Protein AF-A0AA35K9K1-F1 (afdb_monomer_lite)

pLDDT: mean 73.24, std 24.93, range [24.47, 98.5]

Organism: NCBI:txid74358

Radius of gyration: 79.75 Å; chains: 1; bounding box: 167×80×259 Å

Foldseek 3Di:
DDDDDDDDDDDDDDDDDDDDDDDDDPPPPPPDDDDPQQDLDPPDPDGDDPPDTDDPDDPPCPVVVVVVVVVVVVVVVVVVVVVVVVVVVVVVVVVVVVVVVVVVVVVVVVVVVVVVVVVVVVVVVVVVVVVVVVVVVVVVVVVVVVVVVVVVVVVVVVVVVVVVVVVVVVVVVVVVVVVVVVVVVVVVVVVVVVVVVVVVVVVVVVVVVVVVVVVVVVVVVVVVVVVVVVVVVVVVVVVVVVVVADDDDDDDDDDDDDDDDDDDDDDDDDDDDDDPPDDLDPDDDVVVDDDDPDADPDDPDGPVVVVVVVVVCVVPDDPVPDDPVRPDPDDDDDDDDDDDDDDDDDPPPVPLVVLVVVLVVLVVVLVVLVVVLVVLVVCLVVPPDPVVNVVSVVVSVVSVVVSVVSVVVSVVSVVVSVVVVVVVVVVVVPDDDDDDDDDDDDDDDDDDDDDDDDDDPDPVVVVVVVVVVVVVVVVVVPDDDPPDDDD

Secondary structure (DSSP, 8-state):
--------------------------TTGGG-PPP-TT-SSTT---PPPTTSPPPSS--SSHHHHHHHHHHHHHHHHHHHHHHHHHHHHHHHHHHHHHHHHHHHHHHHHHHHHHHHHHHHHHHHHHHHHHHHHHHHHHHHHHHHHHHHHHHHHHHHHHHHHHHHHHHHHHHHHHHHHHHHHHHHHHHHHHHHHHHHHHHHHHHHHHHHHHHHHHHHHHHHHHHHHHHHHHHHHHHHHHHHHHHT-----------------------------------SS----TTSS-------SSTT--HHHHHHHHHHHHHS--GGGS-GGGT---------------------SSHHHHHHHHHHHHHHHHHHHHHHHHHHHHHHHH-SSHHHHHHHHHHHHHHHHHHHHHHHHHHHHHHHHHHHHHHHHHTTSS--------------------------S-HHHHHHHHHHHHHHHHHHHTSSSS-----

InterPro domains:
  IPR024957 Cep57 centrosome microtubule-binding domain [PF06657] (347-416)
  IPR025913 Cep57 centrosome localisation domain [PF14073] (64-241)
  IPR051756 Centrosomal microtubule-associated protein [PTHR19336] (18-487)

Structure (mmCIF, N/CA/C/O backbone):
data_AF-A0AA35K9K1-F1
#
_entry.id   AF-A0AA35K9K1-F1
#
loop_
_atom_site.group_PDB
_atom_site.id
_atom_site.type_symbol
_atom_site.label_atom_id
_atom_site.label_alt_id
_atom_site.label_comp_id
_atom_site.label_asym_id
_atom_site.label_entity_id
_atom_site.label_seq_id
_atom_site.pdbx_PDB_ins_code
_atom_site.Cartn_x
_atom_site.Cartn_y
_atom_site.Cartn_z
_atom_site.occupancy
_atom_site.B_iso_or_equiv
_atom_site.auth_seq_id
_atom_site.auth_comp_id
_atom_site.auth_asym_id
_atom_site.auth_atom_id
_atom_site.pdbx_PDB_model_num
ATOM 1 N N . MET A 1 1 ? 61.290 18.571 -33.668 1.00 38.25 1 MET A N 1
ATOM 2 C CA . MET A 1 1 ? 61.722 17.488 -34.581 1.00 38.25 1 MET A CA 1
ATOM 3 C C . MET A 1 1 ? 61.149 17.852 -35.946 1.00 38.25 1 MET A C 1
ATOM 5 O O . MET A 1 1 ? 59.955 18.094 -35.995 1.00 38.25 1 MET A O 1
ATOM 9 N N . ALA A 1 2 ? 61.946 18.262 -36.939 1.00 36.91 2 ALA A N 1
ATOM 10 C CA . ALA A 1 2 ? 62.930 17.466 -37.699 1.00 36.91 2 ALA A CA 1
ATOM 11 C C . ALA A 1 2 ? 62.231 16.424 -38.607 1.00 36.91 2 ALA A C 1
ATOM 13 O O . ALA A 1 2 ? 61.383 15.706 -38.094 1.00 36.91 2 ALA A O 1
ATOM 14 N N . VAL A 1 3 ? 62.535 16.278 -39.907 1.00 38.56 3 VAL A N 1
ATOM 15 C CA . VAL A 1 3 ? 63.542 16.948 -40.769 1.00 38.56 3 VAL A CA 1
ATOM 16 C C . VAL A 1 3 ? 63.151 16.804 -42.265 1.00 38.56 3 VAL A C 1
ATOM 18 O O . VAL A 1 3 ? 62.462 15.850 -42.591 1.00 38.56 3 VAL A O 1
ATOM 21 N N . ALA A 1 4 ? 63.607 17.754 -43.101 1.00 38.31 4 ALA A N 1
ATOM 22 C CA . ALA A 1 4 ? 63.856 17.784 -44.567 1.00 38.31 4 ALA A CA 1
ATOM 23 C C . ALA A 1 4 ? 63.096 16.906 -45.600 1.00 38.31 4 ALA A C 1
ATOM 25 O O . ALA A 1 4 ? 62.749 15.752 -45.370 1.00 38.31 4 ALA A O 1
ATOM 26 N N . GLY A 1 5 ? 62.999 17.440 -46.829 1.00 35.47 5 GLY A N 1
ATOM 27 C CA . GLY A 1 5 ? 62.564 16.707 -48.025 1.00 35.47 5 GLY A CA 1
ATOM 28 C C . GLY A 1 5 ? 62.476 17.568 -49.294 1.00 35.47 5 GLY A C 1
ATOM 29 O O . GLY A 1 5 ? 61.402 17.654 -49.883 1.00 35.47 5 GLY A O 1
ATOM 30 N N . ASP A 1 6 ? 63.566 18.231 -49.695 1.00 40.03 6 ASP A N 1
ATOM 31 C CA . ASP A 1 6 ? 63.648 18.969 -50.970 1.00 40.03 6 ASP A CA 1
ATOM 32 C C . ASP A 1 6 ? 63.576 18.037 -52.192 1.00 40.03 6 ASP A C 1
ATOM 34 O O . ASP A 1 6 ? 64.157 16.951 -52.164 1.00 40.03 6 ASP A O 1
ATOM 38 N N . LEU A 1 7 ? 62.967 18.496 -53.298 1.00 42.22 7 LEU A N 1
ATOM 39 C CA . LEU A 1 7 ? 63.347 18.053 -54.650 1.00 42.22 7 LEU A CA 1
ATOM 40 C C . LEU A 1 7 ? 62.903 19.026 -55.764 1.00 42.22 7 LEU A C 1
ATOM 42 O O . LEU A 1 7 ? 61.793 18.989 -56.285 1.00 42.22 7 LEU A O 1
ATOM 46 N N . GLU A 1 8 ? 63.840 19.920 -56.071 1.00 36.62 8 GLU A N 1
ATOM 47 C CA . GLU A 1 8 ? 64.182 20.548 -57.357 1.00 36.62 8 GLU A CA 1
ATOM 48 C C . GLU A 1 8 ? 63.174 20.541 -58.528 1.00 36.62 8 GLU A C 1
ATOM 50 O O . GLU A 1 8 ? 62.909 19.536 -59.188 1.00 36.62 8 GLU A O 1
ATOM 55 N N . ASN A 1 9 ? 62.759 21.751 -58.913 1.00 39.97 9 ASN A N 1
ATOM 56 C CA . ASN A 1 9 ? 62.058 22.042 -60.162 1.00 39.97 9 ASN A CA 1
ATOM 57 C C . ASN A 1 9 ? 63.056 22.207 -61.331 1.00 39.97 9 ASN A C 1
ATOM 59 O O . ASN A 1 9 ? 63.615 23.289 -61.522 1.00 39.97 9 ASN A O 1
ATOM 63 N N . THR A 1 10 ? 63.276 21.156 -62.128 1.00 36.56 10 THR A N 1
ATOM 64 C CA . THR A 1 10 ? 64.158 21.184 -63.314 1.00 36.56 10 THR A CA 1
ATOM 65 C C . THR A 1 10 ? 63.363 21.207 -64.626 1.00 36.56 10 THR A C 1
ATOM 67 O O . THR A 1 10 ? 63.031 20.184 -65.223 1.00 36.56 10 THR A O 1
ATOM 70 N N . GLY A 1 11 ? 63.075 22.416 -65.117 1.00 35.38 11 GLY A N 1
ATOM 71 C CA . GLY A 1 11 ? 62.417 22.639 -66.409 1.00 35.38 11 GLY A CA 1
ATOM 72 C C . GLY A 1 11 ? 63.333 22.363 -67.608 1.00 35.38 11 GLY A C 1
ATOM 73 O O . GLY A 1 11 ? 63.927 23.286 -68.162 1.00 35.38 11 GLY A O 1
ATOM 74 N N . ALA A 1 12 ? 63.435 21.103 -68.035 1.00 36.19 12 ALA A N 1
ATOM 75 C CA . ALA A 1 12 ? 64.208 20.710 -69.215 1.00 36.19 12 ALA A CA 1
ATOM 76 C C . ALA A 1 12 ? 63.483 21.064 -70.532 1.00 36.19 12 ALA A C 1
ATOM 78 O O . ALA A 1 12 ? 62.638 20.315 -71.024 1.00 36.19 12 ALA A O 1
ATOM 79 N N . ALA A 1 13 ? 63.844 22.198 -71.139 1.00 34.72 13 ALA A N 1
ATOM 80 C CA . ALA A 1 13 ? 63.384 22.577 -72.473 1.00 34.72 13 ALA A CA 1
ATOM 81 C C . ALA A 1 13 ? 64.115 21.764 -73.562 1.00 34.72 13 ALA A C 1
ATOM 83 O O . ALA A 1 13 ? 65.207 22.127 -74.000 1.00 34.72 13 ALA A O 1
ATOM 84 N N . PHE A 1 14 ? 63.513 20.660 -74.015 1.00 37.75 14 PHE A N 1
ATOM 85 C CA . PHE A 1 14 ? 64.075 19.858 -75.104 1.00 37.75 14 PHE A CA 1
ATOM 86 C C . PHE A 1 14 ? 63.800 20.465 -76.485 1.00 37.75 14 PHE A C 1
ATOM 88 O O . PHE A 1 14 ? 62.674 20.495 -76.981 1.00 37.75 14 PHE A O 1
ATOM 95 N N . LEU A 1 15 ? 64.887 20.891 -77.126 1.00 38.16 15 LEU A N 1
ATOM 96 C CA . LEU A 1 15 ? 64.962 21.225 -78.544 1.00 38.16 15 LEU A CA 1
ATOM 97 C C . LEU A 1 15 ? 64.557 20.024 -79.412 1.00 38.16 15 LEU A C 1
ATOM 99 O O . LEU A 1 15 ? 65.147 18.953 -79.293 1.00 38.16 15 LEU A O 1
ATOM 103 N N . THR A 1 16 ? 63.667 20.236 -80.381 1.00 35.91 16 THR A N 1
ATOM 104 C CA . THR A 1 16 ? 63.655 19.441 -81.621 1.00 35.91 16 THR A CA 1
ATOM 105 C C . THR A 1 16 ? 63.542 20.369 -82.827 1.00 35.91 16 THR A C 1
ATOM 107 O O . THR A 1 16 ? 62.532 21.022 -83.069 1.00 35.91 16 THR A O 1
ATOM 110 N N . SER A 1 17 ? 64.643 20.451 -83.572 1.00 34.28 17 SER A N 1
ATOM 111 C CA . SER A 1 17 ? 64.679 21.024 -84.918 1.00 34.28 17 SER A CA 1
ATOM 112 C C . SER A 1 17 ? 63.983 20.073 -85.894 1.00 34.28 17 SER A C 1
ATOM 114 O O . SER A 1 17 ? 63.976 18.877 -85.635 1.00 34.28 17 SER A O 1
ATOM 116 N N . HIS A 1 18 ? 63.441 20.592 -87.002 1.00 31.95 18 HIS A N 1
ATOM 117 C CA . HIS A 1 18 ? 63.582 20.032 -88.359 1.00 31.95 18 HIS A CA 1
ATOM 118 C C . HIS A 1 18 ? 62.703 20.808 -89.355 1.00 31.95 18 HIS A C 1
ATOM 120 O O . HIS A 1 18 ? 61.503 20.569 -89.473 1.00 31.95 18 HIS A O 1
ATOM 126 N N . ARG A 1 19 ? 63.323 21.657 -90.183 1.00 34.94 19 ARG A N 1
ATOM 127 C CA . ARG A 1 19 ? 62.860 21.855 -91.565 1.00 34.94 19 ARG A CA 1
ATOM 128 C C . ARG A 1 19 ? 64.048 22.035 -92.500 1.00 34.94 19 ARG A C 1
ATOM 130 O O . ARG A 1 19 ? 64.729 23.051 -92.497 1.00 34.94 19 ARG A O 1
ATOM 137 N N . THR A 1 20 ? 64.291 20.992 -93.279 1.00 38.12 20 THR A N 1
ATOM 138 C CA . THR A 1 20 ? 65.295 20.919 -94.336 1.00 38.12 20 THR A CA 1
ATOM 139 C C . THR A 1 20 ? 64.822 21.666 -95.580 1.00 38.12 20 THR A C 1
ATOM 141 O O . THR A 1 20 ? 63.784 21.319 -96.142 1.00 38.12 20 THR A O 1
ATOM 144 N N . SER A 1 21 ? 65.616 22.620 -96.065 1.00 38.34 21 SER A N 1
ATOM 145 C CA . SER A 1 21 ? 65.516 23.152 -97.428 1.00 38.34 21 SER A CA 1
ATOM 146 C C . SER A 1 21 ? 66.816 22.856 -98.172 1.00 38.34 21 SER A C 1
ATOM 148 O O . SER A 1 21 ? 67.843 23.488 -97.933 1.00 38.34 21 SER A O 1
ATOM 150 N N . SER A 1 22 ? 66.773 21.861 -99.055 1.00 37.94 22 SER A N 1
ATOM 151 C CA . SER A 1 22 ? 67.887 21.465 -99.913 1.00 37.94 22 SER A CA 1
ATOM 152 C C . SER A 1 22 ? 68.102 22.495 -101.024 1.00 37.94 22 SER A C 1
ATOM 154 O O . SER A 1 22 ? 67.342 22.523 -101.992 1.00 37.94 22 SER A O 1
ATOM 156 N N . PHE A 1 23 ? 69.141 23.317 -100.900 1.00 38.03 23 PHE A N 1
ATOM 157 C CA . PHE A 1 23 ? 69.620 24.171 -101.985 1.00 38.03 23 PHE A CA 1
ATOM 158 C C . PHE A 1 23 ? 70.676 23.380 -102.768 1.00 38.03 23 PHE A C 1
ATOM 160 O O . PHE A 1 23 ? 71.794 23.197 -102.291 1.00 38.03 23 PHE A O 1
ATOM 167 N N . THR A 1 24 ? 70.302 22.809 -103.915 1.00 48.53 24 THR A N 1
ATOM 168 C CA . THR A 1 24 ? 71.223 21.993 -104.721 1.00 48.53 24 THR A CA 1
ATOM 169 C C . THR A 1 24 ? 72.160 22.865 -105.542 1.00 48.53 24 THR A C 1
ATOM 171 O O . THR A 1 24 ? 71.720 23.771 -106.248 1.00 48.53 24 THR A O 1
ATOM 174 N N . ASP A 1 25 ? 73.442 22.535 -105.444 1.00 40.06 25 ASP A N 1
ATOM 175 C CA . ASP A 1 25 ? 74.578 23.211 -106.059 1.00 40.06 25 ASP A CA 1
ATOM 176 C C . ASP A 1 25 ? 74.472 23.301 -107.597 1.00 40.06 25 ASP A C 1
ATOM 178 O O . ASP A 1 25 ? 74.162 22.320 -108.277 1.00 40.06 25 ASP A O 1
ATOM 182 N N . GLY A 1 26 ? 74.724 24.491 -108.149 1.00 48.84 26 GLY A N 1
ATOM 183 C CA . GLY A 1 26 ? 74.591 24.799 -109.579 1.00 48.84 26 GLY A CA 1
ATOM 184 C C . GLY A 1 26 ? 75.881 24.638 -110.392 1.00 48.84 26 GLY A C 1
ATOM 185 O O . GLY A 1 26 ? 75.908 25.001 -111.567 1.00 48.84 26 GLY A O 1
ATOM 186 N N . LEU A 1 27 ? 76.964 24.141 -109.785 1.00 54.06 27 LEU A N 1
ATOM 187 C CA . LEU A 1 27 ? 78.327 24.295 -110.311 1.00 54.06 27 LEU A CA 1
ATOM 188 C C . LEU A 1 27 ? 78.887 23.095 -111.106 1.00 54.06 27 LEU A C 1
ATOM 190 O O . LEU A 1 27 ? 80.048 23.122 -111.507 1.00 54.06 27 LEU A O 1
ATOM 194 N N . SER A 1 28 ? 78.094 22.055 -111.395 1.00 53.75 28 SER A N 1
ATOM 195 C CA . SER A 1 28 ? 78.572 20.846 -112.111 1.00 53.75 28 SER A CA 1
ATOM 196 C C . SER A 1 28 ? 78.182 20.736 -113.596 1.00 53.75 28 SER A C 1
ATOM 198 O O . SER A 1 28 ? 78.518 19.744 -114.236 1.00 53.75 28 SER A O 1
ATOM 200 N N . ALA A 1 29 ? 77.498 21.726 -114.180 1.00 50.78 29 ALA A N 1
ATOM 201 C CA . ALA A 1 29 ? 77.021 21.642 -115.570 1.00 50.78 29 ALA A CA 1
ATOM 202 C C . ALA A 1 29 ? 78.082 21.982 -116.646 1.00 50.78 29 ALA A C 1
ATOM 204 O O . ALA A 1 29 ? 77.889 21.666 -117.817 1.00 50.78 29 ALA A O 1
ATOM 205 N N . ALA A 1 30 ? 79.197 22.624 -116.274 1.00 51.88 30 ALA A N 1
ATOM 206 C CA . ALA A 1 30 ? 80.142 23.231 -117.222 1.00 51.88 30 ALA A CA 1
ATOM 207 C C . ALA A 1 30 ? 81.293 22.317 -117.705 1.00 51.88 30 ALA A C 1
ATOM 209 O O . ALA A 1 30 ? 82.123 22.758 -118.496 1.00 51.88 30 ALA A O 1
ATOM 210 N N . SER A 1 31 ? 81.368 21.061 -117.247 1.00 57.47 31 SER A N 1
ATOM 211 C CA . SER A 1 31 ? 82.436 20.104 -117.607 1.00 57.47 31 SER A CA 1
ATOM 212 C C . SER A 1 31 ? 81.948 18.866 -118.376 1.00 57.47 31 SER A C 1
ATOM 214 O O . SER A 1 31 ? 82.732 17.955 -118.649 1.00 57.47 31 SER A O 1
ATOM 216 N N . PHE A 1 32 ? 80.668 18.817 -118.759 1.00 58.16 32 PHE A N 1
ATOM 217 C CA . PHE A 1 32 ? 80.104 17.695 -119.510 1.00 58.16 32 PHE A CA 1
ATOM 218 C C . PHE A 1 32 ? 80.438 17.793 -121.007 1.00 58.16 32 PHE A C 1
ATOM 220 O O . PHE A 1 32 ? 79.916 18.647 -121.721 1.00 58.16 32 PHE A O 1
ATOM 227 N N . THR A 1 33 ? 81.274 16.878 -121.499 1.00 62.56 33 THR A N 1
ATOM 228 C CA . THR A 1 33 ? 81.460 16.636 -122.938 1.00 62.56 33 THR A CA 1
ATOM 229 C C . THR A 1 33 ? 80.577 15.468 -123.377 1.00 62.56 33 THR A C 1
ATOM 231 O O . THR A 1 33 ? 80.589 14.404 -122.758 1.00 62.56 33 THR A O 1
ATOM 234 N N . GLU A 1 34 ? 79.782 15.654 -124.437 1.00 57.06 34 GLU A N 1
ATOM 235 C CA . GLU A 1 34 ? 78.866 14.611 -124.913 1.00 57.06 34 GLU A CA 1
ATOM 236 C C . GLU A 1 34 ? 79.645 13.399 -125.455 1.00 57.06 34 GLU A C 1
ATOM 238 O O . GLU A 1 34 ? 80.523 13.530 -126.313 1.00 57.06 34 GLU A O 1
ATOM 243 N N . TYR A 1 35 ? 79.322 12.200 -124.957 1.00 62.31 35 TYR A N 1
ATOM 244 C CA . TYR A 1 35 ? 80.044 10.978 -125.314 1.00 62.31 35 TYR A CA 1
ATOM 245 C C . TYR A 1 35 ? 79.857 10.639 -126.811 1.00 62.31 35 TYR A C 1
ATOM 247 O O . TYR A 1 35 ? 78.717 10.609 -127.286 1.00 62.31 35 TYR A O 1
ATOM 255 N N . PRO A 1 36 ? 80.924 10.339 -127.583 1.00 63.22 36 PRO A N 1
ATOM 256 C CA . PRO A 1 36 ? 80.807 10.171 -129.032 1.00 63.22 36 PRO A CA 1
ATOM 257 C C . PRO A 1 36 ? 79.909 8.990 -129.442 1.00 63.22 36 PRO A C 1
ATOM 259 O O . PRO A 1 36 ? 80.329 7.834 -129.408 1.00 63.22 36 PRO A O 1
ATOM 262 N N . ARG A 1 37 ? 78.699 9.278 -129.946 1.00 60.97 37 ARG A N 1
ATOM 263 C CA . ARG A 1 37 ? 77.639 8.294 -130.291 1.00 60.97 37 ARG A CA 1
ATOM 264 C C . ARG A 1 37 ? 78.030 7.195 -131.305 1.00 60.97 37 ARG A C 1
ATOM 266 O O . ARG A 1 37 ? 77.259 6.260 -131.530 1.00 60.97 37 ARG A O 1
ATOM 273 N N . HIS A 1 38 ? 79.214 7.296 -131.917 1.00 57.75 38 HIS A N 1
ATOM 274 C CA . HIS A 1 38 ? 79.730 6.409 -132.971 1.00 57.75 38 HIS A CA 1
ATOM 275 C C . HIS A 1 38 ? 81.033 5.666 -132.605 1.00 57.75 38 HIS A C 1
ATOM 277 O O . HIS A 1 38 ? 81.522 4.876 -133.419 1.00 57.75 38 HIS A O 1
ATOM 283 N N . LYS A 1 39 ? 81.597 5.899 -131.409 1.00 66.12 39 LYS A N 1
ATOM 284 C CA . LYS A 1 39 ? 82.753 5.162 -130.871 1.00 66.12 39 LYS A CA 1
ATOM 285 C C . LYS A 1 39 ? 82.338 4.441 -129.575 1.00 66.12 39 LYS A C 1
ATOM 287 O O . LYS A 1 39 ? 81.911 5.113 -128.644 1.00 66.12 39 LYS A O 1
ATOM 292 N N . PRO A 1 40 ? 82.471 3.104 -129.472 1.00 64.00 40 PRO A N 1
ATOM 293 C CA . PRO A 1 40 ? 82.121 2.374 -128.249 1.00 64.00 40 PRO A CA 1
ATOM 294 C C . PRO A 1 40 ? 83.093 2.633 -127.086 1.00 64.00 40 PRO A C 1
ATOM 296 O O . PRO A 1 40 ? 82.718 2.435 -125.938 1.00 64.00 40 PRO A O 1
ATOM 299 N N . PHE A 1 41 ? 84.316 3.087 -127.379 1.00 65.31 41 PHE A N 1
ATOM 300 C CA . PHE A 1 41 ? 85.316 3.508 -126.399 1.00 65.31 41 PHE A CA 1
ATOM 301 C C . PHE A 1 41 ? 86.064 4.734 -126.938 1.00 65.31 41 PHE A C 1
ATOM 303 O O . PHE A 1 41 ? 86.371 4.788 -128.131 1.00 65.31 41 PHE A O 1
ATOM 310 N N . ILE A 1 42 ? 86.395 5.695 -126.069 1.00 64.12 42 ILE A N 1
ATOM 311 C CA . ILE A 1 42 ? 87.074 6.952 -126.450 1.00 64.12 42 ILE A CA 1
ATOM 312 C C . ILE A 1 42 ? 88.422 6.679 -127.152 1.00 64.12 42 ILE A C 1
ATOM 314 O O . ILE A 1 42 ? 88.729 7.309 -128.164 1.00 64.12 42 ILE A O 1
ATOM 318 N N . ASN A 1 43 ? 89.165 5.671 -126.679 1.00 61.25 43 ASN A N 1
ATOM 319 C CA . ASN A 1 43 ? 90.535 5.356 -127.105 1.00 61.25 43 ASN A CA 1
ATOM 320 C C . ASN A 1 43 ? 90.632 4.225 -128.155 1.00 61.25 43 ASN A C 1
ATOM 322 O O . ASN A 1 43 ? 91.684 3.609 -128.285 1.00 61.25 43 ASN A O 1
ATOM 326 N N . ALA A 1 44 ? 89.547 3.910 -128.874 1.00 61.50 44 ALA A N 1
ATOM 327 C CA . ALA A 1 44 ? 89.541 2.872 -129.911 1.00 61.50 44 ALA A CA 1
ATOM 328 C C . ALA A 1 44 ? 89.210 3.443 -131.301 1.00 61.50 44 ALA A C 1
ATOM 330 O O . ALA A 1 44 ? 88.354 4.325 -131.442 1.00 61.50 44 ALA A O 1
AT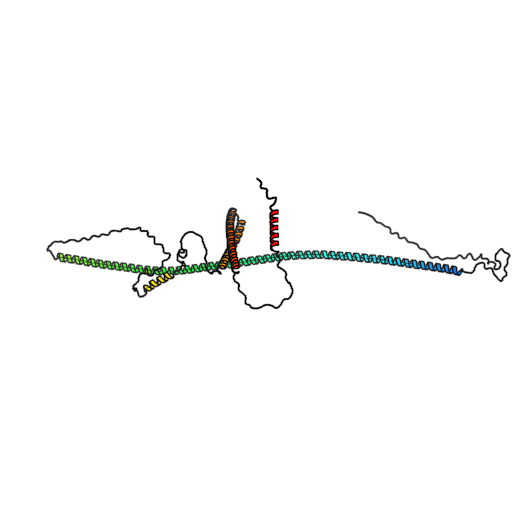OM 331 N N . ASP A 1 45 ? 89.844 2.899 -132.341 1.00 58.31 45 ASP A N 1
ATOM 332 C CA . ASP A 1 45 ? 89.630 3.313 -133.738 1.00 58.31 45 ASP A CA 1
ATOM 333 C C . ASP A 1 45 ? 88.518 2.542 -134.464 1.00 58.31 45 ASP A C 1
ATOM 335 O O . ASP A 1 45 ? 88.175 2.850 -135.606 1.00 58.31 45 ASP A O 1
ATOM 339 N N . LEU A 1 46 ? 87.853 1.608 -133.775 1.00 61.41 46 LEU A N 1
ATOM 340 C CA . LEU A 1 46 ? 86.630 0.974 -134.271 1.00 61.41 46 LEU A CA 1
ATOM 341 C C . LEU A 1 46 ? 85.463 1.977 -134.292 1.00 61.41 46 LEU A C 1
ATOM 343 O O . LEU A 1 46 ? 84.821 2.242 -133.273 1.00 61.41 46 LEU A O 1
ATOM 347 N N . ARG A 1 47 ? 85.135 2.486 -135.483 1.00 60.59 47 ARG A N 1
ATOM 348 C CA . ARG A 1 47 ? 83.887 3.217 -135.758 1.00 60.59 47 ARG A CA 1
ATOM 349 C C . ARG A 1 47 ? 82.773 2.238 -136.136 1.00 60.59 47 ARG A C 1
ATOM 351 O O . ARG A 1 47 ? 82.968 1.391 -137.004 1.00 60.59 47 ARG A O 1
ATOM 358 N N . ARG A 1 48 ? 81.585 2.371 -135.534 1.00 60.28 48 ARG A N 1
ATOM 359 C CA . ARG A 1 48 ? 80.378 1.646 -135.988 1.00 60.28 48 ARG A CA 1
ATOM 360 C C . ARG A 1 48 ? 79.630 2.434 -137.077 1.00 60.28 48 ARG A C 1
ATOM 362 O O . ARG A 1 48 ? 79.639 3.665 -137.031 1.00 60.28 48 ARG A O 1
ATOM 369 N N . PRO A 1 49 ? 78.957 1.755 -138.029 1.00 58.66 49 PRO A N 1
ATOM 370 C CA . PRO A 1 49 ? 78.141 2.417 -139.047 1.00 58.66 49 PRO A CA 1
ATOM 371 C C . PRO A 1 49 ? 76.945 3.169 -138.425 1.00 58.66 49 PRO A C 1
ATOM 373 O O . PRO A 1 49 ? 76.422 2.744 -137.389 1.00 58.66 49 PRO A O 1
ATOM 376 N N . PRO A 1 50 ? 76.467 4.259 -139.056 1.00 59.59 50 PRO A N 1
ATOM 377 C CA . PRO A 1 50 ? 75.565 5.239 -138.433 1.00 59.59 50 PRO A CA 1
ATOM 378 C C . PRO A 1 50 ? 74.149 4.734 -138.099 1.00 59.59 50 PRO A C 1
ATOM 380 O O . PRO A 1 50 ? 73.403 5.437 -137.428 1.00 59.59 50 PRO A O 1
ATOM 383 N N . ALA A 1 51 ? 73.774 3.519 -138.510 1.00 60.31 51 ALA A N 1
ATOM 384 C CA . ALA A 1 51 ? 72.441 2.953 -138.287 1.00 60.31 51 ALA A CA 1
ATOM 385 C C . ALA A 1 51 ? 72.195 2.387 -136.868 1.00 60.31 51 ALA A C 1
ATOM 387 O O . ALA A 1 51 ? 71.073 1.985 -136.570 1.00 60.31 51 ALA A O 1
ATOM 388 N N . LYS A 1 52 ? 73.219 2.294 -136.001 1.00 61.38 52 LYS A N 1
ATOM 389 C CA . LYS A 1 52 ? 73.093 1.759 -134.626 1.00 61.38 52 LYS A CA 1
ATOM 390 C C . LYS A 1 52 ? 73.988 2.532 -133.636 1.00 61.38 52 LYS A C 1
ATOM 392 O O . LYS A 1 52 ? 75.161 2.168 -133.500 1.00 61.38 52 LYS A O 1
ATOM 397 N N . PRO A 1 53 ? 73.483 3.580 -132.953 1.00 61.03 53 PRO A N 1
ATOM 398 C CA . PRO A 1 53 ? 74.255 4.303 -131.941 1.00 61.03 53 PRO A CA 1
ATOM 399 C C . PRO A 1 53 ? 74.583 3.407 -130.738 1.00 61.03 53 PRO A C 1
ATOM 401 O O . PRO A 1 53 ? 73.840 2.480 -130.411 1.00 61.03 53 PRO A O 1
ATOM 404 N N . VAL A 1 54 ? 75.703 3.688 -130.069 1.00 58.56 54 VAL A N 1
ATOM 405 C CA . VAL A 1 54 ? 76.066 3.026 -128.807 1.00 58.56 54 VAL A CA 1
ATOM 406 C C . VAL A 1 54 ? 75.466 3.823 -127.651 1.00 58.56 54 VAL A C 1
ATOM 408 O O . VAL A 1 54 ? 75.813 4.985 -127.460 1.00 58.56 54 VAL A O 1
ATOM 411 N N . ILE A 1 55 ? 74.571 3.198 -126.884 1.00 60.31 55 ILE A N 1
ATOM 412 C CA . ILE A 1 55 ? 73.996 3.769 -125.660 1.00 60.31 55 ILE A CA 1
ATOM 413 C C . ILE A 1 55 ? 74.843 3.274 -124.482 1.00 60.31 55 ILE A C 1
ATOM 415 O O . ILE A 1 55 ? 74.979 2.068 -124.288 1.00 60.31 55 ILE A O 1
ATOM 419 N N . ALA A 1 56 ? 75.439 4.194 -123.720 1.00 59.09 56 ALA A N 1
ATOM 420 C CA . ALA A 1 56 ? 76.392 3.866 -122.653 1.00 59.09 56 ALA A CA 1
ATOM 421 C C . ALA A 1 56 ? 75.745 3.334 -121.354 1.00 59.09 56 ALA A C 1
ATOM 423 O O . ALA A 1 56 ? 76.455 2.842 -120.480 1.00 59.09 56 ALA A O 1
ATOM 424 N N . TYR A 1 57 ? 74.416 3.413 -121.228 1.00 57.78 57 TYR A N 1
ATOM 425 C CA . TYR A 1 57 ? 73.665 3.003 -120.039 1.00 57.78 57 TYR A CA 1
ATOM 426 C C . TYR A 1 57 ? 72.430 2.165 -120.415 1.00 57.78 57 TYR A C 1
ATOM 428 O O . TYR A 1 57 ? 71.746 2.507 -121.382 1.00 57.78 57 TYR A O 1
ATOM 436 N N . PRO A 1 58 ? 72.090 1.098 -119.664 1.00 60.81 58 PRO A N 1
ATOM 437 C CA . PRO A 1 58 ? 70.855 0.350 -119.889 1.00 60.81 58 PRO A CA 1
ATOM 438 C C . PRO A 1 58 ? 69.616 1.170 -119.488 1.00 60.81 58 PRO A C 1
ATOM 440 O O . PRO A 1 58 ? 69.292 1.294 -118.307 1.00 60.81 58 PRO A O 1
ATOM 443 N N . GLU A 1 59 ? 68.872 1.692 -120.466 1.00 62.00 59 GLU A N 1
ATOM 444 C CA . GLU A 1 59 ? 67.561 2.321 -120.241 1.00 62.00 59 GLU A CA 1
ATOM 445 C C . GLU A 1 59 ? 66.464 1.272 -119.979 1.00 62.00 59 GLU A C 1
ATOM 447 O O . GLU A 1 59 ? 65.558 1.055 -120.779 1.00 62.00 59 GLU A O 1
ATOM 452 N N . SER A 1 60 ? 66.538 0.575 -118.844 1.00 63.78 60 SER A N 1
ATOM 453 C CA . SER A 1 60 ? 65.448 -0.282 -118.357 1.00 63.78 60 SER A CA 1
ATOM 454 C C . SER A 1 60 ? 65.514 -0.472 -116.835 1.00 63.78 60 SER A C 1
ATOM 456 O O . SER A 1 60 ? 66.572 -0.699 -116.263 1.00 63.78 60 SER A O 1
ATOM 458 N N . ASN A 1 61 ? 64.355 -0.365 -116.173 1.00 66.06 61 ASN A N 1
ATOM 459 C CA . ASN A 1 61 ? 64.108 -0.517 -114.724 1.00 66.06 61 ASN A CA 1
ATOM 460 C C . ASN A 1 61 ? 64.481 0.625 -113.754 1.00 66.06 61 ASN A C 1
ATOM 462 O O . ASN A 1 61 ? 64.055 0.555 -112.601 1.00 66.06 61 ASN A O 1
ATOM 466 N N . SER A 1 62 ? 65.112 1.728 -114.173 1.00 74.50 62 SER A N 1
ATOM 467 C CA . SER A 1 62 ? 65.296 2.910 -113.295 1.00 74.50 62 SER A CA 1
ATOM 468 C C . SER A 1 62 ? 63.966 3.399 -112.691 1.00 74.50 62 SER A C 1
ATOM 470 O O . SER A 1 62 ? 63.844 3.575 -111.479 1.00 74.50 62 SER A O 1
ATOM 472 N N . ARG A 1 63 ? 62.917 3.500 -113.520 1.00 80.25 63 ARG A N 1
ATOM 473 C CA . ARG A 1 63 ? 61.539 3.833 -113.114 1.00 80.25 63 ARG A CA 1
ATOM 474 C C . ARG A 1 63 ? 60.955 2.852 -112.089 1.00 80.25 63 ARG A C 1
ATOM 476 O O . ARG A 1 63 ? 60.217 3.284 -111.208 1.00 80.25 63 ARG A O 1
ATOM 483 N N . ALA A 1 64 ? 61.296 1.564 -112.175 1.00 82.62 64 ALA A N 1
ATOM 484 C CA . ALA A 1 64 ? 60.857 0.558 -111.210 1.00 82.62 64 ALA A CA 1
ATOM 485 C C . ALA A 1 64 ? 61.551 0.763 -109.853 1.00 82.62 64 ALA A C 1
ATOM 487 O O . ALA A 1 64 ? 60.870 0.825 -108.832 1.00 82.62 64 ALA A O 1
ATOM 488 N N . ILE A 1 65 ? 62.871 0.984 -109.846 1.00 85.38 65 ILE A N 1
ATOM 489 C CA . ILE A 1 65 ? 63.655 1.261 -108.630 1.00 85.38 65 ILE A CA 1
ATOM 490 C C . ILE A 1 65 ? 63.165 2.544 -107.943 1.00 85.38 65 ILE A C 1
ATOM 492 O O . ILE A 1 65 ? 62.856 2.519 -106.753 1.00 85.38 65 ILE A O 1
ATOM 496 N N . PHE A 1 66 ? 62.988 3.643 -108.685 1.00 86.06 66 PHE A N 1
ATOM 497 C CA . PHE A 1 66 ? 62.422 4.879 -108.131 1.00 86.06 66 PHE A CA 1
ATOM 498 C C . PHE A 1 66 ? 60.986 4.690 -107.617 1.00 86.06 66 PHE A C 1
ATOM 500 O O . PHE A 1 66 ? 60.633 5.259 -106.585 1.00 86.06 66 PHE A O 1
ATOM 507 N N . SER A 1 67 ? 60.162 3.862 -108.274 1.00 87.94 67 SER A N 1
ATOM 508 C CA . SER A 1 67 ? 58.820 3.536 -107.771 1.00 87.94 67 SER A CA 1
ATOM 509 C C . SER A 1 67 ? 58.855 2.717 -106.475 1.00 87.94 67 SER A C 1
ATOM 511 O O . SER A 1 67 ? 58.068 2.994 -105.573 1.00 87.94 67 SER A O 1
ATOM 513 N N . ALA A 1 68 ? 59.798 1.779 -106.337 1.00 90.19 68 ALA A N 1
ATOM 514 C CA . ALA A 1 68 ? 59.975 0.962 -105.140 1.00 90.19 68 ALA A CA 1
ATOM 515 C C . ALA A 1 68 ? 60.510 1.788 -103.961 1.00 90.19 68 ALA A C 1
ATOM 517 O O . ALA A 1 68 ? 59.973 1.691 -102.860 1.00 90.19 68 ALA A O 1
ATOM 518 N N . LEU A 1 69 ? 61.493 2.664 -104.196 1.00 92.31 69 LEU A N 1
ATOM 519 C CA . LEU A 1 69 ? 61.992 3.609 -103.191 1.00 92.31 69 LEU A CA 1
ATOM 520 C C . LEU A 1 69 ? 60.902 4.594 -102.750 1.00 92.31 69 LEU A C 1
ATOM 522 O O . LEU A 1 69 ? 60.715 4.791 -101.553 1.00 92.31 69 LEU A O 1
ATOM 526 N N . LYS A 1 70 ? 60.122 5.149 -103.688 1.00 92.00 70 LYS A N 1
ATOM 527 C CA . LYS A 1 70 ? 58.988 6.031 -103.367 1.00 92.00 70 LYS A CA 1
ATOM 528 C C . LYS A 1 70 ? 57.879 5.296 -102.601 1.00 92.00 70 LYS A C 1
ATOM 530 O O . LYS A 1 70 ? 57.288 5.868 -101.689 1.00 92.00 70 LYS A O 1
ATOM 535 N N . ASN A 1 71 ? 57.606 4.033 -102.939 1.00 94.62 71 ASN A N 1
ATOM 536 C CA . ASN A 1 71 ? 56.651 3.194 -102.211 1.00 94.62 71 ASN A CA 1
ATOM 537 C C . ASN A 1 71 ? 57.144 2.889 -100.787 1.00 94.62 71 ASN A C 1
ATOM 539 O O . ASN A 1 71 ? 56.372 3.017 -99.842 1.00 94.62 71 ASN A O 1
ATOM 543 N N . LEU A 1 72 ? 58.433 2.572 -100.622 1.00 96.31 72 LEU A N 1
ATOM 544 C CA . LEU A 1 72 ? 59.054 2.352 -99.317 1.00 96.31 72 LEU A CA 1
ATOM 545 C C . LEU A 1 72 ? 59.036 3.624 -98.458 1.00 96.31 72 LEU A C 1
ATOM 547 O O . LEU A 1 72 ? 58.658 3.547 -97.295 1.00 96.31 72 LEU A O 1
ATOM 551 N N . GLN A 1 73 ? 59.369 4.787 -99.024 1.00 95.25 73 GLN A N 1
ATOM 552 C CA . GLN A 1 73 ? 59.287 6.080 -98.335 1.00 95.25 73 GLN A CA 1
ATOM 553 C C . GLN A 1 73 ? 57.857 6.395 -97.877 1.00 95.25 73 GLN A C 1
ATOM 555 O O . GLN A 1 73 ? 57.655 6.740 -96.717 1.00 95.25 73 GLN A O 1
ATOM 560 N N . GLU A 1 74 ? 56.852 6.216 -98.740 1.00 95.00 74 GLU A N 1
ATOM 561 C CA . GLU A 1 74 ? 55.449 6.421 -98.352 1.00 95.00 74 GLU A CA 1
ATOM 562 C C . GLU A 1 74 ? 54.969 5.373 -97.332 1.00 95.00 74 GLU A C 1
ATOM 564 O O . GLU A 1 74 ? 54.164 5.691 -96.459 1.00 95.00 74 GLU A O 1
ATOM 569 N N . LYS A 1 75 ? 55.487 4.137 -97.383 1.00 97.06 75 LYS A N 1
ATOM 570 C CA . LYS A 1 75 ? 55.203 3.104 -96.377 1.00 97.06 75 LYS A CA 1
ATOM 571 C C . LYS A 1 75 ? 55.836 3.434 -95.023 1.00 97.06 75 LYS A C 1
ATOM 573 O O . LYS A 1 75 ? 55.168 3.254 -94.013 1.00 97.06 75 LYS A O 1
ATOM 578 N N . ILE A 1 76 ? 57.069 3.943 -94.992 1.00 95.12 76 ILE A N 1
ATOM 579 C CA . ILE A 1 76 ? 57.721 4.429 -93.766 1.00 95.12 76 ILE A CA 1
ATOM 580 C C . ILE A 1 76 ? 56.923 5.604 -93.197 1.00 95.12 76 ILE A C 1
ATOM 582 O O . ILE A 1 76 ? 56.479 5.521 -92.059 1.00 95.12 76 ILE A O 1
ATOM 586 N N . ARG A 1 77 ? 56.616 6.623 -94.012 1.00 96.12 77 ARG A N 1
ATOM 587 C CA . ARG A 1 77 ? 55.804 7.783 -93.605 1.00 96.12 77 ARG A CA 1
ATOM 588 C C . ARG A 1 77 ? 54.438 7.374 -93.040 1.00 96.12 77 ARG A C 1
ATOM 590 O O . ARG A 1 77 ? 53.941 7.988 -92.098 1.00 96.12 77 ARG A O 1
ATOM 597 N N . ARG A 1 78 ? 53.816 6.338 -93.614 1.00 96.88 78 ARG A N 1
ATOM 598 C CA . ARG A 1 78 ? 52.553 5.775 -93.121 1.00 96.88 78 ARG A CA 1
ATOM 599 C C . ARG A 1 78 ? 52.727 5.047 -91.790 1.00 96.88 78 ARG A C 1
ATOM 601 O O . ARG A 1 78 ? 51.959 5.317 -90.878 1.00 96.88 78 ARG A O 1
ATOM 608 N N . LEU A 1 79 ? 53.740 4.191 -91.659 1.00 96.94 79 LEU A N 1
ATOM 609 C CA . LEU A 1 79 ? 54.044 3.484 -90.410 1.00 96.94 79 LEU A CA 1
ATOM 610 C C . LEU A 1 79 ? 54.429 4.447 -89.279 1.00 96.94 79 LEU A C 1
ATOM 612 O O . LEU A 1 79 ? 54.056 4.218 -88.137 1.00 96.94 79 LEU A O 1
ATOM 616 N N . GLU A 1 80 ? 55.132 5.540 -89.576 1.00 96.06 80 GLU A N 1
ATOM 617 C CA . GLU A 1 80 ? 55.427 6.608 -88.614 1.00 96.06 80 GLU A CA 1
ATOM 618 C C . GLU A 1 80 ? 54.148 7.311 -88.144 1.00 96.06 80 GLU A C 1
ATOM 620 O O . GLU A 1 80 ? 53.977 7.529 -86.946 1.00 96.06 80 GLU A O 1
ATOM 625 N N . LEU A 1 81 ? 53.219 7.604 -89.062 1.00 96.75 81 LEU A N 1
ATOM 626 C CA . LEU A 1 81 ? 51.917 8.181 -88.724 1.00 96.75 81 LEU A CA 1
ATOM 627 C C . LEU A 1 81 ? 51.063 7.214 -87.885 1.00 96.75 81 LEU A C 1
ATOM 629 O O . LEU A 1 81 ? 50.507 7.622 -86.869 1.00 96.75 81 LEU A O 1
ATOM 633 N N . GLU A 1 82 ? 51.006 5.936 -88.265 1.00 96.56 82 GLU A N 1
ATOM 634 C CA . GLU A 1 82 ? 50.328 4.872 -87.510 1.00 96.56 82 GLU A CA 1
ATOM 635 C C . GLU A 1 82 ? 50.959 4.684 -86.117 1.00 96.56 82 GLU A C 1
ATOM 637 O O . GLU A 1 82 ? 50.238 4.523 -85.133 1.00 96.56 82 GLU A O 1
ATOM 642 N N . ARG A 1 83 ? 52.293 4.787 -85.993 1.00 97.25 83 ARG A N 1
ATOM 643 C CA . ARG A 1 83 ? 53.005 4.741 -84.703 1.00 97.25 83 ARG A CA 1
ATOM 644 C C . ARG A 1 83 ? 52.634 5.922 -83.808 1.00 97.25 83 ARG A C 1
ATOM 646 O O . ARG A 1 83 ? 52.373 5.714 -82.628 1.00 97.25 83 ARG A O 1
ATOM 653 N N . ILE A 1 84 ? 52.591 7.139 -84.355 1.00 96.06 84 ILE A N 1
ATOM 654 C CA . ILE A 1 84 ? 52.189 8.346 -83.615 1.00 96.06 84 ILE A CA 1
ATOM 655 C C . ILE A 1 84 ? 50.735 8.215 -83.144 1.00 96.06 84 ILE A C 1
ATOM 657 O O . ILE A 1 84 ? 50.467 8.409 -81.962 1.00 96.06 84 ILE A O 1
ATOM 661 N N . GLN A 1 85 ? 49.819 7.785 -84.018 1.00 96.12 85 GLN A N 1
ATOM 662 C CA . GLN A 1 85 ? 48.414 7.549 -83.662 1.00 96.12 85 GLN A CA 1
ATOM 663 C C . GLN A 1 85 ? 48.258 6.463 -82.584 1.00 96.12 85 GLN A C 1
ATOM 665 O O . GLN A 1 85 ? 47.475 6.627 -81.649 1.00 96.12 85 GLN A O 1
ATOM 670 N N . ALA A 1 86 ? 49.027 5.372 -82.662 1.00 96.25 86 ALA A N 1
ATOM 671 C CA . ALA A 1 86 ? 49.028 4.324 -81.642 1.00 96.25 86 ALA A CA 1
ATOM 672 C C . ALA A 1 86 ? 49.594 4.822 -80.299 1.00 96.25 86 ALA A C 1
ATOM 674 O O . ALA A 1 86 ? 49.017 4.548 -79.248 1.00 96.25 86 ALA A O 1
ATOM 675 N N . GLU A 1 87 ? 50.682 5.599 -80.313 1.00 95.94 87 GLU A N 1
ATOM 676 C CA . GLU A 1 87 ? 51.219 6.247 -79.113 1.00 95.94 87 GLU A CA 1
ATOM 677 C C . GLU A 1 87 ? 50.218 7.224 -78.482 1.00 95.94 87 GLU A C 1
ATOM 679 O O . GLU A 1 87 ? 50.078 7.250 -77.261 1.00 95.94 87 GLU A O 1
ATOM 684 N N . GLU A 1 88 ? 49.531 8.037 -79.287 1.00 96.12 88 GLU A N 1
ATOM 685 C CA . GLU A 1 88 ? 48.491 8.964 -78.831 1.00 96.12 88 GLU A CA 1
ATOM 686 C C . GLU A 1 88 ? 47.291 8.213 -78.244 1.00 96.12 88 GLU A C 1
ATOM 688 O O . GLU A 1 88 ? 46.829 8.567 -77.159 1.00 96.12 88 GLU A O 1
ATOM 693 N N . SER A 1 89 ? 46.856 7.124 -78.884 1.00 96.75 89 SER A N 1
ATOM 694 C CA . SER A 1 89 ? 45.814 6.231 -78.366 1.00 96.75 89 SER A CA 1
ATOM 695 C C . SER A 1 89 ? 46.210 5.620 -77.018 1.00 96.75 89 SER A C 1
ATOM 697 O O . SER A 1 89 ? 45.422 5.654 -76.077 1.00 96.75 89 SER A O 1
ATOM 699 N N . VAL A 1 90 ? 47.438 5.106 -76.874 1.00 96.56 90 VAL A N 1
ATOM 700 C CA . VAL A 1 90 ? 47.929 4.554 -75.597 1.00 96.56 90 VAL A CA 1
ATOM 701 C C . VAL A 1 90 ? 48.045 5.644 -74.528 1.00 96.56 90 VAL A C 1
ATOM 703 O O . VAL A 1 90 ? 47.642 5.419 -73.389 1.00 96.56 90 VAL A O 1
ATOM 706 N N . LYS A 1 91 ? 48.529 6.846 -74.873 1.00 96.62 91 LYS A N 1
ATOM 707 C CA . LYS A 1 91 ? 48.583 8.000 -73.953 1.00 96.62 91 LYS A CA 1
ATOM 708 C C . LYS A 1 91 ? 47.180 8.455 -73.528 1.00 96.62 91 LYS A C 1
ATOM 710 O O . LYS A 1 91 ? 47.007 8.854 -72.379 1.00 96.62 91 LYS A O 1
ATOM 715 N N . SER A 1 92 ? 46.191 8.386 -74.420 1.00 96.62 92 SER A N 1
ATOM 716 C CA . SER A 1 92 ? 44.784 8.687 -74.125 1.00 96.62 92 SER A CA 1
ATOM 717 C C . SER A 1 92 ? 44.189 7.657 -73.159 1.00 96.62 92 SER A C 1
ATOM 719 O O . SER A 1 92 ? 43.764 8.030 -72.067 1.00 96.62 92 SER A O 1
ATOM 721 N N . LEU A 1 93 ? 44.298 6.362 -73.479 1.00 96.75 93 LEU A N 1
ATOM 722 C CA . LEU A 1 93 ? 43.837 5.260 -72.624 1.00 96.75 93 LEU A CA 1
ATOM 723 C C . LEU A 1 93 ? 44.523 5.252 -71.248 1.00 96.75 93 LEU A C 1
ATOM 725 O O . LEU A 1 93 ? 43.880 4.971 -70.238 1.00 96.75 93 LEU A O 1
ATOM 729 N N . ALA A 1 94 ? 45.815 5.589 -71.177 1.00 96.69 94 ALA A N 1
ATOM 730 C CA . ALA A 1 94 ? 46.544 5.696 -69.915 1.00 96.69 94 ALA A CA 1
ATOM 731 C C . ALA A 1 94 ? 46.019 6.842 -69.032 1.00 96.69 94 ALA A C 1
ATOM 733 O O . ALA A 1 94 ? 45.879 6.658 -67.822 1.00 96.69 94 ALA A O 1
ATOM 734 N N . LYS A 1 95 ? 45.684 8.000 -69.625 1.00 96.62 95 LYS A N 1
ATOM 735 C CA . LYS A 1 95 ? 45.033 9.108 -68.907 1.00 96.62 95 LYS A CA 1
ATOM 736 C C . LYS A 1 95 ? 43.651 8.694 -68.413 1.00 96.62 95 LYS A C 1
ATOM 738 O O . LYS A 1 95 ? 43.416 8.762 -67.211 1.00 96.62 95 LYS A O 1
ATOM 743 N N . GLU A 1 96 ? 42.809 8.166 -69.300 1.00 96.44 96 GLU A N 1
ATOM 744 C CA . GLU A 1 96 ? 41.447 7.719 -68.982 1.00 96.44 96 GLU A CA 1
ATOM 745 C C . GLU A 1 96 ? 41.444 6.672 -67.853 1.00 96.44 96 GLU A C 1
ATOM 747 O O . GLU A 1 96 ? 40.727 6.811 -66.866 1.00 96.44 96 GLU A O 1
ATOM 752 N N . THR A 1 97 ? 42.346 5.684 -67.916 1.00 96.06 97 THR A N 1
ATOM 753 C CA . THR A 1 97 ? 42.543 4.684 -66.850 1.00 96.06 97 THR A CA 1
ATOM 754 C C . THR A 1 97 ? 42.973 5.335 -65.530 1.00 96.06 97 THR A C 1
ATOM 756 O O . THR A 1 97 ? 42.521 4.929 -64.457 1.00 96.06 97 THR A O 1
ATOM 759 N N . SER A 1 98 ? 43.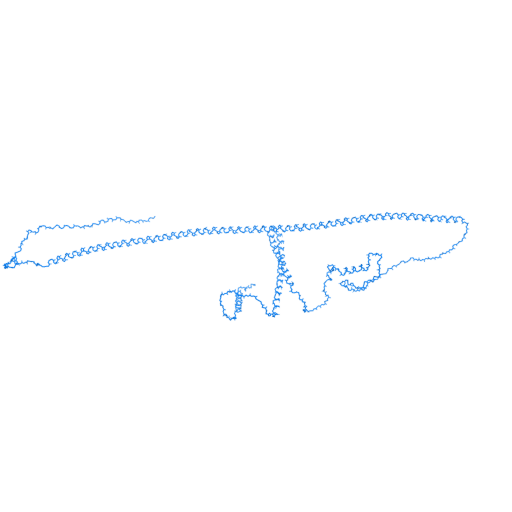842 6.352 -65.583 1.00 96.12 98 SER A N 1
ATOM 760 C CA . SER A 1 98 ? 44.279 7.086 -64.390 1.00 96.12 98 SER A CA 1
ATOM 761 C C . SER A 1 98 ? 43.147 7.907 -63.765 1.00 96.12 98 SER A C 1
ATOM 763 O O . SER A 1 98 ? 43.052 7.971 -62.541 1.00 96.12 98 SER A O 1
ATOM 765 N N . ASP A 1 99 ? 42.262 8.475 -64.585 1.00 95.69 99 ASP A N 1
ATOM 766 C CA . ASP A 1 99 ? 41.143 9.300 -64.139 1.00 95.69 99 ASP A CA 1
ATOM 767 C C . ASP A 1 99 ? 39.991 8.433 -63.605 1.00 95.69 99 ASP A C 1
ATOM 769 O O . ASP A 1 99 ? 39.490 8.713 -62.517 1.00 95.69 99 ASP A O 1
ATOM 773 N N . TYR A 1 100 ? 39.674 7.291 -64.236 1.00 95.81 100 TYR A N 1
ATOM 774 C CA . TYR A 1 100 ? 38.783 6.284 -63.635 1.00 95.81 100 TYR A CA 1
ATOM 775 C C . TYR A 1 100 ? 39.308 5.788 -62.285 1.00 95.81 100 TYR A C 1
ATOM 777 O O . TYR A 1 100 ? 38.526 5.610 -61.351 1.00 95.81 100 TYR A O 1
ATOM 785 N N . LYS A 1 101 ? 40.627 5.585 -62.146 1.00 96.62 101 LYS A N 1
ATOM 786 C CA . LYS A 1 101 ? 41.228 5.173 -60.870 1.00 96.62 101 LYS A CA 1
ATOM 787 C C . LYS A 1 101 ? 41.066 6.243 -59.782 1.00 96.62 101 LYS A C 1
ATOM 789 O O . LYS A 1 101 ? 40.823 5.873 -58.635 1.00 96.62 101 LYS A O 1
ATOM 794 N N . LYS A 1 102 ? 41.177 7.536 -60.121 1.00 96.50 102 LYS A N 1
ATOM 795 C CA . LYS A 1 102 ? 40.918 8.647 -59.183 1.00 96.50 102 LYS A CA 1
ATOM 796 C C . LYS A 1 102 ? 39.455 8.667 -58.756 1.00 96.50 102 LYS A C 1
ATOM 798 O O . LYS A 1 102 ? 39.193 8.535 -57.568 1.00 96.50 102 LYS A O 1
ATOM 803 N N . VAL A 1 103 ? 38.524 8.698 -59.714 1.00 96.06 103 VAL A N 1
ATOM 804 C CA . VAL A 1 103 ? 37.074 8.732 -59.447 1.00 96.06 103 VAL A CA 1
ATOM 805 C C . VAL A 1 103 ? 36.623 7.518 -58.628 1.00 96.06 103 VAL A C 1
ATOM 807 O O . VAL A 1 103 ? 35.812 7.649 -57.715 1.00 96.06 103 VAL A O 1
ATOM 810 N N . LEU A 1 104 ? 37.169 6.327 -58.897 1.00 95.06 104 LEU A N 1
ATOM 811 C CA . LEU A 1 104 ? 36.881 5.134 -58.100 1.00 95.06 104 LEU A CA 1
ATOM 812 C C . LEU A 1 104 ? 37.433 5.248 -56.668 1.00 95.06 104 LEU A C 1
ATOM 814 O O . LEU A 1 104 ? 36.765 4.823 -55.728 1.00 95.06 104 LEU A O 1
ATOM 818 N N . GLY A 1 105 ? 38.627 5.825 -56.496 1.00 95.56 105 GLY A N 1
ATOM 819 C CA . GLY A 1 105 ? 39.209 6.112 -55.183 1.00 95.56 105 GLY A CA 1
ATOM 820 C C . GLY A 1 105 ? 38.394 7.137 -54.393 1.00 95.56 105 GLY A C 1
ATOM 821 O O . GLY A 1 105 ? 38.060 6.888 -53.240 1.00 95.56 105 GLY A O 1
ATOM 822 N N . GLU A 1 106 ? 38.006 8.242 -55.028 1.00 94.56 106 GLU A N 1
ATOM 823 C CA . GLU A 1 106 ? 37.142 9.285 -54.461 1.00 94.56 106 GLU A CA 1
ATOM 824 C C . GLU A 1 106 ? 35.796 8.698 -54.009 1.00 94.56 106 GLU A C 1
ATOM 826 O O . GLU A 1 106 ? 35.425 8.841 -52.847 1.00 94.56 106 GLU A O 1
ATOM 831 N N . GLN A 1 107 ? 35.125 7.911 -54.859 1.00 94.12 107 GLN A N 1
ATOM 832 C CA . GLN A 1 107 ? 33.879 7.226 -54.491 1.00 94.12 107 GLN A CA 1
ATOM 833 C C . GLN A 1 107 ? 34.035 6.219 -53.343 1.00 94.12 107 GLN A C 1
ATOM 835 O O . GLN A 1 107 ? 33.064 5.964 -52.629 1.00 94.12 107 GLN A O 1
ATOM 840 N N . LEU A 1 108 ? 35.200 5.583 -53.184 1.00 94.44 108 LEU A N 1
ATOM 841 C CA . LEU A 1 108 ? 35.464 4.704 -52.040 1.00 94.44 108 LEU A CA 1
ATOM 842 C C . LEU A 1 108 ? 35.635 5.527 -50.759 1.00 94.44 108 LEU A C 1
ATOM 844 O O . LEU A 1 108 ? 34.974 5.221 -49.768 1.00 94.44 108 LEU A O 1
ATOM 848 N N . MET A 1 109 ? 36.415 6.610 -50.805 1.00 94.06 109 MET A N 1
ATOM 849 C CA . MET A 1 109 ? 36.591 7.529 -49.674 1.00 94.06 109 MET A CA 1
ATOM 850 C C . MET A 1 109 ? 35.262 8.167 -49.237 1.00 94.06 109 MET A C 1
ATOM 852 O O . MET A 1 109 ? 34.955 8.179 -48.048 1.00 94.06 109 MET A O 1
ATOM 856 N N . GLU A 1 110 ? 34.423 8.621 -50.174 1.00 93.62 110 GLU A N 1
ATOM 857 C CA . GLU A 1 110 ? 33.082 9.148 -49.874 1.00 93.62 110 GLU A CA 1
ATOM 858 C C . GLU A 1 110 ? 32.170 8.091 -49.230 1.00 93.62 110 GLU A C 1
ATOM 860 O O . GLU A 1 110 ? 31.447 8.385 -48.274 1.00 93.62 110 GLU A O 1
ATOM 865 N N . LYS A 1 111 ? 32.209 6.837 -49.705 1.00 93.88 111 LYS A N 1
ATOM 866 C CA . LYS A 1 111 ? 31.448 5.723 -49.106 1.00 93.88 111 LYS A CA 1
ATOM 867 C C . LYS A 1 111 ? 31.936 5.380 -47.700 1.00 93.88 111 LYS A C 1
ATOM 869 O O . LYS A 1 111 ? 31.121 5.065 -46.835 1.00 93.88 111 LYS A O 1
ATOM 874 N N . GLU A 1 112 ? 33.238 5.451 -47.446 1.00 93.88 112 GLU A N 1
ATOM 875 C CA . GLU A 1 112 ? 33.803 5.239 -46.111 1.00 93.88 112 GLU A CA 1
ATOM 876 C C . GLU A 1 112 ? 33.468 6.394 -45.162 1.00 93.88 112 GLU A C 1
ATOM 878 O O . GLU A 1 112 ? 33.038 6.149 -44.034 1.00 93.88 112 GLU A O 1
ATOM 883 N N . GLN A 1 113 ? 33.562 7.641 -45.628 1.00 94.25 113 GLN A N 1
ATOM 884 C CA . GLN A 1 113 ? 33.237 8.829 -44.840 1.00 94.25 113 GLN A CA 1
ATOM 885 C C . GLN A 1 113 ? 31.740 8.906 -44.506 1.00 94.25 113 GLN A C 1
ATOM 887 O O . GLN A 1 113 ? 31.382 9.090 -43.343 1.00 94.25 113 GLN A O 1
ATOM 892 N N . THR A 1 114 ? 30.853 8.667 -45.476 1.00 95.12 114 THR A N 1
ATOM 893 C CA . THR A 1 114 ? 29.400 8.586 -45.225 1.00 95.12 114 THR A CA 1
ATOM 894 C C . THR A 1 114 ? 29.043 7.435 -44.283 1.00 95.12 114 THR A C 1
ATOM 896 O O . THR A 1 114 ? 28.223 7.618 -43.383 1.00 95.12 114 THR A O 1
ATOM 899 N N . LYS A 1 115 ? 29.694 6.270 -44.407 1.00 95.50 115 LYS A N 1
ATOM 900 C CA . LYS A 1 115 ? 29.531 5.157 -43.458 1.00 95.50 115 LYS A CA 1
ATOM 901 C C . LYS A 1 115 ? 29.991 5.537 -42.047 1.00 95.50 115 LYS A C 1
ATOM 903 O O . LYS A 1 115 ? 29.284 5.228 -41.091 1.00 95.50 115 LYS A O 1
ATOM 908 N N . PHE A 1 116 ? 31.129 6.218 -41.905 1.00 94.31 116 PHE A N 1
ATOM 909 C CA . PHE A 1 116 ? 31.628 6.697 -40.613 1.00 94.31 116 PHE A CA 1
ATOM 910 C C . PHE A 1 116 ? 30.677 7.722 -39.979 1.00 94.31 116 PHE A C 1
ATOM 912 O O . PHE A 1 116 ? 30.339 7.604 -38.803 1.00 94.31 116 PHE A O 1
ATOM 919 N N . GLU A 1 117 ? 30.169 8.677 -40.761 1.00 95.19 117 GLU A N 1
ATOM 920 C CA . GLU A 1 117 ? 29.156 9.629 -40.298 1.00 95.19 117 GLU A CA 1
ATOM 921 C C . GLU A 1 117 ? 27.855 8.954 -39.855 1.00 95.19 117 GLU A C 1
ATOM 923 O O . GLU A 1 117 ? 27.263 9.373 -38.862 1.00 95.19 117 GLU A O 1
ATOM 928 N N . VAL A 1 118 ? 27.395 7.922 -40.571 1.00 95.75 118 VAL A N 1
ATOM 929 C CA . VAL A 1 118 ? 26.205 7.148 -40.188 1.00 95.75 118 VAL A CA 1
ATOM 930 C C . VAL A 1 118 ? 26.451 6.368 -38.896 1.00 95.75 118 VAL A C 1
ATOM 932 O O . VAL A 1 118 ? 25.598 6.407 -38.012 1.00 95.75 118 VAL A O 1
ATOM 935 N N . SER A 1 119 ? 27.611 5.721 -38.735 1.00 95.81 119 SER A N 1
ATOM 936 C CA . SER A 1 119 ? 27.982 5.062 -37.473 1.00 95.81 119 SER A CA 1
ATOM 937 C C . SER A 1 119 ? 28.003 6.050 -36.308 1.00 95.81 119 SER A C 1
ATOM 939 O O . SER A 1 119 ? 27.357 5.805 -35.294 1.00 95.81 119 SER A O 1
ATOM 941 N N . ARG A 1 120 ? 28.648 7.209 -36.481 1.00 96.19 120 ARG A N 1
ATOM 942 C CA . ARG A 1 120 ? 28.696 8.266 -35.465 1.00 96.19 120 ARG A CA 1
ATOM 943 C C . ARG A 1 120 ? 27.301 8.784 -35.098 1.00 96.19 120 ARG A C 1
ATOM 945 O O . ARG A 1 120 ? 26.986 8.900 -33.919 1.00 96.19 120 ARG A O 1
ATOM 952 N N . LYS A 1 121 ? 26.442 9.059 -36.087 1.00 97.00 121 LYS A N 1
ATOM 953 C CA . LYS A 1 121 ? 25.048 9.484 -35.848 1.00 97.00 121 LYS A CA 1
ATOM 954 C C . LYS A 1 121 ? 24.250 8.394 -35.119 1.00 97.00 121 LYS A C 1
ATOM 956 O O . LYS A 1 121 ? 23.463 8.717 -34.237 1.00 97.00 121 LYS A O 1
ATOM 961 N N . ASN A 1 122 ? 24.481 7.114 -35.423 1.00 97.31 122 ASN A N 1
ATOM 962 C CA . ASN A 1 122 ? 23.871 5.996 -34.694 1.00 97.31 122 ASN A CA 1
ATOM 963 C C . ASN A 1 122 ? 24.363 5.900 -33.239 1.00 97.31 122 ASN A C 1
ATOM 965 O O . ASN A 1 122 ? 23.551 5.647 -32.355 1.00 97.31 122 ASN A O 1
ATOM 969 N N . GLU A 1 123 ? 25.651 6.130 -32.969 1.00 97.25 123 GLU A N 1
ATOM 970 C CA . GLU A 1 123 ? 26.201 6.185 -31.605 1.00 97.25 123 GLU A CA 1
ATOM 971 C C . GLU A 1 123 ? 25.624 7.367 -30.808 1.00 97.25 123 GLU A C 1
ATOM 973 O O . GLU A 1 123 ? 25.180 7.192 -29.671 1.00 97.25 123 GLU A O 1
ATOM 978 N N . GLU A 1 124 ? 25.541 8.554 -31.418 1.00 97.44 124 GLU A N 1
ATOM 979 C CA . GLU A 1 124 ? 24.920 9.744 -30.822 1.00 97.44 124 GLU A CA 1
ATOM 980 C C . GLU A 1 124 ? 23.421 9.513 -30.524 1.00 97.44 124 GLU A C 1
ATOM 982 O O . GLU A 1 124 ? 22.945 9.864 -29.442 1.00 97.44 124 GLU A O 1
ATOM 987 N N . LEU A 1 125 ? 22.679 8.858 -31.428 1.00 98.00 125 LEU A N 1
ATOM 988 C CA . LEU A 1 125 ? 21.281 8.464 -31.206 1.00 98.00 125 LEU A CA 1
ATOM 989 C C . LEU A 1 125 ? 21.136 7.391 -30.116 1.00 98.00 125 LEU A C 1
ATOM 991 O O . LEU A 1 125 ? 20.238 7.495 -29.283 1.00 98.00 125 LEU A O 1
ATOM 995 N N . ALA A 1 126 ? 22.019 6.391 -30.069 1.00 97.75 126 ALA A N 1
ATOM 996 C CA . ALA A 1 126 ? 22.012 5.368 -29.023 1.00 97.75 126 ALA A CA 1
ATOM 997 C C . ALA A 1 126 ? 22.266 5.978 -27.633 1.00 97.75 126 ALA A C 1
ATOM 999 O O . ALA A 1 126 ? 21.572 5.639 -26.672 1.00 97.75 126 ALA A O 1
ATOM 1000 N N . ALA A 1 127 ? 23.188 6.940 -27.530 1.00 97.62 127 ALA A N 1
ATOM 1001 C CA . ALA A 1 127 ? 23.422 7.694 -26.300 1.00 97.62 127 ALA A CA 1
ATOM 1002 C C . ALA A 1 127 ? 22.197 8.538 -25.891 1.00 97.62 127 ALA A C 1
ATOM 1004 O O . ALA A 1 127 ? 21.844 8.583 -24.710 1.00 97.62 127 ALA A O 1
ATOM 1005 N N . GLN A 1 128 ? 21.503 9.165 -26.850 1.00 98.06 128 GLN A N 1
ATOM 1006 C CA . GLN A 1 128 ? 20.255 9.893 -26.585 1.00 98.06 128 GLN A CA 1
ATOM 1007 C C . GLN A 1 128 ? 19.117 8.969 -26.126 1.00 98.06 128 GLN A C 1
ATOM 1009 O O . GLN A 1 128 ? 18.371 9.346 -25.219 1.00 98.06 128 GLN A O 1
ATOM 1014 N N . LEU A 1 129 ? 19.002 7.767 -26.702 1.00 98.12 129 LEU A N 1
ATOM 1015 C CA . LEU A 1 129 ? 18.027 6.752 -26.293 1.00 98.12 129 LEU A CA 1
ATOM 1016 C C . LEU A 1 129 ? 18.308 6.253 -24.873 1.00 98.12 129 LEU A C 1
ATOM 1018 O O . LEU A 1 129 ? 17.419 6.347 -24.032 1.00 98.12 129 LEU A O 1
ATOM 1022 N N . ALA A 1 130 ? 19.544 5.869 -24.546 1.00 98.06 130 ALA A N 1
ATOM 1023 C CA . ALA A 1 130 ? 19.924 5.499 -23.178 1.00 98.06 130 ALA A CA 1
ATOM 1024 C C . ALA A 1 130 ? 19.691 6.656 -22.176 1.00 98.06 130 ALA A C 1
ATOM 1026 O O . ALA A 1 130 ? 19.215 6.461 -21.052 1.00 98.06 130 ALA A O 1
ATOM 1027 N N . GLY A 1 131 ? 19.952 7.898 -22.598 1.00 98.25 131 GLY A N 1
ATOM 1028 C CA . GLY A 1 131 ? 19.624 9.107 -21.841 1.00 98.25 131 GLY A CA 1
ATOM 1029 C C . GLY A 1 131 ? 18.118 9.372 -21.694 1.00 98.25 131 GLY A C 1
ATOM 1030 O O . GLY A 1 131 ? 17.706 10.080 -20.777 1.00 98.25 131 GLY A O 1
ATOM 1031 N N . ALA A 1 132 ? 17.267 8.840 -22.574 1.00 98.06 132 ALA A N 1
ATOM 1032 C CA . ALA A 1 132 ? 15.810 8.876 -22.442 1.00 98.06 132 ALA A CA 1
ATOM 1033 C C . ALA A 1 132 ? 15.297 7.740 -21.544 1.00 98.06 132 ALA A C 1
ATOM 1035 O O . ALA A 1 132 ? 14.529 8.006 -20.625 1.00 98.06 132 ALA A O 1
ATOM 1036 N N . GLU A 1 133 ? 15.781 6.513 -21.736 1.00 97.88 133 GLU A N 1
ATOM 1037 C CA . GLU A 1 133 ? 15.454 5.333 -20.923 1.00 97.88 133 GLU A CA 1
ATOM 1038 C C . GLU A 1 133 ? 15.761 5.554 -19.438 1.00 97.88 133 GLU A C 1
ATOM 1040 O O . GLU A 1 133 ? 14.923 5.283 -18.580 1.00 97.88 133 GLU A O 1
ATOM 1045 N N . THR A 1 134 ? 16.923 6.128 -19.116 1.00 98.25 134 THR A N 1
ATOM 1046 C CA . THR A 1 134 ? 17.294 6.478 -17.733 1.00 98.25 134 THR A CA 1
ATOM 1047 C C . THR A 1 134 ? 16.358 7.520 -17.110 1.00 98.25 134 THR A C 1
ATOM 1049 O O . THR A 1 134 ? 15.990 7.384 -15.941 1.00 98.25 134 THR A O 1
ATOM 1052 N N . ARG A 1 135 ? 15.910 8.523 -17.881 1.00 98.31 135 ARG A N 1
ATOM 1053 C CA . ARG A 1 135 ? 14.898 9.500 -17.434 1.00 98.31 135 ARG A CA 1
ATOM 1054 C C . ARG A 1 135 ? 13.529 8.848 -17.229 1.00 98.31 135 ARG A C 1
ATOM 1056 O O . ARG A 1 135 ? 12.899 9.106 -16.207 1.00 98.31 135 ARG A O 1
ATOM 1063 N N . CYS A 1 136 ? 13.095 7.978 -18.141 1.00 98.12 136 CYS A N 1
ATOM 1064 C CA . CYS A 1 136 ? 11.853 7.216 -17.998 1.00 98.12 136 CYS A CA 1
ATOM 1065 C C . CYS A 1 136 ? 11.893 6.315 -16.755 1.00 98.12 136 CYS A C 1
ATOM 1067 O O . CYS A 1 136 ? 10.996 6.400 -15.924 1.00 98.12 136 CYS A O 1
ATOM 1069 N N . SER A 1 137 ? 12.975 5.557 -16.550 1.00 98.25 137 SER A N 1
ATOM 1070 C CA . SER A 1 137 ? 13.150 4.689 -15.377 1.00 98.25 137 SER A CA 1
ATOM 1071 C C . SER A 1 137 ? 13.149 5.460 -14.048 1.00 98.25 137 SER A C 1
ATOM 1073 O O . SER A 1 137 ? 12.681 4.949 -13.028 1.00 98.25 137 SER A O 1
ATOM 1075 N N . LEU A 1 138 ? 13.644 6.704 -14.027 1.00 98.50 138 LEU A N 1
ATOM 1076 C CA . LEU A 1 138 ? 13.535 7.570 -12.850 1.00 98.50 138 LEU A CA 1
ATOM 1077 C C . LEU A 1 138 ? 12.081 7.999 -12.588 1.00 98.50 138 LEU A C 1
ATOM 1079 O O . LEU A 1 138 ? 11.634 7.946 -11.443 1.00 98.50 138 LEU A O 1
ATOM 1083 N N . LEU A 1 139 ? 11.342 8.386 -13.632 1.00 98.44 139 LEU A N 1
ATOM 1084 C CA . LEU A 1 139 ? 9.927 8.757 -13.526 1.00 98.44 139 LEU A CA 1
ATOM 1085 C C . LEU A 1 139 ? 9.050 7.564 -13.114 1.00 98.44 139 LEU A C 1
ATOM 1087 O O . LEU A 1 139 ? 8.164 7.726 -12.282 1.00 98.44 139 LEU A O 1
ATOM 1091 N N . GLU A 1 140 ? 9.327 6.361 -13.618 1.00 97.94 140 GLU A N 1
ATOM 1092 C CA . GLU A 1 140 ? 8.666 5.118 -13.196 1.00 97.94 140 GLU A CA 1
ATOM 1093 C C . GLU A 1 140 ? 8.853 4.872 -11.693 1.00 97.94 140 GLU A C 1
ATOM 1095 O O . GLU A 1 140 ? 7.871 4.698 -10.973 1.00 97.94 140 GLU A O 1
ATOM 1100 N N . LYS A 1 141 ? 10.091 4.972 -11.187 1.00 98.44 141 LYS A N 1
ATOM 1101 C CA . LYS A 1 141 ? 10.390 4.847 -9.748 1.00 98.44 141 LYS A CA 1
ATOM 1102 C C . LYS A 1 141 ? 9.686 5.913 -8.904 1.00 98.44 141 LYS A C 1
ATOM 1104 O O . LYS A 1 141 ? 9.207 5.604 -7.815 1.00 98.44 141 LYS A O 1
ATOM 1109 N N . GLN A 1 142 ? 9.600 7.153 -9.391 1.00 98.31 142 GLN A N 1
ATOM 1110 C CA . GLN A 1 142 ? 8.857 8.223 -8.715 1.00 98.31 142 GLN A CA 1
ATOM 1111 C C . GLN A 1 142 ? 7.348 7.945 -8.694 1.00 98.31 142 GLN A C 1
ATOM 1113 O O . GLN A 1 142 ? 6.715 8.112 -7.652 1.00 98.31 142 GLN A O 1
ATOM 1118 N N . LEU A 1 143 ? 6.773 7.469 -9.802 1.00 98.50 143 LEU A N 1
ATOM 1119 C CA . LEU A 1 143 ? 5.366 7.074 -9.870 1.00 98.50 143 LEU A CA 1
ATOM 1120 C C . LEU A 1 143 ? 5.064 5.888 -8.950 1.00 98.50 143 LEU A C 1
ATOM 1122 O O . LEU A 1 143 ? 4.027 5.890 -8.294 1.00 98.50 143 LEU A O 1
ATOM 1126 N N . ASP A 1 144 ? 5.949 4.898 -8.860 1.00 98.31 144 ASP A N 1
ATOM 1127 C CA . ASP A 1 144 ? 5.775 3.760 -7.954 1.00 98.31 144 ASP A CA 1
ATOM 1128 C C . ASP A 1 144 ? 5.892 4.168 -6.481 1.00 98.31 144 ASP A C 1
ATOM 1130 O O . ASP A 1 144 ? 5.070 3.740 -5.669 1.00 98.31 144 ASP A O 1
ATOM 1134 N N . TYR A 1 145 ? 6.813 5.074 -6.141 1.00 98.50 145 TYR A N 1
ATOM 1135 C CA . TYR A 1 145 ? 6.859 5.695 -4.814 1.00 98.50 145 TYR A CA 1
ATOM 1136 C C . TYR A 1 145 ? 5.568 6.470 -4.499 1.00 98.50 145 TYR A C 1
ATOM 1138 O O . TYR A 1 145 ? 4.993 6.302 -3.425 1.00 98.50 145 TYR A O 1
ATOM 1146 N N . MET A 1 146 ? 5.046 7.263 -5.443 1.00 98.25 146 MET A N 1
ATOM 1147 C CA . MET A 1 146 ? 3.769 7.966 -5.265 1.00 98.25 146 MET A CA 1
ATOM 1148 C C . MET A 1 146 ? 2.591 7.000 -5.078 1.00 98.25 146 MET A C 1
ATOM 1150 O O . MET A 1 146 ? 1.765 7.231 -4.199 1.00 98.25 146 MET A O 1
ATOM 1154 N N . LYS A 1 147 ? 2.522 5.896 -5.838 1.00 98.50 147 LYS A N 1
ATOM 1155 C CA . LYS A 1 147 ? 1.502 4.847 -5.644 1.00 98.50 147 LYS A CA 1
ATOM 1156 C C . LYS A 1 147 ? 1.591 4.230 -4.247 1.00 98.50 147 LYS A C 1
ATOM 1158 O O . LYS A 1 147 ? 0.559 4.050 -3.611 1.00 98.50 147 LYS A O 1
ATOM 1163 N N . GLN A 1 148 ? 2.799 3.937 -3.759 1.00 98.44 148 GLN A N 1
ATOM 1164 C CA . GLN A 1 148 ? 3.012 3.405 -2.407 1.00 98.44 148 GLN A CA 1
ATOM 1165 C C . GLN A 1 148 ? 2.580 4.405 -1.328 1.00 98.44 148 GLN A C 1
ATOM 1167 O O . GLN A 1 148 ? 1.858 4.026 -0.412 1.00 98.44 148 GLN A O 1
ATOM 1172 N N . MET A 1 149 ? 2.939 5.685 -1.470 1.00 98.06 149 MET A N 1
ATOM 1173 C CA . MET A 1 149 ? 2.505 6.750 -0.557 1.00 98.06 149 MET A CA 1
ATOM 1174 C C . MET A 1 149 ? 0.980 6.925 -0.537 1.00 98.06 149 MET A C 1
ATOM 1176 O O . MET A 1 149 ? 0.401 7.091 0.534 1.00 98.06 149 MET A O 1
ATOM 1180 N N . ILE A 1 150 ? 0.316 6.853 -1.697 1.00 98.25 150 ILE A N 1
ATOM 1181 C CA . ILE A 1 150 ? -1.151 6.917 -1.789 1.00 98.25 150 ILE A CA 1
ATOM 1182 C C . ILE A 1 150 ? -1.780 5.691 -1.118 1.00 98.25 150 ILE A C 1
ATOM 1184 O O . ILE A 1 150 ? -2.658 5.855 -0.277 1.00 98.25 150 ILE A O 1
ATOM 1188 N N . ALA A 1 151 ? -1.296 4.480 -1.412 1.00 97.88 151 ALA A N 1
ATOM 1189 C CA . ALA A 1 151 ? -1.809 3.253 -0.802 1.00 97.88 151 ALA A CA 1
ATOM 1190 C C . ALA A 1 151 ? -1.627 3.244 0.729 1.00 97.88 151 ALA A C 1
ATOM 1192 O O . ALA A 1 151 ? -2.522 2.818 1.458 1.00 97.88 151 ALA A O 1
ATOM 1193 N N . GLN A 1 152 ? -0.501 3.767 1.226 1.00 98.06 152 GLN A N 1
ATOM 1194 C CA . GLN A 1 152 ? -0.248 3.942 2.656 1.00 98.06 152 GLN A CA 1
ATOM 1195 C C . GLN A 1 152 ? -1.213 4.964 3.278 1.00 98.06 152 GLN A C 1
ATOM 1197 O O . GLN A 1 152 ? -1.817 4.680 4.310 1.00 98.06 152 GLN A O 1
ATOM 1202 N N . ALA A 1 153 ? -1.438 6.112 2.631 1.00 97.62 153 ALA A N 1
ATOM 1203 C CA . ALA A 1 153 ? -2.398 7.115 3.097 1.00 97.62 153 ALA A CA 1
ATOM 1204 C C . ALA A 1 153 ? -3.855 6.601 3.077 1.00 97.62 153 ALA A C 1
ATOM 1206 O O . ALA A 1 153 ? -4.650 6.931 3.959 1.00 97.62 153 ALA A O 1
ATOM 1207 N N . GLU A 1 154 ? -4.222 5.760 2.107 1.00 97.44 154 GLU A N 1
ATOM 1208 C CA . GLU A 1 154 ? -5.523 5.081 2.055 1.00 97.44 154 GLU A CA 1
ATOM 1209 C C . GLU A 1 154 ? -5.672 4.026 3.165 1.00 97.44 154 GLU A C 1
ATOM 1211 O O . GLU A 1 154 ? -6.736 3.927 3.788 1.00 97.44 154 GLU A O 1
ATOM 1216 N N . LEU A 1 155 ? -4.606 3.283 3.481 1.00 97.75 155 LEU A N 1
ATOM 1217 C CA . LEU A 1 155 ? -4.562 2.354 4.613 1.00 97.75 155 LEU A CA 1
ATOM 1218 C C . LEU A 1 155 ? -4.668 3.089 5.963 1.00 97.75 155 LEU A C 1
ATOM 1220 O O . LEU A 1 155 ? -5.430 2.688 6.844 1.00 97.75 155 LEU A O 1
ATOM 1224 N N . GLU A 1 156 ? -3.965 4.206 6.129 1.00 97.25 156 GLU A N 1
ATOM 1225 C CA . GLU A 1 156 ? -4.067 5.056 7.321 1.00 97.25 156 GLU A CA 1
ATOM 1226 C C . GLU A 1 156 ? -5.474 5.648 7.463 1.00 97.25 156 GLU A C 1
ATOM 1228 O O . GLU A 1 156 ? -6.092 5.540 8.521 1.00 97.25 156 GLU A O 1
ATOM 1233 N N . LYS A 1 157 ? -6.053 6.173 6.377 1.00 97.75 157 LYS A N 1
ATOM 1234 C CA . LYS A 1 157 ? -7.436 6.667 6.364 1.00 97.75 157 LYS A CA 1
ATOM 1235 C C . LYS A 1 157 ? -8.443 5.578 6.744 1.00 97.75 157 LYS A C 1
ATOM 1237 O O . LYS A 1 157 ? -9.331 5.826 7.557 1.00 97.75 157 LYS A O 1
ATOM 1242 N N . THR A 1 158 ? -8.331 4.380 6.170 1.00 96.06 158 THR A N 1
ATOM 1243 C CA . THR A 1 158 ? -9.263 3.275 6.458 1.00 96.06 158 THR A CA 1
ATOM 1244 C C . THR A 1 158 ? -9.109 2.749 7.883 1.00 96.06 158 THR A C 1
ATOM 1246 O O . THR A 1 158 ? -10.120 2.535 8.550 1.00 96.06 158 THR A O 1
ATOM 1249 N N . THR A 1 159 ? -7.885 2.628 8.402 1.00 97.12 159 THR A N 1
ATOM 1250 C CA . THR A 1 159 ? -7.647 2.221 9.799 1.00 97.12 159 THR A CA 1
ATOM 1251 C C . THR A 1 159 ? -8.099 3.279 10.811 1.00 97.12 159 THR A C 1
ATOM 1253 O O . THR A 1 159 ? -8.668 2.915 11.841 1.00 97.12 159 THR A O 1
ATOM 1256 N N . VAL A 1 160 ? -7.937 4.577 10.526 1.00 97.12 160 VAL A N 1
ATOM 1257 C CA . VAL A 1 160 ? -8.492 5.666 11.354 1.00 97.12 160 VAL A CA 1
ATOM 1258 C C . VAL A 1 160 ? -10.023 5.634 11.351 1.00 97.12 160 VAL A C 1
ATOM 1260 O O . VAL A 1 160 ? -10.625 5.658 12.423 1.00 97.12 160 VAL A O 1
ATOM 1263 N N . LEU A 1 161 ? -10.663 5.492 10.185 1.00 96.44 161 LEU A N 1
ATOM 1264 C CA . LEU A 1 161 ? -12.124 5.359 10.087 1.00 96.44 161 LEU A CA 1
ATOM 1265 C C . LEU A 1 161 ? -12.643 4.104 10.807 1.00 96.44 161 LEU A C 1
ATOM 1267 O O . LEU A 1 161 ? -13.671 4.160 11.479 1.00 96.44 161 LEU A O 1
ATOM 1271 N N . GLN A 1 162 ? -11.923 2.982 10.725 1.00 96.12 162 GLN A N 1
ATOM 1272 C CA . GLN A 1 162 ? -12.272 1.758 11.447 1.00 96.12 162 GLN A CA 1
ATOM 1273 C C . GLN A 1 162 ? -12.176 1.950 12.968 1.00 96.12 162 GLN A C 1
ATOM 1275 O O . GLN A 1 162 ? -13.090 1.524 13.675 1.00 96.12 162 GLN A O 1
ATOM 1280 N N . LYS A 1 163 ? -11.125 2.626 13.460 1.00 96.25 163 LYS A N 1
ATOM 1281 C CA . LYS A 1 163 ? -10.962 2.991 14.880 1.00 96.25 163 LYS A CA 1
ATOM 1282 C C . LYS A 1 163 ? -12.046 3.958 15.360 1.00 96.25 163 LYS A C 1
ATOM 1284 O O . LYS A 1 163 ? -12.569 3.792 16.458 1.00 96.25 163 LYS A O 1
ATOM 1289 N N . GLN A 1 164 ? -12.431 4.938 14.543 1.00 95.31 164 GLN A N 1
ATOM 1290 C CA . GLN A 1 164 ? -13.554 5.818 14.866 1.00 95.31 164 GLN A CA 1
ATOM 1291 C C . GLN A 1 164 ? -14.862 5.017 14.962 1.00 95.31 164 GLN A C 1
ATOM 1293 O O . GLN A 1 164 ? -15.590 5.146 15.941 1.00 95.31 164 GLN A O 1
ATOM 1298 N N . ALA A 1 165 ? -15.124 4.120 14.009 1.00 94.56 165 ALA A N 1
ATOM 1299 C CA . ALA A 1 165 ? -16.321 3.285 14.019 1.00 94.56 165 ALA A CA 1
ATOM 1300 C C . ALA A 1 165 ? -16.352 2.259 15.174 1.00 94.56 165 ALA A C 1
ATOM 1302 O O . ALA A 1 165 ? -17.439 1.861 15.595 1.00 94.56 165 ALA A O 1
ATOM 1303 N N . THR A 1 166 ? -15.205 1.805 15.702 1.00 94.44 166 THR A N 1
ATOM 1304 C CA . THR A 1 166 ? -15.170 1.012 16.948 1.00 94.44 166 THR A CA 1
ATOM 1305 C C . THR A 1 166 ? -15.464 1.874 18.169 1.00 94.44 166 THR A C 1
ATOM 1307 O O . THR A 1 166 ? -16.353 1.506 18.930 1.00 94.44 166 THR A O 1
ATOM 1310 N N . LEU A 1 167 ? -14.832 3.046 18.297 1.00 94.38 167 LEU A N 1
ATOM 1311 C CA . LEU A 1 167 ? -15.075 3.976 19.408 1.00 94.38 167 LEU A CA 1
ATOM 1312 C C . LEU A 1 167 ? -16.528 4.476 19.448 1.00 94.38 167 LEU A C 1
ATOM 1314 O O . LEU A 1 167 ? -17.109 4.612 20.521 1.00 94.38 167 LEU A O 1
ATOM 1318 N N . GLU A 1 168 ? -17.156 4.711 18.294 1.00 92.94 168 GLU A N 1
ATOM 1319 C CA . GLU A 1 168 ? -18.578 5.065 18.220 1.00 92.94 168 GLU A CA 1
ATOM 1320 C C . GLU A 1 168 ? -19.483 3.904 18.663 1.00 92.94 168 GLU A C 1
ATOM 1322 O O . GLU A 1 168 ? -20.443 4.133 19.398 1.00 92.94 168 GLU A O 1
ATOM 1327 N N . ARG A 1 169 ? -19.163 2.652 18.300 1.00 94.00 169 ARG A N 1
ATOM 1328 C CA . ARG A 1 169 ? -19.900 1.473 18.793 1.00 94.00 169 ARG A CA 1
ATOM 1329 C C . ARG A 1 169 ? -19.728 1.272 20.297 1.00 94.00 169 ARG A C 1
ATOM 1331 O O . ARG A 1 169 ? -20.721 1.030 20.974 1.00 94.00 169 ARG A O 1
ATOM 1338 N N . GLU A 1 170 ? -18.512 1.407 20.818 1.00 92.19 170 GLU A N 1
ATOM 1339 C CA . GLU A 1 170 ? -18.225 1.347 22.258 1.00 92.19 170 GLU A CA 1
ATOM 1340 C C . GLU A 1 170 ? -18.985 2.441 23.013 1.00 92.19 170 GLU A C 1
ATOM 1342 O O . GLU A 1 170 ? -19.709 2.139 23.957 1.00 92.19 170 GLU A O 1
ATOM 1347 N N . ARG A 1 171 ? -18.959 3.686 22.520 1.00 93.50 171 ARG A N 1
ATOM 1348 C CA . ARG A 1 171 ? -19.726 4.801 23.093 1.00 93.50 171 ARG A CA 1
ATOM 1349 C C . ARG A 1 171 ? -21.234 4.534 23.116 1.00 93.50 171 ARG A C 1
ATOM 1351 O O . ARG A 1 171 ? -21.886 4.881 24.098 1.00 93.50 171 ARG A O 1
ATOM 1358 N N . ILE A 1 172 ? -21.799 3.934 22.065 1.00 91.50 172 ILE A N 1
ATOM 1359 C CA . ILE A 1 172 ? -23.224 3.556 22.024 1.00 91.50 172 ILE A CA 1
ATOM 1360 C C . ILE A 1 172 ? -23.523 2.440 23.036 1.00 91.50 172 ILE A C 1
ATOM 1362 O O . ILE A 1 172 ? -24.539 2.507 23.729 1.00 91.50 172 ILE A O 1
ATOM 1366 N N . LEU A 1 173 ? -22.643 1.441 23.164 1.00 91.38 173 LEU A N 1
ATOM 1367 C CA . LEU A 1 173 ? -22.778 0.370 24.156 1.00 91.38 173 LEU A CA 1
ATOM 1368 C C . LEU A 1 173 ? -22.716 0.924 25.586 1.00 91.38 173 LEU A C 1
ATOM 1370 O O . LEU A 1 173 ? -23.627 0.657 26.370 1.00 91.38 173 LEU A O 1
ATOM 1374 N N . ASP A 1 174 ? -21.728 1.760 25.903 1.00 92.38 174 ASP A N 1
ATOM 1375 C CA . ASP A 1 174 ? -21.611 2.425 27.203 1.00 92.38 174 ASP A CA 1
ATOM 1376 C C . ASP A 1 174 ? -22.823 3.311 27.498 1.00 92.38 174 ASP A C 1
ATOM 1378 O O . ASP A 1 174 ? -23.380 3.252 28.595 1.00 92.38 174 ASP A O 1
ATOM 1382 N N . GLN A 1 175 ? -23.298 4.077 26.512 1.00 93.50 175 GLN A N 1
ATOM 1383 C CA . GLN A 1 175 ? -24.502 4.889 26.659 1.00 93.50 175 GLN A CA 1
ATOM 1384 C C . GLN A 1 175 ? -25.741 4.020 26.931 1.00 93.50 175 GLN A C 1
ATOM 1386 O O . GLN A 1 175 ? -26.507 4.349 27.833 1.00 93.50 175 GLN A O 1
ATOM 1391 N N . SER A 1 176 ? -25.899 2.881 26.243 1.00 92.12 176 SER A N 1
ATOM 1392 C CA . SER A 1 176 ? -27.001 1.931 26.484 1.00 92.12 176 SER A CA 1
ATOM 1393 C C . SER A 1 176 ? -26.928 1.254 27.864 1.00 92.12 176 SER A C 1
ATOM 1395 O O . SER A 1 176 ? -27.944 1.005 28.516 1.00 92.12 176 SER A O 1
ATOM 1397 N N . HIS A 1 177 ? -25.714 0.998 28.354 1.00 95.31 177 HIS A N 1
ATOM 1398 C CA . HIS A 1 177 ? -25.457 0.425 29.672 1.00 95.31 177 HIS A CA 1
ATOM 1399 C C . HIS A 1 177 ? -25.716 1.443 30.793 1.00 95.31 177 HIS A C 1
ATOM 1401 O O . HIS A 1 177 ? -26.272 1.083 31.834 1.00 95.31 177 HIS A O 1
ATOM 1407 N N . VAL A 1 178 ? -25.374 2.719 30.580 1.00 95.00 178 VAL A N 1
ATOM 1408 C CA . VAL A 1 178 ? -25.711 3.819 31.495 1.00 95.00 178 VAL A CA 1
ATOM 1409 C C . VAL A 1 178 ? -27.221 4.058 31.529 1.00 95.00 178 VAL A C 1
ATOM 1411 O O . VAL A 1 178 ? -27.774 4.124 32.624 1.00 95.00 178 VAL A O 1
ATOM 1414 N N . THR A 1 179 ? -27.916 4.111 30.385 1.00 94.62 179 THR A N 1
ATOM 1415 C CA . THR A 1 179 ? -29.381 4.287 30.379 1.00 94.62 179 THR A CA 1
ATOM 1416 C C . THR A 1 179 ? -30.095 3.127 31.070 1.00 94.62 179 THR A C 1
ATOM 1418 O O . THR A 1 179 ? -30.931 3.375 31.931 1.00 94.62 179 THR A O 1
ATOM 1421 N N . SER A 1 180 ? -29.700 1.873 30.819 1.00 94.94 180 SER A N 1
ATOM 1422 C CA . SER A 1 180 ? -30.286 0.716 31.518 1.00 94.94 180 SER A CA 1
ATOM 1423 C C . SER A 1 180 ? -30.037 0.739 33.038 1.00 94.94 180 SER A C 1
ATOM 1425 O O . SER A 1 180 ? -30.894 0.335 33.829 1.00 94.94 180 SER A O 1
ATOM 1427 N N . LYS A 1 181 ? -28.884 1.259 33.487 1.00 96.06 181 LYS A N 1
ATOM 1428 C CA . LYS A 1 181 ? -28.617 1.481 34.918 1.00 96.06 181 LYS A CA 1
ATOM 1429 C C . LYS A 1 181 ? -29.510 2.567 35.516 1.00 96.06 181 LYS A C 1
ATOM 1431 O O . LYS A 1 181 ? -29.990 2.374 36.631 1.00 96.06 181 LYS A O 1
ATOM 1436 N N . LEU A 1 182 ? -29.744 3.664 34.795 1.00 96.56 182 LEU A N 1
ATOM 1437 C CA . LEU A 1 182 ? -30.647 4.736 35.224 1.00 96.56 182 LEU A CA 1
ATOM 1438 C C . LEU A 1 182 ? -32.095 4.233 35.322 1.00 96.56 182 LEU A C 1
ATOM 1440 O O . LEU A 1 182 ? -32.699 4.363 36.378 1.00 96.56 182 LEU A O 1
ATOM 1444 N N . GLU A 1 183 ? -32.602 3.525 34.309 1.00 96.75 183 GLU A N 1
ATOM 1445 C CA . GLU A 1 183 ? -33.931 2.885 34.346 1.00 96.75 183 GLU A CA 1
ATOM 1446 C C . GLU A 1 183 ? -34.102 1.954 35.560 1.00 96.75 183 GLU A C 1
ATOM 1448 O O . GLU A 1 183 ? -35.162 1.908 36.190 1.00 96.75 183 GLU A O 1
ATOM 1453 N N . ARG A 1 184 ? -33.046 1.218 35.930 1.00 97.62 184 ARG A N 1
ATOM 1454 C CA . ARG A 1 184 ? -33.055 0.365 37.124 1.00 97.62 184 ARG A CA 1
ATOM 1455 C C . ARG A 1 184 ? -33.057 1.169 38.429 1.00 97.62 184 ARG A C 1
ATOM 1457 O O . ARG A 1 184 ? -33.674 0.714 39.392 1.00 97.62 184 ARG A O 1
ATOM 1464 N N . LEU A 1 185 ? -32.387 2.320 38.481 1.00 97.50 185 LEU A N 1
ATOM 1465 C CA . LEU A 1 185 ? -32.436 3.223 39.634 1.00 97.50 185 LEU A CA 1
ATOM 1466 C C . LEU A 1 185 ? -33.827 3.853 39.780 1.00 97.50 185 LEU A C 1
ATOM 1468 O O . LEU A 1 185 ? -34.385 3.777 40.870 1.00 97.50 185 LEU A O 1
ATOM 1472 N N . ASP A 1 186 ? -34.442 4.324 38.693 1.00 97.25 186 ASP A N 1
ATOM 1473 C CA . ASP A 1 186 ? -35.820 4.841 38.681 1.00 97.25 186 ASP A CA 1
ATOM 1474 C C . ASP A 1 186 ? -36.836 3.818 39.223 1.00 97.25 186 ASP A C 1
ATOM 1476 O O . ASP A 1 186 ? -37.787 4.170 39.924 1.00 97.25 186 ASP A O 1
ATOM 1480 N N . LEU A 1 187 ? -36.672 2.533 38.883 1.00 97.75 187 LEU A N 1
ATOM 1481 C CA . LEU A 1 187 ? -37.516 1.455 39.412 1.00 97.75 187 LEU A CA 1
ATOM 1482 C C . LEU A 1 187 ? -37.302 1.241 40.917 1.00 97.75 187 LEU A C 1
ATOM 1484 O O . LEU A 1 187 ? -38.272 1.037 41.647 1.00 97.75 187 LEU A O 1
ATOM 1488 N N . LEU A 1 188 ? -36.055 1.308 41.390 1.00 97.81 188 LEU A N 1
ATOM 1489 C CA . LEU A 1 188 ? -35.734 1.196 42.814 1.00 97.81 188 LEU A CA 1
ATOM 1490 C C . LEU A 1 188 ? -36.241 2.404 43.614 1.00 97.81 188 LEU A C 1
ATOM 1492 O O . LEU A 1 188 ? -36.739 2.216 44.720 1.00 97.81 188 LEU A O 1
ATOM 1496 N N . GLU A 1 189 ? -36.186 3.614 43.056 1.00 97.38 189 GLU A N 1
ATOM 1497 C CA . GLU A 1 189 ? -36.734 4.824 43.677 1.00 97.38 189 GLU A CA 1
ATOM 1498 C C . GLU A 1 189 ? -38.265 4.750 43.803 1.00 97.38 189 GLU A C 1
ATOM 1500 O O . GLU A 1 189 ? -38.815 5.025 44.872 1.00 97.38 189 GLU A O 1
ATOM 1505 N N . LYS A 1 190 ? -38.963 4.274 42.761 1.00 97.50 190 LYS A N 1
ATOM 1506 C CA . LYS A 1 190 ? -40.417 4.024 42.801 1.00 97.50 190 LYS A CA 1
ATOM 1507 C C . LYS A 1 190 ? -40.794 2.993 43.867 1.00 97.50 190 LYS A C 1
ATOM 1509 O O . LYS A 1 190 ? -41.736 3.214 44.630 1.00 97.50 190 LYS A O 1
ATOM 1514 N N . GLU A 1 191 ? -40.050 1.891 43.964 1.00 97.69 191 GLU A N 1
ATOM 1515 C CA . GLU A 1 191 ? -40.272 0.873 44.997 1.00 97.69 191 GLU A CA 1
ATOM 1516 C C . GLU A 1 191 ? -39.943 1.384 46.408 1.00 97.69 191 GLU A C 1
ATOM 1518 O O . GLU A 1 191 ? -40.690 1.104 47.347 1.00 97.69 191 GLU A O 1
ATOM 1523 N N . TYR A 1 192 ? -38.895 2.197 46.565 1.00 97.56 192 TYR A N 1
ATOM 1524 C CA . TYR A 1 192 ? -38.557 2.855 47.827 1.00 97.56 192 TYR A CA 1
ATOM 1525 C C . TYR A 1 192 ? -39.653 3.833 48.275 1.00 97.56 192 TYR A C 1
ATOM 1527 O O . TYR A 1 192 ? -40.081 3.792 49.432 1.00 97.56 192 TYR A O 1
ATOM 1535 N N . ALA A 1 193 ? -40.187 4.653 47.365 1.00 97.94 193 ALA A N 1
ATOM 1536 C CA . ALA A 1 193 ? -41.310 5.546 47.647 1.00 97.94 193 ALA A CA 1
ATOM 1537 C C . ALA A 1 193 ? -42.584 4.765 48.029 1.00 97.94 193 ALA A C 1
ATOM 1539 O O . ALA A 1 193 ? -43.261 5.110 49.003 1.00 97.94 193 ALA A O 1
ATOM 1540 N N . ARG A 1 194 ? -42.881 3.663 47.323 1.00 98.31 194 ARG A N 1
ATOM 1541 C CA . ARG A 1 194 ? -44.001 2.756 47.636 1.00 98.31 194 ARG A CA 1
ATOM 1542 C C . ARG A 1 194 ? -43.855 2.133 49.028 1.00 98.31 194 ARG A C 1
ATOM 1544 O O . ARG A 1 194 ? -44.815 2.129 49.800 1.00 98.31 194 ARG A O 1
ATOM 1551 N N . LEU A 1 195 ? -42.662 1.636 49.359 1.00 98.12 195 LEU A N 1
ATOM 1552 C CA . LEU A 1 195 ? -42.348 1.054 50.664 1.00 98.12 195 LEU A CA 1
ATOM 1553 C C . LEU A 1 195 ? -42.461 2.099 51.782 1.00 98.12 195 LEU A C 1
ATOM 1555 O O . LEU A 1 195 ? -43.094 1.825 52.797 1.00 98.12 195 LEU A O 1
ATOM 1559 N N . THR A 1 196 ? -41.942 3.309 51.563 1.00 98.06 196 THR A N 1
ATOM 1560 C CA . THR A 1 196 ? -42.023 4.439 52.506 1.00 98.06 196 THR A CA 1
ATOM 1561 C C . THR A 1 196 ? -43.474 4.852 52.774 1.00 98.06 196 THR A C 1
ATOM 1563 O O . THR A 1 196 ? -43.865 5.061 53.923 1.00 98.06 196 THR A O 1
ATOM 1566 N N . SER A 1 197 ? -44.315 4.903 51.734 1.00 97.94 197 SER A N 1
ATOM 1567 C CA . SER A 1 197 ? -45.753 5.166 51.879 1.00 97.94 197 SER A CA 1
ATOM 1568 C C . SER A 1 197 ? -46.448 4.086 52.721 1.00 97.94 197 SER A C 1
ATOM 1570 O O . SER A 1 197 ? -47.191 4.402 53.653 1.00 97.94 197 SER A O 1
ATOM 1572 N N . MET A 1 198 ? -46.150 2.809 52.453 1.00 98.12 198 MET A N 1
ATOM 1573 C CA . MET A 1 198 ? -46.690 1.673 53.205 1.00 98.12 198 MET A CA 1
ATOM 1574 C C . MET A 1 198 ? -46.206 1.654 54.665 1.00 98.12 198 MET A C 1
ATOM 1576 O O . MET A 1 198 ? -47.010 1.400 55.562 1.00 98.12 198 MET A O 1
ATOM 1580 N N . GLN A 1 199 ? -44.933 1.977 54.916 1.00 97.94 199 GLN A N 1
ATOM 1581 C CA . GLN A 1 199 ? -44.374 2.134 56.260 1.00 97.94 199 GLN A CA 1
ATOM 1582 C C . GLN A 1 199 ? -45.094 3.250 57.025 1.00 97.94 199 GLN A C 1
ATOM 1584 O O . GLN A 1 199 ? -45.583 3.005 58.123 1.00 97.94 199 GLN A O 1
ATOM 1589 N N . SER A 1 200 ? -45.254 4.438 56.431 1.00 97.94 200 SER A N 1
ATOM 1590 C CA . SER A 1 200 ? -45.994 5.544 57.058 1.00 97.94 200 SER A CA 1
ATOM 1591 C C . SER A 1 200 ? -47.444 5.159 57.389 1.00 97.94 200 SER A C 1
ATOM 1593 O O . SER A 1 200 ? -47.978 5.550 58.427 1.00 97.94 200 SER A O 1
ATOM 1595 N N . HIS A 1 201 ? -48.085 4.352 56.538 1.00 98.00 201 HIS A N 1
ATOM 1596 C CA . HIS A 1 201 ? -49.427 3.828 56.794 1.00 98.00 201 HIS A CA 1
ATOM 1597 C C . HIS A 1 201 ? -49.455 2.837 57.970 1.00 98.00 201 HIS A C 1
ATOM 1599 O O . HIS A 1 201 ? -50.360 2.892 58.804 1.00 98.00 201 HIS A O 1
ATOM 1605 N N . ALA A 1 202 ? -48.452 1.959 58.069 1.00 98.00 202 ALA A N 1
ATOM 1606 C CA . ALA A 1 202 ? -48.295 1.042 59.194 1.00 98.00 202 ALA A CA 1
ATOM 1607 C C . ALA A 1 202 ? -48.009 1.793 60.507 1.00 98.00 202 ALA A C 1
ATOM 1609 O O . ALA A 1 202 ? -48.652 1.509 61.511 1.00 98.00 202 ALA A O 1
ATOM 1610 N N . GLU A 1 203 ? -47.126 2.794 60.496 1.00 97.50 203 GLU A N 1
ATOM 1611 C CA . GLU A 1 203 ? -46.807 3.636 61.658 1.00 97.50 203 GLU A CA 1
ATOM 1612 C C . GLU A 1 203 ? -48.019 4.411 62.182 1.00 97.50 203 GLU A C 1
ATOM 1614 O O . GLU A 1 203 ? -48.240 4.452 63.391 1.00 97.50 203 GLU A O 1
ATOM 1619 N N . LYS A 1 204 ? -48.840 4.988 61.293 1.00 98.06 204 LYS A N 1
ATOM 1620 C CA . LYS A 1 204 ? -50.111 5.625 61.684 1.00 98.06 204 LYS A CA 1
ATOM 1621 C C . LYS A 1 204 ? -51.047 4.623 62.356 1.00 98.06 204 LYS A C 1
ATOM 1623 O O . LYS A 1 204 ? -51.533 4.879 63.452 1.00 98.06 204 LYS A O 1
ATOM 1628 N N . LYS A 1 205 ? -51.217 3.446 61.748 1.00 98.31 205 LYS A N 1
ATOM 1629 C CA . LYS A 1 205 ? -52.068 2.383 62.291 1.00 98.31 205 LYS A CA 1
ATOM 1630 C C . LYS A 1 205 ? -51.553 1.819 63.621 1.00 98.31 205 LYS A C 1
ATOM 1632 O O . LYS A 1 205 ? -52.369 1.440 64.454 1.00 98.31 205 LYS A O 1
ATOM 1637 N N . MET A 1 206 ? -50.237 1.769 63.846 1.00 96.94 206 MET A N 1
ATOM 1638 C CA . MET A 1 206 ? -49.673 1.403 65.151 1.00 96.94 206 MET A CA 1
ATOM 1639 C C . MET A 1 206 ? -50.045 2.440 66.215 1.00 96.94 206 MET A C 1
ATOM 1641 O O . MET A 1 206 ? -50.602 2.054 67.235 1.00 96.94 206 MET A O 1
ATOM 1645 N N . LYS A 1 207 ? -49.871 3.739 65.939 1.00 97.31 207 LYS A N 1
ATOM 1646 C CA . LYS A 1 207 ? -50.248 4.820 66.871 1.00 97.31 207 LYS A CA 1
ATOM 1647 C C . LYS A 1 207 ? -51.740 4.804 67.225 1.00 97.31 207 LYS A C 1
ATOM 1649 O O . LYS A 1 207 ? -52.091 4.911 68.393 1.00 97.31 207 LYS A O 1
ATOM 1654 N N . GLU A 1 208 ? -52.616 4.586 66.242 1.00 97.62 208 GLU A N 1
ATOM 1655 C CA . GLU A 1 208 ? -54.064 4.421 66.476 1.00 97.62 208 GLU A CA 1
ATOM 1656 C C . GLU A 1 208 ? -54.407 3.203 67.354 1.00 97.62 208 GLU A C 1
ATOM 1658 O O . GLU A 1 208 ? -55.437 3.194 68.029 1.00 97.62 208 GLU A O 1
ATOM 1663 N N . LEU A 1 209 ? -53.599 2.138 67.306 1.00 97.81 209 LEU A N 1
ATOM 1664 C CA . LEU A 1 209 ? -53.777 0.951 68.147 1.00 97.81 209 LEU A CA 1
ATOM 1665 C C . LEU A 1 209 ? -53.196 1.156 69.551 1.00 97.81 209 LEU A C 1
ATOM 1667 O O . LEU A 1 209 ? -53.796 0.681 70.510 1.00 97.81 209 LEU A O 1
ATOM 1671 N N . GLU A 1 210 ? -52.084 1.881 69.682 1.00 96.62 210 GLU A N 1
ATOM 1672 C CA . GLU A 1 210 ? -51.494 2.291 70.965 1.00 96.62 210 GLU A CA 1
ATOM 1673 C C . GLU A 1 210 ? -52.440 3.218 71.746 1.00 96.62 210 GLU A C 1
ATOM 1675 O O . GLU A 1 210 ? -52.659 3.011 72.938 1.00 96.62 210 GLU A O 1
ATOM 1680 N N . GLU A 1 211 ? -53.072 4.185 71.075 1.00 97.19 211 GLU A N 1
ATOM 1681 C CA . GLU A 1 211 ? -54.083 5.069 71.672 1.00 97.19 211 GLU A CA 1
ATOM 1682 C C . GLU A 1 211 ? -55.293 4.273 72.189 1.00 97.19 211 GLU A C 1
ATOM 1684 O O . GLU A 1 211 ? -55.653 4.379 73.362 1.00 97.19 211 GLU A O 1
ATOM 1689 N N . LYS A 1 212 ? -55.853 3.379 71.363 1.00 97.38 212 LYS A N 1
ATOM 1690 C CA . LYS A 1 212 ? -56.968 2.498 71.763 1.00 97.38 212 LYS A CA 1
ATOM 1691 C C . LYS A 1 212 ? -56.595 1.531 72.886 1.00 97.38 212 LYS A C 1
ATOM 1693 O O . LYS A 1 212 ? -57.448 1.208 73.709 1.00 97.38 212 LYS A O 1
ATOM 1698 N N . LEU A 1 213 ? -55.343 1.067 72.939 1.00 97.19 213 LEU A N 1
ATOM 1699 C CA . LEU A 1 213 ? -54.844 0.248 74.044 1.00 97.19 213 LEU A CA 1
ATOM 1700 C C . LEU A 1 213 ? -54.868 1.047 75.355 1.00 97.19 213 LEU A C 1
ATOM 1702 O O . LEU A 1 213 ? -55.397 0.560 76.350 1.00 97.19 213 LEU A O 1
ATOM 1706 N N . LEU A 1 214 ? -54.371 2.288 75.345 1.00 96.81 214 LEU A N 1
ATOM 1707 C CA . LEU A 1 214 ? -54.378 3.172 76.516 1.00 96.81 214 LEU A CA 1
ATOM 1708 C C . LEU A 1 214 ? -55.804 3.519 76.978 1.00 96.81 214 LEU A C 1
ATOM 1710 O O . LEU A 1 214 ? -56.073 3.542 78.181 1.00 96.81 214 LEU A O 1
ATOM 1714 N N . GLU A 1 215 ? -56.737 3.761 76.054 1.00 96.38 215 GLU A N 1
ATOM 1715 C CA . GLU A 1 215 ? -58.158 3.952 76.382 1.00 96.38 215 GLU A CA 1
ATOM 1716 C C . GLU A 1 215 ? -58.770 2.709 77.048 1.00 96.38 215 GLU A C 1
ATOM 1718 O O . GLU A 1 215 ? -59.497 2.824 78.042 1.00 96.38 215 GLU A O 1
ATOM 1723 N N . GLU A 1 216 ? -58.459 1.517 76.533 1.00 95.56 216 GLU A N 1
ATOM 1724 C CA . GLU A 1 216 ? -58.965 0.239 77.040 1.00 95.56 216 GLU A CA 1
ATOM 1725 C C . GLU A 1 216 ? -58.355 -0.116 78.406 1.00 95.56 216 GLU A C 1
ATOM 1727 O O . GLU A 1 216 ? -59.081 -0.532 79.310 1.00 95.56 216 GLU A O 1
ATOM 173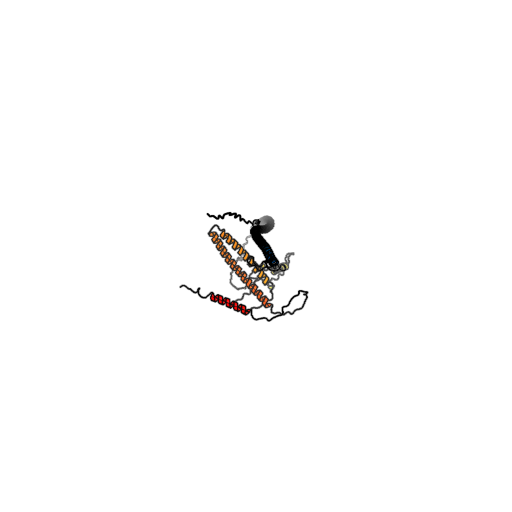2 N N . GLU A 1 217 ? -57.070 0.173 78.627 1.00 95.56 217 GLU A N 1
ATOM 1733 C CA . GLU A 1 217 ? -56.418 0.087 79.939 1.00 95.56 217 GLU A CA 1
ATOM 1734 C C . GLU A 1 217 ? -57.051 1.042 80.962 1.00 95.56 217 GLU A C 1
ATOM 1736 O O . GLU A 1 217 ? -57.354 0.634 82.089 1.00 95.56 217 GLU A O 1
ATOM 1741 N N . GLN A 1 218 ? -57.338 2.294 80.583 1.00 96.06 218 GLN A N 1
ATOM 1742 C CA . GLN A 1 218 ? -58.070 3.222 81.452 1.00 96.06 218 GLN A CA 1
ATOM 1743 C C . GLN A 1 218 ? -59.496 2.734 81.743 1.00 96.06 218 GLN A C 1
ATOM 1745 O O . GLN A 1 218 ? -59.978 2.872 82.870 1.00 96.06 218 GLN A O 1
ATOM 1750 N N . ALA A 1 219 ? -60.195 2.171 80.753 1.00 95.44 219 ALA A N 1
ATOM 1751 C CA . ALA A 1 219 ? -61.529 1.607 80.941 1.00 95.44 219 ALA A CA 1
ATOM 1752 C C . ALA A 1 219 ? -61.499 0.412 81.909 1.00 95.44 219 ALA A C 1
ATOM 1754 O O . ALA A 1 219 ? -62.279 0.389 82.865 1.00 95.44 219 ALA A O 1
ATOM 1755 N N . ARG A 1 220 ? -60.546 -0.517 81.740 1.00 95.44 220 ARG A N 1
ATOM 1756 C CA . ARG A 1 220 ? -60.286 -1.618 82.684 1.00 95.44 220 ARG A CA 1
ATOM 1757 C C . ARG A 1 220 ? -60.015 -1.101 84.092 1.00 95.44 220 ARG A C 1
ATOM 1759 O O . ARG A 1 220 ? -60.606 -1.615 85.038 1.00 95.44 220 ARG A O 1
ATOM 1766 N N . LYS A 1 221 ? -59.189 -0.060 84.237 1.00 96.50 221 LYS A N 1
ATOM 1767 C CA . LYS A 1 221 ? -58.879 0.540 85.541 1.00 96.50 221 LYS A CA 1
ATOM 1768 C C . LYS A 1 221 ? -60.127 1.114 86.222 1.00 96.50 221 LYS A C 1
ATOM 1770 O O . LYS A 1 221 ? -60.388 0.771 87.369 1.00 96.50 221 LYS A O 1
ATOM 1775 N N . ARG A 1 222 ? -60.957 1.886 85.507 1.00 96.12 222 ARG A N 1
ATOM 1776 C CA . ARG A 1 222 ? -62.238 2.410 86.035 1.00 96.12 222 ARG A CA 1
ATOM 1777 C C . ARG A 1 222 ? -63.203 1.289 86.445 1.00 96.12 222 ARG A C 1
ATOM 1779 O O . ARG A 1 222 ? -63.930 1.427 87.426 1.00 96.12 222 ARG A O 1
ATOM 1786 N N . VAL A 1 223 ? -63.231 0.177 85.704 1.00 95.50 223 VAL A N 1
ATOM 1787 C CA . VAL A 1 223 ? -64.032 -1.010 86.059 1.00 95.50 223 VAL A CA 1
ATOM 1788 C C . VAL A 1 223 ? -63.476 -1.698 87.309 1.00 95.50 223 VAL A C 1
ATOM 1790 O O . VAL A 1 223 ? -64.253 -2.070 88.184 1.00 95.50 223 VAL A O 1
ATOM 1793 N N . GLN A 1 224 ? -62.152 -1.819 87.434 1.00 94.50 224 GLN A N 1
ATOM 1794 C CA . GLN A 1 224 ? -61.492 -2.370 88.619 1.00 94.50 224 GLN A CA 1
ATOM 1795 C C . GLN A 1 224 ? -61.726 -1.501 89.865 1.00 94.50 224 GLN A C 1
ATOM 1797 O O . GLN A 1 224 ? -62.027 -2.039 90.927 1.00 94.50 224 GLN A O 1
ATOM 1802 N N . GLU A 1 225 ? -61.656 -0.174 89.732 1.00 95.69 225 GLU A N 1
ATOM 1803 C CA . GLU A 1 225 ? -61.967 0.791 90.796 1.00 95.69 225 GLU A CA 1
ATOM 1804 C C . GLU A 1 225 ? -63.425 0.646 91.264 1.00 95.69 225 GLU A C 1
ATOM 1806 O O . GLU A 1 225 ? -63.661 0.457 92.456 1.00 95.69 225 GLU A O 1
ATOM 1811 N N . LYS A 1 226 ? -64.400 0.601 90.341 1.00 95.31 226 LYS A N 1
ATOM 1812 C CA . LYS A 1 226 ? -65.815 0.341 90.679 1.00 95.31 226 LYS A CA 1
ATOM 1813 C C . LYS A 1 226 ? -66.040 -1.034 91.313 1.00 95.31 226 LYS A C 1
ATOM 1815 O O . LYS A 1 226 ? -66.857 -1.166 92.220 1.00 95.31 226 LYS A O 1
ATOM 1820 N N . ALA A 1 227 ? -65.336 -2.069 90.857 1.00 93.00 227 ALA A N 1
ATOM 1821 C CA . ALA A 1 227 ? -65.432 -3.403 91.446 1.00 93.00 227 ALA A CA 1
ATOM 1822 C C . ALA A 1 227 ? -64.873 -3.433 92.881 1.00 93.00 227 ALA A C 1
ATOM 1824 O O . ALA A 1 227 ? -65.483 -4.046 93.756 1.00 93.00 227 ALA A O 1
ATOM 1825 N N . ALA A 1 228 ? -63.764 -2.734 93.140 1.00 93.81 228 ALA A N 1
ATOM 1826 C CA . ALA A 1 228 ? -63.186 -2.584 94.474 1.00 93.81 228 ALA A CA 1
ATOM 1827 C C . ALA A 1 228 ? -64.067 -1.724 95.401 1.00 93.81 228 ALA A C 1
ATOM 1829 O O . ALA A 1 228 ? -64.220 -2.047 96.579 1.00 93.81 228 ALA A O 1
ATOM 1830 N N . GLU A 1 229 ? -64.703 -0.671 94.876 1.00 93.56 229 GLU A N 1
ATOM 1831 C CA . GLU A 1 229 ? -65.700 0.127 95.599 1.00 93.56 229 GLU A CA 1
ATOM 1832 C C . GLU A 1 229 ? -66.908 -0.731 96.002 1.00 93.56 229 GLU A C 1
ATOM 1834 O O . GLU A 1 229 ? -67.298 -0.726 97.169 1.00 93.56 229 GLU A O 1
ATOM 1839 N N . LEU A 1 230 ? -67.447 -1.537 95.079 1.00 92.81 230 LEU A N 1
ATOM 1840 C CA . LEU A 1 230 ? -68.533 -2.479 95.366 1.00 92.81 230 LEU A CA 1
ATOM 1841 C C . LEU A 1 230 ? -68.123 -3.550 96.387 1.00 92.81 230 LEU A C 1
ATOM 1843 O O . LEU A 1 230 ? -68.896 -3.828 97.299 1.00 92.81 230 LEU A O 1
ATOM 1847 N N . GLN A 1 231 ? -66.914 -4.116 96.293 1.00 89.62 231 GLN A N 1
ATOM 1848 C CA . GLN A 1 231 ? -66.388 -5.047 97.303 1.00 89.62 231 GLN A CA 1
ATOM 1849 C C . GLN A 1 231 ? -66.290 -4.380 98.682 1.00 89.62 231 GLN A C 1
ATOM 1851 O O . GLN A 1 231 ? -66.809 -4.915 99.658 1.00 89.62 231 GLN A O 1
ATOM 1856 N N . THR A 1 232 ? -65.729 -3.171 98.751 1.00 91.12 232 THR A N 1
ATOM 1857 C CA . THR A 1 232 ? -65.633 -2.385 99.992 1.00 91.12 232 THR A CA 1
ATOM 1858 C C . THR A 1 232 ? -67.019 -2.032 100.549 1.00 91.12 232 THR A C 1
ATOM 1860 O O . THR A 1 232 ? -67.228 -2.043 101.761 1.00 91.12 232 THR A O 1
ATOM 1863 N N .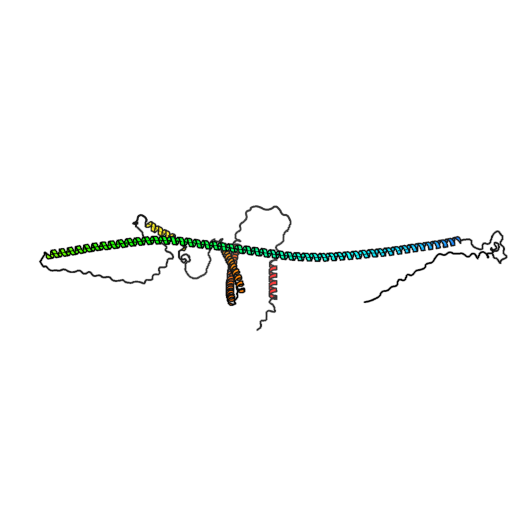 GLY A 1 233 ? -67.990 -1.730 99.683 1.00 91.44 233 GLY A N 1
ATOM 1864 C CA . GLY A 1 233 ? -69.384 -1.483 100.056 1.00 91.44 233 GLY A CA 1
ATOM 1865 C C . GLY A 1 233 ? -70.073 -2.730 100.613 1.00 91.44 233 GLY A C 1
ATOM 1866 O O . GLY A 1 233 ? -70.745 -2.648 101.639 1.00 91.44 233 GLY A O 1
ATOM 1867 N N . LEU A 1 234 ? -69.855 -3.897 100.000 1.00 88.44 234 LEU A N 1
ATOM 1868 C CA . LEU A 1 234 ? -70.334 -5.185 100.511 1.00 88.44 234 LEU A CA 1
ATOM 1869 C C . LEU A 1 234 ? -69.684 -5.546 101.853 1.00 88.44 234 LEU A C 1
ATOM 1871 O O . LEU A 1 234 ? -70.382 -6.011 102.749 1.00 88.44 234 LEU A O 1
ATOM 1875 N N . GLU A 1 235 ? -68.387 -5.291 102.033 1.00 87.50 235 GLU A N 1
ATOM 1876 C CA . GLU A 1 235 ? -67.699 -5.504 103.313 1.00 87.50 235 GLU A CA 1
ATOM 1877 C C . GLU A 1 235 ? -68.206 -4.567 104.413 1.00 87.50 235 GLU A C 1
ATOM 1879 O O . GLU A 1 235 ? -68.460 -5.030 105.523 1.00 87.50 235 GLU A O 1
ATOM 1884 N N . LYS A 1 236 ? -68.437 -3.283 104.110 1.00 87.25 236 LYS A N 1
ATOM 1885 C CA . LYS A 1 236 ? -69.074 -2.333 105.039 1.00 87.25 236 LYS A CA 1
ATOM 1886 C C . LYS A 1 236 ? -70.499 -2.752 105.393 1.00 87.25 236 LYS A C 1
ATOM 1888 O O . LYS A 1 236 ? -70.858 -2.723 106.563 1.00 87.25 236 LYS A O 1
ATOM 1893 N N . ASN A 1 237 ? -71.297 -3.189 104.416 1.00 86.62 237 ASN A N 1
ATOM 1894 C CA . ASN A 1 237 ? -72.648 -3.703 104.659 1.00 86.62 237 ASN A CA 1
ATOM 1895 C C . ASN A 1 237 ? -72.622 -4.979 105.515 1.00 86.62 237 ASN A C 1
ATOM 1897 O O . ASN A 1 237 ? -73.426 -5.104 106.437 1.00 86.62 237 ASN A O 1
ATOM 1901 N N . ARG A 1 238 ? -71.667 -5.889 105.274 1.00 88.94 238 ARG A N 1
ATOM 1902 C CA . ARG A 1 238 ? -71.428 -7.067 106.121 1.00 88.94 238 ARG A CA 1
ATOM 1903 C C . ARG A 1 238 ? -71.069 -6.657 107.550 1.00 88.94 238 ARG A C 1
ATOM 1905 O O . ARG A 1 238 ? -71.681 -7.166 108.478 1.00 88.94 238 ARG A O 1
ATOM 1912 N N . GLN A 1 239 ? -70.152 -5.706 107.729 1.00 82.88 239 GLN A N 1
ATOM 1913 C CA . GLN A 1 239 ? -69.793 -5.164 109.045 1.00 82.88 239 GLN A CA 1
ATOM 1914 C C . GLN A 1 239 ? -70.978 -4.476 109.740 1.00 82.88 239 GLN A C 1
ATOM 1916 O O . GLN A 1 239 ? -71.098 -4.574 110.953 1.00 82.88 239 GLN A O 1
ATOM 1921 N N . LEU A 1 240 ? -71.873 -3.814 108.999 1.00 81.31 240 LEU A N 1
ATOM 1922 C CA . LEU A 1 240 ? -73.091 -3.197 109.539 1.00 81.31 240 LEU A CA 1
ATOM 1923 C C . LEU A 1 240 ? -74.112 -4.242 110.011 1.00 81.31 240 LEU A C 1
ATOM 1925 O O . LEU A 1 240 ? -74.689 -4.087 111.085 1.00 81.31 240 LEU A O 1
ATOM 1929 N N . LEU A 1 241 ? -74.295 -5.322 109.246 1.00 77.81 241 LEU A N 1
ATOM 1930 C CA . LEU A 1 241 ? -75.104 -6.483 109.635 1.00 77.81 241 LEU A CA 1
ATOM 1931 C C . LEU A 1 241 ? -74.506 -7.198 110.860 1.00 77.81 241 LEU A C 1
ATOM 1933 O O . LEU A 1 241 ? -75.228 -7.509 111.805 1.00 77.81 241 LEU A O 1
ATOM 1937 N N . GLU A 1 242 ? -73.186 -7.394 110.885 1.00 76.56 242 GLU A N 1
ATOM 1938 C CA . GLU A 1 242 ? -72.451 -7.934 112.037 1.00 76.56 242 GLU A CA 1
ATOM 1939 C C . GLU A 1 242 ? -72.533 -6.993 113.260 1.00 76.56 242 GLU A C 1
ATOM 1941 O O . GLU A 1 242 ? -72.667 -7.465 114.384 1.00 76.56 242 GLU A O 1
ATOM 1946 N N . ALA A 1 243 ? -72.549 -5.668 113.072 1.00 71.81 243 ALA A N 1
ATOM 1947 C CA . ALA A 1 243 ? -72.665 -4.685 114.156 1.00 71.81 243 ALA A CA 1
ATOM 1948 C C . ALA A 1 243 ? -74.095 -4.524 114.703 1.00 71.81 243 ALA A C 1
ATOM 1950 O O . ALA A 1 243 ? -74.259 -4.256 115.892 1.00 71.81 243 ALA A O 1
ATOM 1951 N N . GLN A 1 244 ? -75.130 -4.725 113.878 1.00 59.75 244 GLN A N 1
ATOM 1952 C CA . GLN A 1 244 ? -76.517 -4.851 114.350 1.00 59.75 244 GLN A CA 1
ATOM 1953 C C . GLN A 1 244 ? -76.777 -6.182 115.080 1.00 59.75 244 GLN A C 1
ATOM 1955 O O . GLN A 1 244 ? -77.817 -6.324 115.721 1.00 59.75 244 GLN A O 1
ATOM 1960 N N . THR A 1 245 ? -75.841 -7.139 115.025 1.00 54.59 245 THR A N 1
ATOM 1961 C CA . THR A 1 245 ? -76.018 -8.493 115.567 1.00 54.59 245 THR A CA 1
ATOM 1962 C C . THR A 1 245 ? -74.952 -8.836 116.616 1.00 54.59 245 THR A C 1
ATOM 1964 O O . THR A 1 245 ? -73.965 -9.509 116.327 1.00 54.59 245 THR A O 1
ATOM 1967 N N . GLN A 1 246 ? -75.175 -8.445 117.875 1.00 41.69 246 GLN A N 1
ATOM 1968 C CA . GLN A 1 246 ? -74.417 -8.966 119.024 1.00 41.69 246 GLN A CA 1
ATOM 1969 C C . GLN A 1 246 ? -75.290 -9.862 119.925 1.00 41.69 246 GLN A C 1
ATOM 1971 O O . GLN A 1 246 ? -76.440 -9.522 120.189 1.00 41.69 246 GLN A O 1
ATOM 1976 N N . PRO A 1 247 ? -74.734 -10.942 120.502 1.00 50.62 247 PRO A N 1
ATOM 1977 C CA . PRO A 1 247 ? -74.003 -11.975 119.767 1.00 50.62 247 PRO A CA 1
ATOM 1978 C C . PRO A 1 247 ? -74.471 -13.389 120.167 1.00 50.62 247 PRO A C 1
ATOM 1980 O O . PRO A 1 247 ? -74.750 -13.654 121.335 1.00 50.62 247 PRO A O 1
ATOM 1983 N N . VAL A 1 248 ? -74.440 -14.351 119.239 1.00 34.00 248 VAL A N 1
ATOM 1984 C CA . VAL A 1 248 ? -74.454 -15.781 119.603 1.00 34.00 248 VAL A CA 1
ATOM 1985 C C . VAL A 1 248 ? -73.261 -16.476 118.962 1.00 34.00 248 VAL A C 1
ATOM 1987 O O . VAL A 1 248 ? -73.152 -16.603 117.746 1.00 34.00 248 VAL A O 1
ATOM 1990 N N . VAL A 1 249 ? -72.347 -16.905 119.828 1.00 37.69 249 VAL A N 1
ATOM 1991 C CA . VAL A 1 249 ? -71.179 -17.729 119.507 1.00 37.69 249 VAL A CA 1
ATOM 1992 C C . VAL A 1 249 ? -71.634 -19.126 119.090 1.00 37.69 249 VAL A C 1
ATOM 1994 O O . VAL A 1 249 ? -72.441 -19.709 119.806 1.00 37.69 249 VAL A O 1
ATOM 1997 N N . LEU A 1 250 ? -71.040 -19.702 118.034 1.00 40.91 250 LEU A N 1
ATOM 1998 C CA . LEU A 1 250 ? -70.731 -21.142 117.964 1.00 40.91 250 LEU A CA 1
ATOM 1999 C C . LEU A 1 250 ? -69.717 -21.477 116.843 1.00 40.91 250 LEU A C 1
ATOM 2001 O O . LEU A 1 250 ? -70.063 -21.610 115.678 1.00 40.91 250 LEU A O 1
ATOM 2005 N N . VAL A 1 251 ? -68.449 -21.559 117.261 1.00 36.38 251 VAL A N 1
ATOM 2006 C CA . VAL A 1 251 ? -67.416 -22.582 116.970 1.00 36.38 251 VAL A CA 1
ATOM 2007 C C . VAL A 1 251 ? -67.321 -23.236 115.561 1.00 36.38 251 VAL A C 1
ATOM 2009 O O . VAL A 1 251 ? -68.255 -23.829 115.039 1.00 36.38 251 VAL A O 1
ATOM 2012 N N . GLU A 1 252 ? -66.086 -23.194 115.036 1.00 36.59 252 GLU A N 1
ATOM 2013 C CA . GLU A 1 252 ? -65.439 -23.965 113.941 1.00 36.59 252 GLU A CA 1
ATOM 2014 C C . GLU A 1 252 ? -65.595 -25.522 114.026 1.00 36.59 252 GLU A C 1
ATOM 2016 O O . GLU A 1 252 ? -66.236 -26.007 114.955 1.00 36.59 252 GLU A O 1
ATOM 2021 N N . PRO A 1 253 ? -64.940 -26.375 113.187 1.00 48.00 253 PRO A N 1
ATOM 2022 C CA . PRO A 1 253 ? -64.193 -26.153 111.929 1.00 48.00 253 PRO A CA 1
ATOM 2023 C C . PRO A 1 253 ? -64.583 -27.134 110.786 1.00 48.00 253 PRO A C 1
ATOM 2025 O O . PRO A 1 253 ? -65.310 -28.095 111.005 1.00 48.00 253 PRO A O 1
ATOM 2028 N N . LEU A 1 254 ? -63.966 -27.010 109.594 1.00 33.81 254 LEU A N 1
ATOM 2029 C CA . LEU A 1 254 ? -63.405 -28.182 108.879 1.00 33.81 254 LEU A CA 1
ATOM 2030 C C . LEU A 1 254 ? -62.378 -27.798 107.782 1.00 33.81 254 LEU A C 1
ATOM 2032 O O . LEU A 1 254 ? -62.659 -27.041 106.858 1.00 33.81 254 LEU A O 1
ATOM 2036 N N . LYS A 1 255 ? -61.186 -28.402 107.843 1.00 35.53 255 LYS A N 1
ATOM 2037 C CA . LYS A 1 255 ? -60.209 -28.555 106.734 1.00 35.53 255 LYS A CA 1
ATOM 2038 C C . LYS A 1 255 ? -60.179 -30.062 106.365 1.00 35.53 255 LYS A C 1
ATOM 2040 O O . LYS A 1 255 ? -60.749 -30.835 107.133 1.00 35.53 255 LYS A O 1
ATOM 2045 N N . PRO A 1 256 ? -59.477 -30.564 105.317 1.00 43.38 256 PRO A N 1
ATOM 2046 C CA . PRO A 1 256 ? -58.671 -29.894 104.284 1.00 43.38 256 PRO A CA 1
ATOM 2047 C C . PRO A 1 256 ? -58.958 -30.393 102.837 1.00 43.38 256 PRO A C 1
ATOM 2049 O O . PRO A 1 256 ? -59.666 -31.375 102.634 1.00 43.38 256 PRO A O 1
ATOM 2052 N N . LYS A 1 257 ? -58.240 -29.856 101.834 1.00 34.19 257 LYS A N 1
ATOM 2053 C CA . LYS A 1 257 ? -57.570 -30.691 100.804 1.00 34.19 257 LYS A CA 1
ATOM 2054 C C . LYS A 1 257 ? -56.464 -29.925 100.067 1.00 34.19 257 LYS A C 1
ATOM 2056 O O . LYS A 1 257 ? -56.702 -28.910 99.427 1.00 34.19 257 LYS A O 1
ATOM 2061 N N . LYS A 1 258 ? -55.233 -30.437 100.165 1.00 34.44 258 LYS A N 1
ATOM 2062 C CA . LYS A 1 258 ? -54.070 -29.993 99.380 1.00 34.44 258 LYS A CA 1
ATOM 2063 C C . LYS A 1 258 ? -53.985 -30.857 98.120 1.00 34.44 258 LYS A C 1
ATOM 2065 O O . LYS A 1 258 ? -53.917 -32.074 98.262 1.00 34.44 258 LYS A O 1
ATOM 2070 N N . ILE A 1 259 ? -53.841 -30.263 96.937 1.00 39.16 259 ILE A N 1
ATOM 2071 C CA . ILE A 1 259 ? -53.172 -30.928 95.806 1.00 39.16 259 ILE A CA 1
ATOM 2072 C C . ILE A 1 259 ? -52.006 -30.041 95.367 1.00 39.16 259 ILE A C 1
ATOM 2074 O O . ILE A 1 259 ? -52.120 -28.821 95.276 1.00 39.16 259 ILE A O 1
ATOM 2078 N N . LYS A 1 260 ? -50.837 -30.665 95.221 1.00 34.97 260 LYS A N 1
ATOM 2079 C CA . LYS A 1 260 ? -49.548 -29.996 95.025 1.00 34.97 260 LYS A CA 1
ATOM 2080 C C . LYS A 1 260 ? -49.261 -29.798 93.538 1.00 34.97 260 LYS A C 1
ATOM 2082 O O . LYS A 1 260 ? -49.552 -30.675 92.731 1.00 34.97 260 LYS A O 1
ATOM 2087 N N . LYS A 1 261 ? -48.551 -28.713 93.210 1.00 42.28 261 LYS A N 1
ATOM 2088 C CA . LYS A 1 261 ? -47.774 -28.609 91.964 1.00 42.28 261 LYS A CA 1
ATOM 2089 C C . LYS A 1 261 ? -46.811 -29.800 91.850 1.00 42.28 261 LYS A C 1
ATOM 2091 O O . LYS A 1 261 ? -46.148 -30.137 92.833 1.00 42.28 261 LYS A O 1
ATOM 2096 N N . LYS A 1 262 ? -46.636 -30.343 90.643 1.00 32.00 262 LYS A N 1
ATOM 2097 C CA . LYS A 1 262 ? -45.401 -31.046 90.266 1.00 32.00 262 LYS A CA 1
ATOM 2098 C C . LYS A 1 262 ? -45.165 -30.943 88.758 1.00 32.00 262 LYS A C 1
ATOM 2100 O O . LYS A 1 262 ? -45.799 -31.636 87.977 1.00 32.00 262 LYS A O 1
ATOM 2105 N N . ALA A 1 263 ? -44.235 -30.076 88.373 1.00 40.78 263 ALA A N 1
ATOM 2106 C CA . ALA A 1 263 ? -43.527 -30.203 87.105 1.00 40.78 263 ALA A CA 1
ATOM 2107 C C . ALA A 1 263 ? -42.305 -31.108 87.323 1.00 40.78 263 ALA A C 1
ATOM 2109 O O . ALA A 1 263 ? -41.708 -31.045 88.400 1.00 40.78 263 ALA A O 1
ATOM 2110 N N . LYS A 1 264 ? -41.935 -31.908 86.319 1.00 33.94 264 LYS A N 1
ATOM 2111 C CA . LYS A 1 264 ? -40.588 -32.461 86.072 1.00 33.94 264 LYS A CA 1
ATOM 2112 C C . LYS A 1 264 ? -40.556 -32.984 84.625 1.00 33.94 264 LYS A C 1
ATOM 2114 O O . LYS A 1 264 ? -41.519 -33.607 84.206 1.00 33.94 264 LYS A O 1
ATOM 2119 N N . GLN A 1 265 ? -39.625 -32.462 83.821 1.00 30.42 265 GLN A N 1
ATOM 2120 C CA . GLN A 1 265 ? -38.451 -33.173 83.267 1.00 30.42 265 GLN A CA 1
ATOM 2121 C C . GLN A 1 265 ? -38.848 -34.223 82.210 1.00 30.42 265 GLN A C 1
ATOM 2123 O O . GLN A 1 265 ? -39.592 -35.144 82.508 1.00 30.42 265 GLN A O 1
ATOM 2128 N N . LEU A 1 266 ? -38.537 -34.019 80.925 1.00 35.12 266 LEU A N 1
ATOM 2129 C CA . LEU A 1 266 ? -37.193 -34.059 80.318 1.00 35.12 266 LEU A CA 1
ATOM 2130 C C . LEU A 1 266 ? -36.509 -35.402 80.578 1.00 35.12 266 LEU A C 1
ATOM 2132 O O . LEU A 1 266 ? -35.885 -35.575 81.619 1.00 35.12 266 LEU A O 1
ATOM 2136 N N . GLU A 1 267 ? -36.561 -36.274 79.576 1.00 28.70 267 GLU A N 1
ATOM 2137 C CA . GLU A 1 267 ? -35.597 -37.351 79.381 1.00 28.70 267 GLU A CA 1
ATOM 2138 C C . GLU A 1 267 ? -35.032 -37.257 77.963 1.00 28.70 267 GLU A C 1
ATOM 2140 O O . GLU A 1 267 ? -35.752 -36.946 77.010 1.00 28.70 267 GLU A O 1
ATOM 2145 N N . LYS A 1 268 ? -33.721 -37.470 77.845 1.00 35.88 268 LYS A N 1
ATOM 2146 C CA . LYS A 1 268 ? -33.003 -37.547 76.565 1.00 35.88 268 LYS A CA 1
ATOM 2147 C C . LYS A 1 268 ? -33.107 -38.975 76.041 1.00 35.88 268 LYS A C 1
ATOM 2149 O O . LYS A 1 268 ? -33.019 -39.887 76.847 1.00 35.88 268 LYS A O 1
ATOM 2154 N N . ASN A 1 269 ? -33.143 -39.171 74.723 1.00 28.30 269 ASN A N 1
ATOM 2155 C CA . ASN A 1 269 ? -32.567 -40.365 74.093 1.00 28.30 269 ASN A CA 1
ATOM 2156 C C . ASN A 1 269 ? -32.265 -40.118 72.605 1.00 28.30 269 ASN A C 1
ATOM 2158 O O . ASN A 1 269 ? -33.166 -39.872 71.812 1.00 28.30 269 ASN A O 1
ATOM 2162 N N . ASP A 1 270 ? -30.979 -40.201 72.279 1.00 32.91 270 ASP A N 1
ATOM 2163 C CA . ASP A 1 270 ? -30.333 -40.348 70.964 1.00 32.91 270 ASP A CA 1
ATOM 2164 C C . ASP A 1 270 ? -28.938 -40.943 71.315 1.00 32.91 270 ASP A C 1
ATOM 2166 O O . ASP A 1 270 ? -28.434 -40.578 72.388 1.00 32.91 270 ASP A O 1
ATOM 2170 N N . PRO A 1 271 ? -28.316 -41.882 70.560 1.00 41.22 271 PRO A N 1
ATOM 2171 C CA . PRO A 1 271 ? -28.271 -41.921 69.097 1.00 41.22 271 PRO A CA 1
ATOM 2172 C C . PRO A 1 271 ? -28.593 -43.277 68.430 1.00 41.22 271 PRO A C 1
ATOM 2174 O O . PRO A 1 271 ? -28.270 -44.346 68.946 1.00 41.22 271 PRO A O 1
ATOM 2177 N N . GLY A 1 272 ? -29.147 -43.233 67.212 1.00 28.48 272 GLY A N 1
ATOM 2178 C CA . GLY A 1 272 ? -29.500 -44.429 66.426 1.00 28.48 272 GLY A CA 1
ATOM 2179 C C . GLY A 1 272 ? -29.311 -44.263 64.916 1.00 28.48 272 GLY A C 1
ATOM 2180 O O . GLY A 1 272 ? -30.279 -44.149 64.169 1.00 28.48 272 GLY A O 1
ATOM 2181 N N . MET A 1 273 ? -28.058 -44.251 64.455 1.00 36.50 273 MET A N 1
ATOM 2182 C CA . MET A 1 273 ? -27.679 -44.044 63.051 1.00 36.50 273 MET A CA 1
ATOM 2183 C C . MET A 1 273 ? -28.223 -45.140 62.109 1.00 36.50 273 MET A C 1
ATOM 2185 O O . MET A 1 273 ? -27.591 -46.180 61.927 1.00 36.50 273 MET A O 1
ATOM 2189 N N . VAL A 1 274 ? -29.352 -44.880 61.438 1.00 32.34 274 VAL A N 1
ATOM 2190 C CA . VAL A 1 274 ? -29.824 -45.669 60.284 1.00 32.34 274 VAL A CA 1
ATOM 2191 C C . VAL A 1 274 ? -29.613 -44.869 59.001 1.00 32.34 274 VAL A C 1
ATOM 2193 O O . VAL A 1 274 ? -30.142 -43.774 58.819 1.00 32.34 274 VAL A O 1
ATOM 2196 N N . HIS A 1 275 ? -28.806 -45.431 58.104 1.00 37.31 275 HIS A N 1
ATOM 2197 C CA . HIS A 1 275 ? -28.344 -44.794 56.875 1.00 37.31 275 HIS A CA 1
ATOM 2198 C C . HIS A 1 275 ? -29.444 -44.777 55.795 1.00 37.31 275 HIS A C 1
ATOM 2200 O O . HIS A 1 275 ? -29.440 -45.579 54.860 1.00 37.31 275 HIS A O 1
ATOM 2206 N N . CYS A 1 276 ? -30.407 -43.861 55.914 1.00 29.75 276 CYS A N 1
ATOM 2207 C CA . CYS A 1 276 ? -31.401 -43.625 54.868 1.00 29.75 276 CYS A CA 1
ATOM 2208 C C . CYS A 1 276 ? -30.737 -42.980 53.642 1.00 29.75 276 CYS A C 1
ATOM 2210 O O . CYS A 1 276 ? -30.518 -41.769 53.604 1.00 29.75 276 CYS A O 1
ATOM 2212 N N . HIS A 1 277 ? -30.416 -43.804 52.639 1.00 35.22 277 HIS A N 1
ATOM 2213 C CA . HIS A 1 277 ? -29.857 -43.375 51.356 1.00 35.22 277 HIS A CA 1
ATOM 2214 C C . HIS A 1 277 ? -30.607 -42.166 50.777 1.00 35.22 277 HIS A C 1
ATOM 2216 O O . HIS A 1 277 ? -31.802 -42.246 50.483 1.00 35.22 277 HIS A O 1
ATOM 2222 N N . ALA A 1 278 ? -29.881 -41.069 50.552 1.00 33.44 278 ALA A N 1
ATOM 2223 C CA . ALA A 1 278 ? -30.419 -39.863 49.935 1.00 33.44 278 ALA A CA 1
ATOM 2224 C C . ALA A 1 278 ? -30.898 -40.152 48.499 1.00 33.44 278 ALA A C 1
ATOM 2226 O O . ALA A 1 278 ? -30.098 -40.275 47.570 1.00 33.44 278 ALA A O 1
ATOM 2227 N N . GLN A 1 279 ? -32.217 -40.265 48.319 1.00 42.94 279 GLN A N 1
ATOM 2228 C CA . GLN A 1 279 ? -32.852 -40.365 47.004 1.00 42.94 279 GLN A CA 1
ATOM 2229 C C . GLN A 1 279 ? -32.676 -39.035 46.241 1.00 42.94 279 GLN A C 1
ATOM 2231 O O . GLN A 1 279 ? -33.002 -37.976 46.783 1.00 42.94 279 GLN A O 1
ATOM 2236 N N . PRO A 1 280 ? -32.170 -39.049 44.994 1.00 50.84 280 PRO A N 1
ATOM 2237 C CA . PRO A 1 280 ? -31.631 -37.858 44.341 1.00 50.84 280 PRO A CA 1
ATOM 2238 C C . PRO A 1 280 ? -32.698 -37.106 43.526 1.00 50.84 280 PRO A C 1
ATOM 2240 O O . PRO A 1 280 ? -32.562 -36.989 42.315 1.00 50.84 280 PRO A O 1
ATOM 2243 N N . HIS A 1 281 ? -33.783 -36.685 44.188 1.00 55.25 281 HIS A N 1
ATOM 2244 C CA . HIS A 1 281 ? -34.825 -35.703 43.799 1.00 55.25 281 HIS A CA 1
ATOM 2245 C C . HIS A 1 281 ? -36.121 -36.052 44.549 1.00 55.25 281 HIS A C 1
ATOM 2247 O O . HIS A 1 281 ? -36.464 -37.228 44.683 1.00 55.25 281 HIS A O 1
ATOM 2253 N N . TYR A 1 282 ? -36.885 -35.052 45.004 1.00 56.28 282 TYR A N 1
ATOM 2254 C CA . TYR A 1 282 ? -38.145 -35.295 45.719 1.00 56.28 282 TYR A CA 1
ATOM 2255 C C . TYR A 1 282 ? -39.252 -35.767 44.759 1.00 56.28 282 TYR A C 1
ATOM 2257 O O . TYR A 1 282 ? -40.007 -34.978 44.187 1.00 56.28 282 TYR A O 1
ATOM 2265 N N . ARG A 1 283 ? -39.351 -37.086 44.568 1.00 61.03 283 ARG A N 1
ATOM 2266 C CA . ARG A 1 283 ? -40.442 -37.718 43.821 1.00 61.03 283 ARG A CA 1
ATOM 2267 C C . ARG A 1 283 ? -41.687 -37.804 44.703 1.00 61.03 283 ARG A C 1
ATOM 2269 O O . ARG A 1 283 ? -41.867 -38.799 45.398 1.00 61.03 283 ARG A O 1
ATOM 2276 N N . LEU A 1 284 ? -42.556 -36.796 44.605 1.00 56.66 284 LEU A N 1
ATOM 2277 C CA . LEU A 1 284 ? -43.921 -36.814 45.149 1.00 56.66 284 LEU A CA 1
ATOM 2278 C C . LEU A 1 284 ? -44.614 -38.151 44.827 1.00 56.66 284 LEU A C 1
ATOM 2280 O O . LEU A 1 284 ? -44.969 -38.411 43.673 1.00 56.66 284 LEU A O 1
ATOM 2284 N N . ARG A 1 285 ? -44.815 -39.005 45.837 1.00 58.56 285 ARG A N 1
ATOM 2285 C CA . ARG A 1 285 ? -45.735 -40.141 45.734 1.00 58.56 285 ARG A CA 1
ATOM 2286 C C . ARG A 1 285 ? -47.113 -39.656 46.161 1.00 58.56 285 ARG A C 1
ATOM 2288 O O . ARG A 1 285 ? -47.250 -39.020 47.198 1.00 58.56 285 ARG A O 1
ATOM 2295 N N . LEU A 1 286 ? -48.149 -39.995 45.394 1.00 61.69 286 LEU A N 1
ATOM 2296 C CA . LEU A 1 286 ? -49.525 -39.603 45.731 1.00 61.69 286 LEU A CA 1
ATOM 2297 C C . LEU A 1 286 ? -50.030 -40.207 47.058 1.00 61.69 286 LEU A C 1
ATOM 2299 O O . LEU A 1 286 ? -51.006 -39.707 47.596 1.00 61.69 286 LEU A O 1
ATOM 2303 N N . GLY A 1 287 ? -49.360 -41.237 47.592 1.00 60.66 287 GLY A N 1
ATOM 2304 C CA . GLY A 1 287 ? -49.630 -41.785 48.928 1.00 60.66 287 GLY A CA 1
ATOM 2305 C C . GLY A 1 287 ? -49.039 -40.977 50.092 1.00 60.66 287 GLY A C 1
ATOM 2306 O O . GLY A 1 287 ? -49.481 -41.165 51.219 1.00 60.66 287 GLY A O 1
ATOM 2307 N N . ASP A 1 288 ? -48.091 -40.069 49.830 1.00 63.88 288 ASP A N 1
ATOM 2308 C CA . ASP A 1 288 ? -47.484 -39.197 50.851 1.00 63.88 288 ASP A CA 1
ATOM 2309 C C . ASP A 1 288 ? -48.239 -37.854 50.971 1.00 63.88 288 ASP A C 1
ATOM 2311 O O . ASP A 1 288 ? -47.959 -37.041 51.851 1.00 63.88 288 ASP A O 1
ATOM 2315 N N . VAL A 1 289 ? -49.194 -37.599 50.068 1.00 61.97 289 VAL A N 1
ATOM 2316 C CA . VAL A 1 289 ? -50.041 -36.402 50.081 1.00 61.97 289 VAL A CA 1
ATOM 2317 C C . VAL A 1 289 ? -51.212 -36.656 51.036 1.00 61.97 289 VAL A C 1
ATOM 2319 O O . VAL A 1 289 ? -51.988 -37.583 50.792 1.00 61.97 289 VAL A O 1
ATOM 2322 N N . PRO A 1 290 ? -51.390 -35.859 52.107 1.00 62.03 290 PRO A N 1
ATOM 2323 C CA . PRO A 1 290 ? -52.492 -36.067 53.035 1.00 62.03 290 PRO A CA 1
ATOM 2324 C C . PRO A 1 290 ? -53.837 -35.895 52.323 1.00 62.03 290 PRO A C 1
ATOM 2326 O O . PRO A 1 290 ? -54.035 -34.968 51.535 1.00 62.03 290 PRO A O 1
ATOM 2329 N N . PHE A 1 291 ? -54.788 -36.771 52.637 1.00 63.22 291 PHE A N 1
ATOM 2330 C CA . PHE A 1 291 ? -56.182 -36.616 52.232 1.00 63.22 291 PHE A CA 1
ATOM 2331 C C . PHE A 1 291 ? -56.761 -35.339 52.864 1.00 63.22 291 PHE A C 1
ATOM 2333 O O . PHE A 1 291 ? -56.971 -35.265 54.074 1.00 63.22 291 PHE A O 1
ATOM 2340 N N . VAL A 1 292 ? -57.014 -34.319 52.039 1.00 64.88 292 VAL A N 1
ATOM 2341 C CA . VAL A 1 292 ? -57.607 -33.047 52.477 1.00 64.88 292 VAL A CA 1
ATOM 2342 C C . VAL A 1 292 ? -59.118 -33.071 52.243 1.00 64.88 292 VAL A C 1
ATOM 2344 O O . VAL A 1 292 ? -59.610 -32.610 51.213 1.00 64.88 292 VAL A O 1
ATOM 2347 N N . ALA A 1 293 ? -59.872 -33.573 53.222 1.00 58.25 293 ALA A N 1
ATOM 2348 C CA . ALA A 1 293 ? -61.304 -33.297 53.322 1.00 58.25 293 ALA A CA 1
ATOM 2349 C C . ALA A 1 293 ? -61.536 -32.004 54.112 1.00 58.25 293 ALA A C 1
ATOM 2351 O O . ALA A 1 293 ? -61.653 -32.010 55.334 1.00 58.25 293 ALA A O 1
ATOM 2352 N N . GLY A 1 294 ? -61.621 -30.884 53.397 1.00 57.19 294 GLY A N 1
ATOM 2353 C CA . GLY A 1 294 ? -61.952 -29.590 53.981 1.00 57.19 294 GLY A CA 1
ATOM 2354 C C . GLY A 1 294 ? -62.451 -28.610 52.927 1.00 57.19 294 GLY A C 1
ATOM 2355 O O . GLY A 1 294 ? -61.843 -28.462 51.868 1.00 57.19 294 GLY A O 1
ATOM 2356 N N . LYS A 1 295 ? -63.559 -27.928 53.224 1.00 60.72 295 LYS A N 1
ATOM 2357 C CA . LYS A 1 295 ? -63.979 -26.723 52.496 1.00 60.72 295 LYS A CA 1
ATOM 2358 C C . LYS A 1 295 ? -63.303 -25.530 53.176 1.00 60.72 295 LYS A C 1
ATOM 2360 O O . LYS A 1 295 ? -63.199 -25.517 54.401 1.00 60.72 295 LYS A O 1
ATOM 2365 N N . SER A 1 296 ? -62.816 -24.558 52.412 1.00 57.03 296 SER A N 1
ATOM 2366 C CA . SER A 1 296 ? -62.220 -23.351 52.991 1.00 57.03 296 SER A CA 1
ATOM 2367 C C . SER A 1 296 ? -63.265 -22.537 53.755 1.00 57.03 296 SER A C 1
ATOM 2369 O O . SER A 1 296 ? -64.430 -22.465 53.371 1.00 57.03 296 SER A O 1
ATOM 2371 N N . THR A 1 297 ? -62.829 -21.881 54.827 1.00 59.06 297 THR A N 1
ATOM 2372 C CA . THR A 1 297 ? -63.645 -20.967 55.642 1.00 59.06 297 THR A CA 1
ATOM 2373 C C . THR A 1 297 ? -63.781 -19.567 55.026 1.00 59.06 297 THR A C 1
ATOM 2375 O O . THR A 1 297 ? -64.258 -18.650 55.687 1.00 59.06 297 THR A O 1
ATOM 2378 N N . SER A 1 298 ? -63.361 -19.382 53.768 1.00 57.59 298 SER A N 1
ATOM 2379 C CA . SER A 1 298 ? -63.393 -18.107 53.044 1.00 57.59 298 SER A CA 1
ATOM 2380 C C . SER A 1 298 ? -63.839 -18.324 51.587 1.00 57.59 298 SER A C 1
ATOM 2382 O O . SER A 1 298 ? -63.310 -19.239 50.948 1.00 57.59 298 SER A O 1
ATOM 2384 N N . PRO A 1 299 ? -64.770 -17.514 51.034 1.00 56.72 299 PRO A N 1
ATOM 2385 C CA . PRO A 1 299 ? -65.405 -17.786 49.736 1.00 56.72 299 PRO A CA 1
ATOM 2386 C C . PRO A 1 299 ? -64.473 -17.845 48.515 1.00 56.72 299 PRO A C 1
ATOM 2388 O O . PRO A 1 299 ? -64.836 -18.449 47.509 1.00 56.72 299 PRO A O 1
ATOM 2391 N N . SER A 1 300 ? -63.297 -17.213 48.570 1.00 51.09 300 SER A N 1
ATOM 2392 C CA . SER A 1 300 ? -62.528 -16.873 47.360 1.00 51.09 300 SER A CA 1
ATOM 2393 C C . SER A 1 300 ? -61.496 -17.914 46.907 1.00 51.09 300 SER A C 1
ATOM 2395 O O . SER A 1 300 ? -60.997 -17.815 45.788 1.00 51.09 300 SER A O 1
ATOM 2397 N N . HIS A 1 301 ? -61.147 -18.909 47.735 1.00 59.34 301 HIS A N 1
ATOM 2398 C CA . HIS A 1 301 ? -60.081 -19.869 47.409 1.00 59.34 301 HIS A CA 1
ATOM 2399 C C . HIS A 1 301 ? -60.414 -21.293 47.863 1.00 59.34 301 HIS A C 1
ATOM 2401 O O . HIS A 1 301 ? -60.505 -21.566 49.058 1.00 59.34 301 HIS A O 1
ATOM 2407 N N . SER A 1 302 ? -60.537 -22.230 46.917 1.00 67.69 302 SER A N 1
ATOM 2408 C CA . SER A 1 302 ? -60.654 -23.663 47.220 1.00 67.69 302 SER A CA 1
ATOM 2409 C C . SER A 1 302 ? -59.298 -24.243 47.635 1.00 67.69 302 SER A C 1
ATOM 2411 O O . SER A 1 302 ? -58.314 -24.114 46.904 1.00 67.69 302 SER A O 1
ATOM 2413 N N . VAL A 1 303 ? -59.247 -24.935 48.779 1.00 64.50 303 VAL A N 1
ATOM 2414 C CA . VAL A 1 303 ? -58.014 -25.567 49.293 1.00 64.50 303 VAL A CA 1
ATOM 2415 C C . VAL A 1 303 ? -57.447 -26.576 48.287 1.00 64.50 303 VAL A C 1
ATOM 2417 O O . VAL A 1 303 ? -56.239 -26.605 48.055 1.00 64.50 303 VAL A O 1
ATOM 2420 N N . GLY A 1 304 ? -58.318 -27.339 47.616 1.00 66.81 304 GLY A N 1
ATOM 2421 C CA . GLY A 1 304 ? -57.916 -28.286 46.574 1.00 66.81 304 GLY A CA 1
ATOM 2422 C C . GLY A 1 304 ? -57.249 -27.612 45.371 1.00 66.81 304 GLY A C 1
ATOM 2423 O O . GLY A 1 304 ? -56.265 -28.134 44.856 1.00 66.81 304 GLY A O 1
ATOM 2424 N N . ALA A 1 305 ? -57.717 -26.424 44.970 1.00 63.81 305 ALA A N 1
ATOM 2425 C CA . ALA A 1 305 ? -57.107 -25.660 43.881 1.00 63.81 305 ALA A CA 1
ATOM 2426 C C . ALA A 1 305 ? -55.718 -25.120 44.267 1.00 63.81 305 ALA A C 1
ATOM 2428 O O . ALA A 1 305 ? -54.807 -25.143 43.444 1.00 63.81 305 ALA A O 1
ATOM 2429 N N . ASN A 1 306 ? -55.525 -24.707 45.525 1.00 65.38 306 ASN A N 1
ATOM 2430 C CA . ASN A 1 306 ? -54.219 -24.260 46.018 1.00 65.38 306 ASN A CA 1
ATOM 2431 C C . ASN A 1 306 ? -53.196 -25.415 46.031 1.00 65.38 306 ASN A C 1
ATOM 2433 O O . ASN A 1 306 ? -52.100 -25.283 45.492 1.00 65.38 306 ASN A O 1
ATOM 2437 N N . VAL A 1 307 ? -53.581 -26.593 46.542 1.00 73.25 307 VAL A N 1
ATOM 2438 C CA . VAL A 1 307 ? -52.722 -27.794 46.512 1.00 73.25 307 VAL A CA 1
ATOM 2439 C C . VAL A 1 307 ? -52.409 -28.218 45.071 1.00 73.25 307 VAL A C 1
ATOM 2441 O O . VAL A 1 307 ? -51.255 -28.499 44.756 1.00 73.25 307 VAL A O 1
ATOM 2444 N N . GLN A 1 308 ? -53.394 -28.210 44.167 1.00 69.81 308 GLN A N 1
ATOM 2445 C CA . GLN A 1 308 ? -53.170 -28.509 42.747 1.00 69.81 308 GLN A CA 1
ATOM 2446 C C . GLN A 1 308 ? -52.239 -27.491 42.070 1.00 69.81 308 GLN A C 1
ATOM 2448 O O . GLN A 1 308 ? -51.390 -27.892 41.275 1.00 69.81 308 GLN A O 1
ATOM 2453 N N . HIS A 1 309 ? -52.345 -26.201 42.402 1.00 68.88 309 HIS A N 1
ATOM 2454 C CA . HIS A 1 309 ? -51.467 -25.156 41.875 1.00 68.88 309 HIS A CA 1
ATOM 2455 C C . HIS A 1 309 ? -50.022 -25.308 42.376 1.00 68.88 309 HIS A C 1
ATOM 2457 O O . HIS A 1 309 ? -49.091 -25.258 41.574 1.00 68.88 309 HIS A O 1
ATOM 2463 N N . VAL A 1 310 ? -49.823 -25.599 43.666 1.00 72.19 310 VAL A N 1
ATOM 2464 C CA . VAL A 1 310 ? -48.496 -25.906 44.232 1.00 72.19 310 VAL A CA 1
ATOM 2465 C C . VAL A 1 310 ? -47.898 -27.162 43.587 1.00 72.19 310 VAL A C 1
ATOM 2467 O O . VAL A 1 310 ? -46.747 -27.138 43.155 1.00 72.19 310 VAL A O 1
ATOM 2470 N N . LEU A 1 311 ? -48.679 -28.236 43.425 1.00 71.25 311 LEU A N 1
ATOM 2471 C CA . LEU A 1 311 ? -48.238 -29.449 42.722 1.00 71.25 311 LEU A CA 1
ATOM 2472 C C . LEU A 1 311 ? -47.905 -29.180 41.244 1.00 71.25 311 LEU A C 1
ATOM 2474 O O . LEU A 1 311 ? -46.954 -29.755 40.717 1.00 71.25 311 LEU A O 1
ATOM 2478 N N . HIS A 1 312 ? -48.647 -28.293 40.575 1.00 72.75 312 HIS A N 1
ATOM 2479 C CA . HIS A 1 312 ? -48.357 -27.860 39.208 1.00 72.75 312 HIS A CA 1
ATOM 2480 C C . HIS A 1 312 ? -47.031 -27.085 39.136 1.00 72.75 312 HIS A C 1
ATOM 2482 O O . HIS A 1 312 ? -46.172 -27.438 38.331 1.00 72.75 312 HIS A O 1
ATOM 2488 N N . LEU A 1 313 ? -46.805 -26.112 40.024 1.00 71.69 313 LEU A N 1
ATOM 2489 C CA . LEU A 1 313 ? -45.535 -25.381 40.125 1.00 71.69 313 LEU A CA 1
ATOM 2490 C C . LEU A 1 313 ? -44.351 -26.323 40.405 1.00 71.69 313 LEU A C 1
ATOM 2492 O O . LEU A 1 313 ? -43.330 -26.249 39.723 1.00 71.69 313 LEU A O 1
ATOM 2496 N N . MET A 1 314 ? -44.504 -27.275 41.333 1.00 66.31 314 MET A N 1
ATOM 2497 C CA . MET A 1 314 ? -43.483 -28.296 41.612 1.00 66.31 314 MET A CA 1
ATOM 2498 C C . MET A 1 314 ? -43.228 -29.223 40.412 1.00 66.31 314 MET A C 1
ATOM 2500 O O . MET A 1 314 ? -42.092 -29.643 40.193 1.00 66.31 314 MET A O 1
ATOM 2504 N N . LYS A 1 315 ? -44.250 -29.523 39.602 1.00 68.88 315 LYS A N 1
ATOM 2505 C CA . LYS A 1 315 ? -44.129 -30.330 38.375 1.00 68.88 315 LYS A CA 1
ATOM 2506 C C . LYS A 1 315 ? -43.460 -29.572 37.218 1.00 68.88 315 LYS A C 1
ATOM 2508 O O . LYS A 1 315 ? -42.816 -30.207 36.386 1.00 68.88 315 LYS A O 1
ATOM 2513 N N . HIS A 1 316 ? -43.604 -28.248 37.165 1.00 59.22 316 HIS A N 1
ATOM 2514 C CA . HIS A 1 316 ? -43.130 -27.386 36.073 1.00 59.22 316 HIS A CA 1
ATOM 2515 C C . HIS A 1 316 ? -41.875 -26.553 36.415 1.00 59.22 316 HIS A C 1
ATOM 2517 O O . HIS A 1 316 ? -41.527 -25.641 35.666 1.00 59.22 316 HIS A O 1
ATOM 2523 N N . HIS A 1 317 ? -41.171 -26.860 37.511 1.00 62.62 317 HIS A N 1
ATOM 2524 C CA . HIS A 1 317 ? -39.955 -26.139 37.903 1.00 62.62 317 HIS A CA 1
ATOM 2525 C C . HIS A 1 317 ? -38.862 -26.171 36.813 1.00 62.62 317 HIS A C 1
ATOM 2527 O O . HIS A 1 317 ? -38.677 -27.163 36.102 1.00 62.62 317 HIS A O 1
ATOM 2533 N N . SER A 1 318 ? -38.097 -25.081 36.701 1.00 51.59 318 SER A N 1
ATOM 2534 C CA . SER A 1 318 ? -37.004 -24.988 35.730 1.00 51.59 318 SER A CA 1
ATOM 2535 C C . SER A 1 318 ? -35.776 -25.768 36.206 1.00 51.59 318 SER A C 1
ATOM 2537 O O . SER A 1 318 ? -35.208 -25.470 37.258 1.00 51.59 318 SER A O 1
ATOM 2539 N N . LYS A 1 319 ? -35.327 -26.740 35.402 1.00 58.28 319 LYS A N 1
ATOM 2540 C CA . LYS A 1 319 ? -34.171 -27.611 35.704 1.00 58.28 319 LYS A CA 1
ATOM 2541 C C . LYS A 1 319 ? -32.851 -26.851 35.891 1.00 58.28 319 LYS A C 1
ATOM 2543 O O . LYS A 1 319 ? -31.929 -27.398 36.484 1.00 58.28 319 LYS A O 1
ATOM 2548 N N . ALA A 1 320 ? -32.768 -25.608 35.414 1.00 55.75 320 ALA A N 1
ATOM 2549 C CA . ALA A 1 320 ? -31.604 -24.734 35.572 1.00 55.75 320 ALA A CA 1
ATOM 2550 C C . ALA A 1 320 ? -31.380 -24.243 37.019 1.00 55.75 320 ALA A C 1
ATOM 2552 O O . ALA A 1 320 ? -30.310 -23.730 37.321 1.00 55.75 320 ALA A O 1
ATOM 2553 N N . LEU A 1 321 ? -32.371 -24.393 37.908 1.00 53.31 321 LEU A N 1
ATOM 2554 C CA . LEU A 1 321 ? -32.278 -24.012 39.327 1.00 53.31 321 LEU A CA 1
ATOM 2555 C C . LEU A 1 321 ? -32.012 -25.214 40.255 1.00 53.31 321 LEU A C 1
ATOM 2557 O O . LEU A 1 321 ? -32.002 -25.073 41.477 1.00 53.31 321 LEU A O 1
ATOM 2561 N N . CYS A 1 322 ? -31.818 -26.408 39.692 1.00 57.47 322 CYS A N 1
ATOM 2562 C CA . CYS A 1 322 ? -31.492 -27.619 40.439 1.00 57.47 322 CYS A CA 1
ATOM 2563 C C . CYS A 1 322 ? -29.972 -27.810 40.529 1.00 57.47 322 CYS A C 1
ATOM 2565 O O . CYS A 1 322 ? -29.249 -27.501 39.587 1.00 57.47 322 CYS A O 1
ATOM 2567 N N . ASN A 1 323 ? -29.487 -28.385 41.636 1.00 47.06 323 ASN A N 1
ATOM 2568 C CA . ASN A 1 323 ? -28.066 -28.704 41.804 1.00 47.06 323 ASN A CA 1
ATOM 2569 C C . ASN A 1 323 ? -27.530 -29.550 40.630 1.00 47.06 323 ASN A C 1
ATOM 2571 O O . ASN A 1 323 ? -28.075 -30.608 40.314 1.00 47.06 323 ASN A O 1
ATOM 2575 N N . GLU A 1 324 ? -26.413 -29.125 40.040 1.00 46.47 324 GLU A N 1
ATOM 2576 C CA . GLU A 1 324 ? -25.831 -29.721 38.826 1.00 46.47 324 GLU A CA 1
ATOM 2577 C C . GLU A 1 324 ? -25.461 -31.210 38.995 1.00 46.47 324 GLU A C 1
ATOM 2579 O O . GLU A 1 324 ? -25.585 -32.012 38.067 1.00 46.47 324 GLU A O 1
ATOM 2584 N N . ARG A 1 325 ? -25.141 -31.624 40.231 1.00 49.81 325 ARG A N 1
ATOM 2585 C CA . ARG A 1 325 ? -24.909 -33.030 40.622 1.00 49.81 325 ARG A CA 1
ATOM 2586 C C . ARG A 1 325 ? -26.124 -33.956 40.447 1.00 49.81 325 ARG A C 1
ATOM 2588 O O . ARG A 1 325 ? -25.984 -35.154 40.668 1.00 49.81 325 ARG A O 1
ATOM 2595 N N . VAL A 1 326 ? -27.300 -33.421 40.113 1.00 51.41 326 VAL A N 1
ATOM 2596 C CA . VAL A 1 326 ? -28.570 -34.164 40.040 1.00 51.41 326 VAL A CA 1
ATOM 2597 C C . VAL A 1 326 ? -29.214 -34.117 38.641 1.00 51.41 326 VAL A C 1
ATOM 2599 O O . VAL A 1 326 ? -30.378 -34.482 38.472 1.00 51.41 326 VAL A O 1
ATOM 2602 N N . VAL A 1 327 ? -28.463 -33.672 37.625 1.00 45.31 327 VAL A N 1
ATOM 2603 C CA . VAL A 1 327 ? -28.864 -33.703 36.199 1.00 45.31 327 VAL A CA 1
ATOM 2604 C C . VAL A 1 327 ? -27.984 -34.668 35.381 1.00 45.31 327 VAL A C 1
ATOM 2606 O O . VAL A 1 327 ? -28.364 -35.102 34.292 1.00 45.31 327 VAL A O 1
ATOM 2609 N N . SER A 1 328 ? -26.835 -35.083 35.919 1.00 38.72 328 SER A N 1
ATOM 2610 C CA . SER A 1 328 ? -25.944 -36.065 35.303 1.00 38.72 328 SER A CA 1
ATOM 2611 C C . SER A 1 328 ? -26.479 -37.499 35.440 1.00 38.72 328 SER A C 1
ATOM 2613 O O . SER A 1 328 ? -26.431 -38.118 36.501 1.00 38.72 328 SER A O 1
ATOM 2615 N N . ASN A 1 329 ? -26.935 -38.076 34.323 1.00 41.84 329 ASN A N 1
ATOM 2616 C CA . ASN A 1 329 ? -27.262 -39.504 34.215 1.00 41.84 329 ASN A CA 1
ATOM 2617 C C . ASN A 1 329 ? -25.981 -40.365 34.197 1.00 41.84 329 ASN A C 1
ATOM 2619 O O . ASN A 1 329 ? -25.618 -40.932 33.167 1.00 41.84 329 ASN A O 1
ATOM 2623 N N . VAL A 1 330 ? -25.285 -40.455 35.333 1.00 41.69 330 VAL A N 1
ATOM 2624 C CA . VAL A 1 330 ? -24.102 -41.311 35.519 1.00 41.69 330 VAL A CA 1
ATOM 2625 C C . VAL A 1 330 ? -24.373 -42.316 36.643 1.00 41.69 330 VAL A C 1
ATOM 2627 O O . VAL A 1 330 ? -24.330 -41.945 37.817 1.00 41.69 330 VAL A O 1
ATOM 2630 N N . PRO A 1 331 ? -24.632 -43.599 36.328 1.00 37.56 331 PRO A N 1
ATOM 2631 C CA . PRO A 1 331 ? -24.743 -44.641 37.342 1.00 37.56 331 PRO A CA 1
ATOM 2632 C C . PRO A 1 331 ? -23.378 -44.902 37.993 1.00 37.56 331 PRO A C 1
ATOM 2634 O O . PRO A 1 331 ? -22.446 -45.374 37.340 1.00 37.56 331 PRO A O 1
ATOM 2637 N N . LEU A 1 332 ? -23.253 -44.631 39.294 1.00 35.91 332 LEU A N 1
ATOM 2638 C CA . LEU A 1 332 ? -22.067 -45.009 40.062 1.00 35.91 332 LEU A CA 1
ATOM 2639 C C . LEU A 1 332 ? -22.122 -46.499 40.436 1.00 35.91 332 LEU A C 1
ATOM 2641 O O . LEU A 1 332 ? -22.785 -46.884 41.394 1.00 35.91 332 LEU A O 1
ATOM 2645 N N . SER A 1 333 ? -21.358 -47.332 39.727 1.00 35.00 333 SER A N 1
ATOM 2646 C CA . SER A 1 333 ? -20.857 -48.601 40.272 1.00 35.00 333 SER A CA 1
ATOM 2647 C C . SER A 1 333 ? -19.461 -48.916 39.714 1.00 35.00 333 SER A C 1
ATOM 2649 O O . SER A 1 333 ? -19.229 -48.924 38.508 1.00 35.00 333 SER A O 1
ATOM 2651 N N . LYS A 1 334 ? -18.503 -49.098 40.626 1.00 37.50 334 LYS A N 1
ATOM 2652 C CA . LYS A 1 334 ? -17.120 -49.564 40.394 1.00 37.50 334 LYS A CA 1
ATOM 2653 C C . LYS A 1 334 ? -17.078 -51.104 40.534 1.00 37.50 334 LYS A C 1
ATOM 2655 O O . LYS A 1 334 ? -17.998 -51.631 41.157 1.00 37.50 334 LYS A O 1
ATOM 2660 N N . PRO A 1 335 ? -15.986 -51.811 40.160 1.00 47.03 335 PRO A N 1
ATOM 2661 C CA . PRO A 1 335 ? -14.829 -51.415 39.339 1.00 47.03 335 PRO A CA 1
ATOM 2662 C C . PRO A 1 335 ? -14.472 -52.444 38.223 1.00 47.03 335 PRO A C 1
ATOM 2664 O O . PRO A 1 335 ? -15.112 -53.475 38.083 1.00 47.03 335 PRO A O 1
ATOM 2667 N N . MET A 1 336 ? -13.353 -52.190 37.523 1.00 29.78 336 MET A N 1
ATOM 2668 C CA . MET A 1 336 ? -12.559 -53.126 36.692 1.00 29.78 336 MET A CA 1
ATOM 2669 C C . MET A 1 336 ? -13.143 -53.685 35.376 1.00 29.78 336 MET A C 1
ATOM 2671 O O . MET A 1 336 ? -14.185 -54.321 35.331 1.00 29.78 336 MET A O 1
ATOM 2675 N N . GLY A 1 337 ? -12.303 -53.628 34.331 1.00 30.83 337 GLY A N 1
ATOM 2676 C CA . GLY A 1 337 ? -12.219 -54.695 33.325 1.00 30.83 337 GLY A CA 1
ATOM 2677 C C . GLY A 1 337 ? -12.738 -54.382 31.917 1.00 30.83 337 GLY A C 1
ATOM 2678 O O . GLY A 1 337 ? -13.934 -54.313 31.689 1.00 30.83 337 GLY A O 1
ATOM 2679 N N . ARG A 1 338 ? -11.799 -54.323 30.956 1.00 34.44 338 ARG A N 1
ATOM 2680 C CA . ARG A 1 338 ? -11.959 -54.593 29.505 1.00 34.44 338 ARG A CA 1
ATOM 2681 C C . ARG A 1 338 ? -13.209 -54.037 28.799 1.00 34.44 338 ARG A C 1
ATOM 2683 O O . ARG A 1 338 ? -14.282 -54.627 28.807 1.00 34.44 338 ARG A O 1
ATOM 2690 N N . GLY A 1 339 ? -13.008 -52.983 28.010 1.00 38.91 339 GLY A N 1
ATOM 2691 C CA . GLY A 1 339 ? -14.054 -52.455 27.136 1.00 38.91 339 GLY A CA 1
ATOM 2692 C C . GLY A 1 339 ? -14.421 -53.366 25.956 1.00 38.91 339 GLY A C 1
ATOM 2693 O O . GLY A 1 339 ? -13.581 -54.063 25.383 1.00 38.91 339 GLY A O 1
ATOM 2694 N N . ARG A 1 340 ? -15.670 -53.238 25.499 1.00 33.91 340 ARG A N 1
ATOM 2695 C CA . ARG A 1 340 ? -16.049 -53.446 24.097 1.00 33.91 340 ARG A CA 1
ATOM 2696 C C . ARG A 1 340 ? -17.146 -52.453 23.713 1.00 33.91 340 ARG A C 1
ATOM 2698 O O . ARG A 1 340 ? -17.868 -51.945 24.561 1.00 33.91 340 ARG A O 1
ATOM 2705 N N . ARG A 1 341 ? -17.191 -52.124 22.425 1.00 43.72 341 ARG A N 1
ATOM 2706 C CA . ARG A 1 341 ? -18.057 -51.092 21.840 1.00 43.72 341 ARG A CA 1
ATOM 2707 C C . ARG A 1 341 ? -19.478 -51.636 21.669 1.00 43.72 341 ARG A C 1
ATOM 2709 O O . ARG A 1 341 ? -19.617 -52.815 21.366 1.00 43.72 341 ARG A O 1
ATOM 2716 N N . ASN A 1 342 ? -20.471 -50.753 21.742 1.00 32.25 342 ASN A N 1
ATOM 2717 C CA . ASN A 1 342 ? -21.641 -50.722 20.855 1.00 32.25 342 ASN A CA 1
ATOM 2718 C C . ASN A 1 342 ? -22.251 -49.307 20.959 1.00 32.25 342 ASN A C 1
ATOM 2720 O O . ASN A 1 342 ? -22.451 -48.804 22.056 1.00 32.25 342 ASN A O 1
ATOM 2724 N N . SER A 1 343 ? -22.278 -48.528 19.876 1.00 37.38 343 SER A N 1
ATOM 2725 C CA . SER A 1 343 ? -23.328 -48.526 18.836 1.00 37.38 343 SER A CA 1
ATOM 2726 C C . SER A 1 343 ? -24.497 -47.613 19.218 1.00 37.38 343 SER A C 1
ATOM 2728 O O . SER A 1 343 ? -25.553 -48.076 19.633 1.00 37.38 343 SER A O 1
ATOM 2730 N N . GLY A 1 344 ? -24.284 -46.302 19.057 1.00 30.80 344 GLY A N 1
ATOM 2731 C CA . GLY A 1 344 ? -25.333 -45.280 19.068 1.00 30.80 344 GLY A CA 1
ATOM 2732 C C . GLY A 1 344 ? -25.604 -44.794 17.644 1.00 30.80 344 GLY A C 1
ATOM 2733 O O . GLY A 1 344 ? -24.670 -44.501 16.896 1.00 30.80 344 GLY A O 1
ATOM 2734 N N . SER A 1 345 ? -26.873 -44.748 17.250 1.00 33.50 345 SER A N 1
ATOM 2735 C CA . SER A 1 345 ? -27.308 -44.416 15.893 1.00 33.50 345 SER A CA 1
ATOM 2736 C C . SER A 1 345 ? -27.250 -42.915 15.578 1.00 33.50 345 SER A C 1
ATOM 2738 O O . SER A 1 345 ? -27.822 -42.103 16.298 1.00 33.50 345 SER A O 1
ATOM 2740 N N . SER A 1 346 ? -26.685 -42.592 14.414 1.00 36.88 346 SER A N 1
ATOM 2741 C CA . SER A 1 346 ? -27.174 -41.537 13.510 1.00 36.88 346 SER A CA 1
ATOM 2742 C C . SER A 1 346 ? -27.344 -40.107 14.054 1.00 36.88 346 SER A C 1
ATOM 2744 O O . SER A 1 346 ? -28.434 -39.548 13.998 1.00 36.88 346 SER A O 1
ATOM 2746 N N . ILE A 1 347 ? -26.232 -39.453 14.412 1.00 33.75 347 ILE A N 1
ATOM 2747 C CA . ILE A 1 347 ? -26.121 -37.977 14.425 1.00 33.75 347 ILE A CA 1
ATOM 2748 C C . ILE A 1 347 ? -24.822 -37.577 13.696 1.00 33.75 347 ILE A C 1
ATOM 2750 O O . ILE A 1 347 ? -23.805 -37.280 14.314 1.00 33.75 347 ILE A O 1
ATOM 2754 N N . SE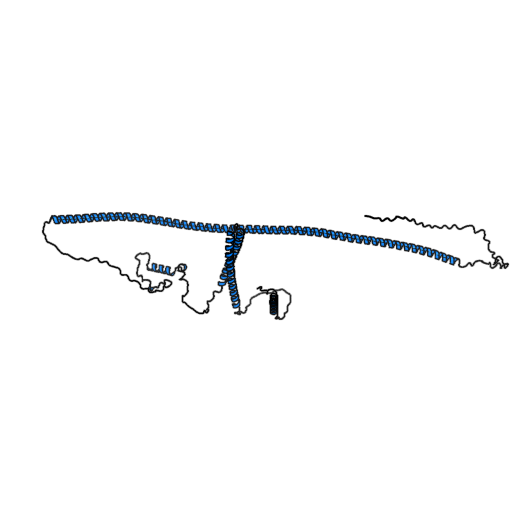R A 1 348 ? -24.801 -37.692 12.362 1.00 40.56 348 SER A N 1
ATOM 2755 C CA . SER A 1 348 ? -23.554 -37.669 11.562 1.00 40.56 348 SER A CA 1
ATOM 2756 C C . SER A 1 348 ? -23.375 -36.454 10.636 1.00 40.56 348 SER A C 1
ATOM 2758 O O . SER A 1 348 ? -22.525 -36.480 9.742 1.00 40.56 348 SER A O 1
ATOM 2760 N N . SER A 1 349 ? -24.138 -35.377 10.855 1.00 42.94 349 SER A N 1
ATOM 2761 C CA . SER A 1 349 ? -24.036 -34.119 10.094 1.00 42.94 349 SER A CA 1
ATOM 2762 C C . SER A 1 349 ? -23.611 -32.891 10.913 1.00 42.94 349 SER A C 1
ATOM 2764 O O . SER A 1 349 ? -23.014 -31.994 10.327 1.00 42.94 349 SER A O 1
ATOM 2766 N N . THR A 1 350 ? -23.848 -32.842 12.229 1.00 49.16 350 THR A N 1
ATOM 2767 C CA . THR A 1 350 ? -23.530 -31.671 13.076 1.00 49.16 350 THR A CA 1
ATOM 2768 C C . THR A 1 350 ? -22.071 -31.614 13.531 1.00 49.16 350 THR A C 1
ATOM 2770 O O . THR A 1 350 ? -21.416 -30.602 13.314 1.00 49.16 350 THR A O 1
ATOM 2773 N N . SER A 1 351 ? -21.494 -32.720 14.013 1.00 60.31 351 SER A N 1
ATOM 2774 C CA . SER A 1 351 ? -20.159 -32.737 14.653 1.00 60.31 351 SER A CA 1
ATOM 2775 C C . SER A 1 351 ? -18.966 -32.289 13.789 1.00 60.31 351 SER A C 1
ATOM 2777 O O . SER A 1 351 ? -17.871 -32.072 14.306 1.00 60.31 351 SER A O 1
ATOM 2779 N N . GLN A 1 352 ? -19.139 -32.144 12.470 1.00 67.75 352 GLN A N 1
ATOM 2780 C CA . GLN A 1 352 ? -18.114 -31.586 11.576 1.00 67.75 352 GLN A CA 1
ATOM 2781 C C . GLN A 1 352 ? -18.215 -30.059 11.422 1.00 67.75 352 GLN A C 1
ATOM 2783 O O . GLN A 1 352 ? -17.215 -29.436 11.054 1.00 67.75 352 GLN A O 1
ATOM 2788 N N . GLY A 1 353 ? -19.387 -29.470 11.684 1.00 73.31 353 GLY A N 1
ATOM 2789 C CA . GLY A 1 353 ? -19.583 -28.025 11.803 1.00 73.31 353 GLY A CA 1
ATOM 2790 C C . GLY A 1 353 ? -18.907 -27.516 13.069 1.00 73.31 353 GLY A C 1
ATOM 2791 O O . GLY A 1 353 ? -17.941 -26.767 12.968 1.00 73.31 353 GLY A O 1
ATOM 2792 N N . ASP A 1 354 ? -19.300 -28.070 14.216 1.00 81.81 354 ASP A N 1
ATOM 2793 C CA . ASP A 1 354 ? -18.777 -27.739 15.548 1.00 81.81 354 ASP A CA 1
ATOM 2794 C C . ASP A 1 354 ? -17.234 -27.820 15.601 1.00 81.81 354 ASP A C 1
ATOM 2796 O O . ASP A 1 354 ? -16.554 -26.915 16.076 1.00 81.81 354 ASP A O 1
ATOM 2800 N N . LEU A 1 355 ? -16.634 -28.873 15.022 1.00 88.62 355 LEU A N 1
ATOM 2801 C CA . LEU A 1 355 ? -15.170 -29.021 14.948 1.00 88.62 355 LEU A CA 1
ATOM 2802 C C . LEU A 1 355 ? -14.495 -27.995 14.015 1.00 88.62 355 LEU A C 1
ATOM 2804 O O . LEU A 1 355 ? -13.299 -27.734 14.141 1.00 88.62 355 LEU A O 1
ATOM 2808 N N . SER A 1 356 ? -15.225 -27.456 13.037 1.00 90.06 356 SER A N 1
ATOM 2809 C CA . SER A 1 356 ? -14.722 -26.403 12.145 1.00 90.06 356 SER A CA 1
ATOM 2810 C C . SER A 1 356 ? -14.802 -25.028 12.806 1.00 90.06 356 SER A C 1
ATOM 2812 O O . SER A 1 356 ? -13.879 -24.244 12.627 1.00 90.06 356 SER A O 1
ATOM 2814 N N . GLU A 1 357 ? -15.843 -24.776 13.601 1.00 93.12 357 GLU A N 1
ATOM 2815 C CA . GLU A 1 357 ? -15.988 -23.585 14.445 1.00 93.12 357 GLU A CA 1
ATOM 2816 C C . GLU A 1 357 ? -14.898 -23.539 15.527 1.00 93.12 357 GLU A C 1
ATOM 2818 O O . GLU A 1 357 ? -14.159 -22.565 15.604 1.00 93.12 357 GLU A O 1
ATOM 2823 N N . VAL A 1 358 ? -14.685 -24.636 16.265 1.00 94.56 358 VAL A N 1
ATOM 2824 C CA . VAL A 1 358 ? -13.597 -24.742 17.263 1.00 94.56 358 VAL A CA 1
ATOM 2825 C C . VAL A 1 358 ? -12.203 -24.610 16.631 1.00 94.56 358 VAL A C 1
ATOM 2827 O O . VAL A 1 358 ? -11.273 -24.116 17.262 1.00 94.56 358 VAL A O 1
ATOM 2830 N N . LEU A 1 359 ? -12.021 -25.052 15.383 1.00 94.31 359 LEU A N 1
ATOM 2831 C CA . LEU A 1 359 ? -10.760 -24.842 14.668 1.00 94.31 359 LEU A CA 1
ATOM 2832 C C . LEU A 1 359 ? -10.568 -23.366 14.292 1.00 94.31 359 LEU A C 1
ATOM 2834 O O . LEU A 1 359 ? -9.441 -22.887 14.380 1.00 94.31 359 LEU A O 1
ATOM 2838 N N . LEU A 1 360 ? -11.638 -22.675 13.886 1.00 95.38 360 LEU A N 1
ATOM 2839 C CA . LEU A 1 360 ? -11.613 -21.253 13.546 1.00 95.38 360 LEU A CA 1
ATOM 2840 C C . LEU A 1 360 ? -11.283 -20.406 14.781 1.00 95.38 360 LEU A C 1
ATOM 2842 O O . LEU A 1 360 ? -10.315 -19.656 14.741 1.00 95.38 360 LEU A O 1
ATOM 2846 N N . THR A 1 361 ? -11.977 -20.612 15.906 1.00 96.12 361 THR A N 1
ATOM 2847 C CA . THR A 1 361 ? -11.703 -19.854 17.139 1.00 96.12 361 THR A CA 1
ATOM 2848 C C . THR A 1 361 ? -10.264 -20.037 17.621 1.00 96.12 361 THR A C 1
ATOM 2850 O O . THR A 1 361 ? -9.601 -19.057 17.945 1.00 96.12 361 THR A O 1
ATOM 2853 N N . LEU A 1 362 ? -9.718 -21.258 17.582 1.00 96.31 362 LEU A N 1
ATOM 2854 C CA . LEU A 1 362 ? -8.311 -21.490 17.929 1.00 96.31 362 LEU A CA 1
ATOM 2855 C C . LEU A 1 362 ? -7.329 -20.809 16.960 1.00 96.31 362 LEU A C 1
ATOM 2857 O O . LEU A 1 362 ? -6.239 -20.425 17.386 1.00 96.31 362 LEU A O 1
ATOM 2861 N N . GLN A 1 363 ? -7.677 -20.679 15.674 1.00 95.75 363 GLN A N 1
ATOM 2862 C CA . GLN A 1 363 ? -6.873 -19.938 14.695 1.00 95.75 363 GLN A CA 1
ATOM 2863 C C . GLN A 1 363 ? -6.913 -18.431 14.960 1.00 95.75 363 GLN A C 1
ATOM 2865 O O . GLN A 1 363 ? -5.853 -17.807 14.962 1.00 95.75 363 GLN A O 1
ATOM 2870 N N . ASP A 1 364 ? -8.089 -17.874 15.252 1.00 96.94 364 ASP A N 1
ATOM 2871 C CA . ASP A 1 364 ? -8.261 -16.458 15.591 1.00 96.94 364 ASP A CA 1
ATOM 2872 C C . ASP A 1 364 ? -7.498 -16.107 16.879 1.00 96.94 364 ASP A C 1
ATOM 2874 O O . ASP A 1 364 ? -6.738 -15.141 16.919 1.00 96.94 364 ASP A O 1
ATOM 2878 N N . GLU A 1 365 ? -7.598 -16.946 17.914 1.00 96.56 365 GLU A N 1
ATOM 2879 C CA . GLU A 1 365 ? -6.851 -16.775 19.164 1.00 96.56 365 GLU A CA 1
ATOM 2880 C C . GLU A 1 365 ? -5.329 -16.938 18.990 1.00 96.56 365 GLU A C 1
ATOM 2882 O O . GLU A 1 365 ? -4.557 -16.297 19.704 1.00 96.56 365 GLU A O 1
ATOM 2887 N N . LEU A 1 366 ? -4.866 -17.804 18.077 1.00 96.31 366 LEU A N 1
ATOM 2888 C CA . LEU A 1 366 ? -3.441 -17.889 17.732 1.00 96.31 366 LEU A CA 1
ATOM 2889 C C . LEU A 1 366 ? -2.987 -16.633 16.972 1.00 96.31 366 LEU A C 1
ATOM 2891 O O . LEU A 1 366 ? -1.877 -16.157 17.202 1.00 96.31 366 LEU A O 1
ATOM 2895 N N . GLY A 1 367 ? -3.849 -16.080 16.113 1.00 95.88 367 GLY A N 1
ATOM 2896 C CA . GLY A 1 367 ? -3.641 -14.797 15.444 1.00 95.88 367 GLY A CA 1
ATOM 2897 C C . GLY A 1 367 ? -3.514 -13.641 16.437 1.00 95.88 367 GLY A C 1
ATOM 2898 O O . GLY A 1 367 ? -2.552 -12.880 16.350 1.00 95.88 367 GLY A O 1
ATOM 2899 N N . GLN A 1 368 ? -4.411 -13.567 17.426 1.00 97.12 368 GLN A N 1
ATOM 2900 C CA . GLN A 1 368 ? -4.349 -12.571 18.499 1.00 97.12 368 GLN A CA 1
ATOM 2901 C C . GLN A 1 368 ? -3.046 -12.686 19.298 1.00 97.12 368 GLN A C 1
ATOM 2903 O O . GLN A 1 368 ? -2.320 -11.705 19.408 1.00 97.12 368 GLN A O 1
ATOM 2908 N N . MET A 1 369 ? -2.673 -13.887 19.757 1.00 96.12 369 MET A N 1
ATOM 2909 C CA . MET A 1 369 ? -1.389 -14.073 20.450 1.00 96.12 369 MET A CA 1
ATOM 2910 C C . MET A 1 369 ? -0.180 -13.741 19.557 1.00 96.12 369 MET A C 1
ATOM 2912 O O . MET A 1 369 ? 0.842 -13.286 20.060 1.00 96.12 369 MET A O 1
ATOM 2916 N N . GLY A 1 370 ? -0.280 -13.928 18.237 1.00 96.88 370 GLY A N 1
ATOM 2917 C CA . GLY A 1 370 ? 0.741 -13.492 17.280 1.00 96.88 370 GLY A CA 1
ATOM 2918 C C . GLY A 1 370 ? 0.860 -11.968 17.157 1.00 96.88 370 GLY A C 1
ATOM 2919 O O . GLY A 1 370 ? 1.967 -11.460 16.968 1.00 96.88 370 GLY A O 1
ATOM 2920 N N . PHE A 1 371 ? -0.245 -11.233 17.307 1.00 97.75 371 PHE A N 1
ATOM 2921 C CA . PHE A 1 371 ? -0.235 -9.774 17.424 1.00 97.75 371 PHE A CA 1
ATOM 2922 C C . PHE A 1 371 ? 0.362 -9.333 18.767 1.00 97.75 371 PHE A C 1
ATOM 2924 O O . PHE A 1 371 ? 1.280 -8.513 18.784 1.00 97.75 371 PHE A O 1
ATOM 2931 N N . ASP A 1 372 ? -0.079 -9.940 19.872 1.00 96.75 372 ASP A N 1
ATOM 2932 C CA . ASP A 1 372 ? 0.426 -9.663 21.222 1.00 96.75 372 ASP A CA 1
ATOM 2933 C C . ASP A 1 372 ? 1.943 -9.925 21.314 1.00 96.75 372 ASP A C 1
ATOM 2935 O O . ASP A 1 372 ? 2.676 -9.148 21.922 1.00 96.75 372 ASP A O 1
ATOM 2939 N N . HIS A 1 373 ? 2.444 -10.963 20.633 1.00 97.81 373 HIS A N 1
ATOM 2940 C CA . HIS A 1 373 ? 3.872 -11.266 20.515 1.00 97.81 373 HIS A CA 1
ATOM 2941 C C . HIS A 1 373 ? 4.636 -10.136 19.811 1.00 97.81 373 HIS A C 1
ATOM 2943 O O . HIS A 1 373 ? 5.654 -9.670 20.319 1.00 97.81 373 HIS A O 1
ATOM 2949 N N . GLN A 1 374 ? 4.137 -9.634 18.675 1.00 97.38 374 GLN A N 1
ATOM 2950 C CA . GLN A 1 374 ? 4.751 -8.490 17.986 1.00 97.38 374 GLN A CA 1
ATOM 2951 C C . GLN A 1 374 ? 4.683 -7.201 18.821 1.00 97.38 374 GLN A C 1
ATOM 2953 O O . GLN A 1 374 ? 5.602 -6.384 18.762 1.00 97.38 374 GLN A O 1
ATOM 2958 N N . GLN A 1 375 ? 3.613 -7.015 19.598 1.00 97.12 375 GLN A N 1
ATOM 2959 C CA . GLN A 1 375 ? 3.443 -5.875 20.496 1.00 97.12 375 GLN A CA 1
ATOM 2960 C C . GLN A 1 375 ? 4.443 -5.926 21.662 1.00 97.12 375 GLN A C 1
ATOM 2962 O O . GLN A 1 375 ? 5.120 -4.929 21.909 1.00 97.12 375 GLN A O 1
ATOM 2967 N N . LEU A 1 376 ? 4.599 -7.081 22.319 1.00 96.44 376 LEU A N 1
ATOM 2968 C CA . LEU A 1 376 ? 5.607 -7.318 23.360 1.00 96.44 376 LEU A CA 1
ATOM 2969 C C . LEU A 1 376 ? 7.030 -7.137 22.825 1.00 96.44 376 LEU A C 1
ATOM 2971 O O . LEU A 1 376 ? 7.821 -6.443 23.453 1.00 96.44 376 LEU A O 1
ATOM 2975 N N . VAL A 1 377 ? 7.346 -7.666 21.637 1.00 97.50 377 VAL A N 1
ATOM 2976 C CA . VAL A 1 377 ? 8.657 -7.449 20.999 1.00 97.50 377 VAL A CA 1
ATOM 2977 C C . VAL A 1 377 ? 8.941 -5.957 20.804 1.00 97.50 377 VAL A C 1
ATOM 2979 O O . VAL A 1 377 ? 10.046 -5.517 21.114 1.00 97.50 377 VAL A O 1
ATOM 2982 N N . LYS A 1 378 ? 7.972 -5.147 20.355 1.00 96.69 378 LYS A N 1
ATOM 2983 C CA . LYS A 1 378 ? 8.156 -3.685 20.244 1.00 96.69 378 LYS A CA 1
ATOM 2984 C C . LYS A 1 378 ? 8.392 -3.029 21.606 1.00 96.69 378 LYS A C 1
ATOM 2986 O O . LYS A 1 378 ? 9.355 -2.284 21.749 1.00 96.69 378 LYS A O 1
ATOM 2991 N N . LEU A 1 379 ? 7.592 -3.380 22.615 1.00 95.56 379 LEU A N 1
ATOM 2992 C CA . LEU A 1 379 ? 7.750 -2.867 23.981 1.00 95.56 379 LEU A CA 1
ATOM 2993 C C . LEU A 1 379 ? 9.120 -3.225 24.585 1.00 95.56 379 LEU A C 1
ATOM 2995 O O . LEU A 1 379 ? 9.727 -2.382 25.234 1.00 95.56 379 LEU A O 1
ATOM 2999 N N . ILE A 1 380 ? 9.651 -4.424 24.317 1.00 95.69 380 ILE A N 1
ATOM 3000 C CA . ILE A 1 380 ? 11.011 -4.840 24.708 1.00 95.69 380 ILE A CA 1
ATOM 3001 C C . ILE A 1 380 ? 12.066 -3.932 24.067 1.00 95.69 380 ILE A C 1
ATOM 3003 O O . ILE A 1 380 ? 13.008 -3.522 24.741 1.00 95.69 380 ILE A O 1
ATOM 3007 N N . HIS A 1 381 ? 11.921 -3.579 22.785 1.00 93.94 381 HIS A N 1
ATOM 3008 C CA . HIS A 1 381 ? 12.858 -2.672 22.112 1.00 93.94 381 HIS A CA 1
ATOM 3009 C C . HIS A 1 381 ? 12.784 -1.249 22.686 1.00 93.94 381 HIS A C 1
ATOM 3011 O O . HIS A 1 381 ? 13.829 -0.661 22.970 1.00 93.94 381 HIS A O 1
ATOM 3017 N N . GLU A 1 382 ? 11.568 -0.742 22.906 1.00 94.44 382 GLU A N 1
ATOM 3018 C CA . GLU A 1 382 ? 11.265 0.598 23.431 1.00 94.44 382 GLU A CA 1
ATOM 3019 C C . GLU A 1 382 ? 11.518 0.747 24.950 1.00 94.44 382 GLU A C 1
ATOM 3021 O O . GLU A 1 382 ? 11.563 1.869 25.457 1.00 94.44 382 GLU A O 1
ATOM 3026 N N . ALA A 1 383 ? 11.718 -0.354 25.688 1.00 92.50 383 ALA A N 1
ATOM 3027 C CA . ALA A 1 383 ? 11.894 -0.350 27.141 1.00 92.50 383 ALA A CA 1
ATOM 3028 C C . ALA A 1 383 ? 13.147 0.445 27.585 1.00 92.50 383 ALA A C 1
ATOM 3030 O O . ALA A 1 383 ? 14.270 0.066 27.220 1.00 92.50 383 ALA A O 1
ATOM 3031 N N . PRO A 1 384 ? 12.993 1.494 28.427 1.00 85.12 384 PRO A N 1
ATOM 3032 C CA . PRO A 1 384 ? 14.087 2.390 28.815 1.00 85.12 384 PRO A CA 1
ATOM 3033 C C . PRO A 1 384 ? 14.987 1.836 29.930 1.00 85.12 384 PRO A C 1
ATOM 3035 O O . PRO A 1 384 ? 16.059 2.384 30.177 1.00 85.12 384 PRO A O 1
ATOM 3038 N N . THR A 1 385 ? 14.566 0.780 30.630 1.00 93.38 385 THR A N 1
ATOM 3039 C CA . THR A 1 385 ? 15.316 0.166 31.735 1.00 93.38 385 THR A CA 1
ATOM 3040 C C . THR A 1 385 ? 15.447 -1.342 31.539 1.00 93.38 385 THR A C 1
ATOM 3042 O O . THR A 1 385 ? 14.550 -1.999 31.012 1.00 93.38 385 THR A O 1
ATOM 3045 N N . ILE A 1 386 ? 16.581 -1.896 31.979 1.00 92.31 386 ILE A N 1
ATOM 3046 C CA . ILE A 1 386 ? 16.914 -3.318 31.797 1.00 92.31 386 ILE A CA 1
ATOM 3047 C C . ILE A 1 386 ? 15.923 -4.217 32.554 1.00 92.31 386 ILE A C 1
ATOM 3049 O O . ILE A 1 386 ? 15.420 -5.168 31.975 1.00 92.31 386 ILE A O 1
ATOM 3053 N N . ALA A 1 387 ? 15.539 -3.862 33.785 1.00 93.81 387 ALA A N 1
ATOM 3054 C CA . ALA A 1 387 ? 14.568 -4.640 34.563 1.00 93.81 387 ALA A CA 1
ATOM 3055 C C . ALA A 1 387 ? 13.203 -4.785 33.854 1.00 93.81 387 ALA A C 1
ATOM 3057 O O . ALA A 1 387 ? 12.664 -5.884 33.774 1.00 93.81 387 ALA A O 1
ATOM 3058 N N . VAL A 1 388 ? 12.676 -3.699 33.268 1.00 93.50 388 VAL A N 1
ATOM 3059 C CA . VAL A 1 388 ? 11.407 -3.736 32.513 1.00 93.50 388 VAL A CA 1
ATOM 3060 C C . VAL A 1 388 ? 11.553 -4.556 31.229 1.00 93.50 388 VAL A C 1
ATOM 3062 O O . VAL A 1 388 ? 10.625 -5.258 30.838 1.00 93.50 388 VAL A O 1
ATOM 3065 N N . ARG A 1 389 ? 12.727 -4.515 30.589 1.00 95.44 389 ARG A N 1
ATOM 3066 C CA . ARG A 1 389 ? 13.044 -5.361 29.434 1.00 95.44 389 ARG A CA 1
ATOM 3067 C C . ARG A 1 389 ? 13.022 -6.849 29.810 1.00 95.44 389 ARG A C 1
ATOM 3069 O O . ARG A 1 389 ? 12.328 -7.614 29.153 1.00 95.44 389 ARG A O 1
ATOM 3076 N N . GLU A 1 390 ? 13.677 -7.226 30.907 1.00 95.88 390 GLU A N 1
ATOM 3077 C CA . GLU A 1 390 ? 13.705 -8.599 31.439 1.00 95.88 390 GLU A CA 1
ATOM 3078 C C . GLU A 1 390 ? 12.328 -9.100 31.922 1.00 95.88 390 GLU A C 1
ATOM 3080 O O . GLU A 1 390 ? 12.050 -10.301 31.872 1.00 95.88 390 GLU A O 1
ATOM 3085 N N . ASP A 1 391 ? 11.459 -8.217 32.430 1.00 96.50 391 ASP A N 1
ATOM 3086 C CA . ASP A 1 391 ? 10.059 -8.545 32.745 1.00 96.50 391 ASP A CA 1
ATOM 3087 C C . ASP A 1 391 ? 9.263 -8.845 31.459 1.00 96.50 391 ASP A C 1
ATOM 3089 O O . ASP A 1 391 ? 8.638 -9.903 31.347 1.00 96.50 391 ASP A O 1
ATOM 3093 N N . LEU A 1 392 ? 9.343 -7.968 30.451 1.00 96.31 392 LEU A N 1
ATOM 3094 C CA . LEU A 1 392 ? 8.648 -8.137 29.167 1.00 96.31 392 LEU A CA 1
ATOM 3095 C C . LEU A 1 392 ? 9.168 -9.343 28.362 1.00 96.31 392 LEU A C 1
ATOM 3097 O O . LEU A 1 392 ? 8.385 -10.028 27.706 1.00 96.31 392 LEU A O 1
ATOM 3101 N N . GLU A 1 393 ? 10.466 -9.649 28.432 1.00 94.44 393 GLU A N 1
ATOM 3102 C CA . GLU A 1 393 ? 11.065 -10.851 27.833 1.00 94.44 393 GLU A CA 1
ATOM 3103 C C . GLU A 1 393 ? 10.528 -12.136 28.488 1.00 94.44 393 GLU A C 1
ATOM 3105 O O . GLU A 1 393 ? 10.179 -13.091 27.787 1.00 94.44 393 GLU A O 1
ATOM 3110 N N . ARG A 1 394 ? 10.344 -12.147 29.817 1.00 97.56 394 ARG A N 1
ATOM 3111 C CA . ARG A 1 394 ? 9.682 -13.258 30.527 1.00 97.56 394 ARG A CA 1
ATOM 3112 C C . ARG A 1 394 ? 8.210 -13.404 30.133 1.00 97.56 394 ARG A C 1
ATOM 3114 O O . ARG A 1 394 ? 7.737 -14.531 29.962 1.00 97.56 394 ARG A O 1
ATOM 3121 N N . GLU A 1 395 ? 7.483 -12.303 29.949 1.00 96.75 395 GLU A N 1
ATOM 3122 C CA . GLU A 1 395 ? 6.110 -12.344 29.427 1.00 96.75 395 GLU A CA 1
ATOM 3123 C C . GLU A 1 395 ? 6.057 -12.881 27.989 1.00 96.75 395 GLU A C 1
ATOM 3125 O O . GLU A 1 395 ? 5.206 -13.722 27.678 1.00 96.75 395 GLU A O 1
ATOM 3130 N N . LEU A 1 396 ? 7.006 -12.478 27.136 1.00 97.38 396 LEU A N 1
ATOM 3131 C CA . LEU A 1 396 ? 7.143 -12.970 25.767 1.00 97.38 396 LEU A CA 1
ATOM 3132 C C . LEU A 1 396 ? 7.412 -14.481 25.731 1.00 97.38 396 LEU A C 1
ATOM 3134 O O . LEU A 1 396 ? 6.750 -15.195 24.980 1.00 97.38 396 LEU A O 1
ATOM 3138 N N . GLU A 1 397 ? 8.311 -14.999 26.573 1.00 97.56 397 GLU A N 1
ATOM 3139 C CA . GLU A 1 397 ? 8.541 -16.443 26.704 1.00 97.56 397 GLU A CA 1
ATOM 3140 C C . GLU A 1 397 ? 7.275 -17.211 27.114 1.00 97.56 397 GLU A C 1
ATOM 3142 O O . GLU A 1 397 ? 6.983 -18.287 26.580 1.00 97.56 397 GLU A O 1
ATOM 3147 N N . VAL A 1 398 ? 6.522 -16.684 28.084 1.00 97.88 398 VAL A N 1
ATOM 3148 C CA . VAL A 1 398 ? 5.261 -17.288 28.537 1.00 97.88 398 VAL A CA 1
ATOM 3149 C C . VAL A 1 398 ? 4.217 -17.260 27.419 1.00 97.88 398 VAL A C 1
ATOM 3151 O O . VAL A 1 398 ? 3.461 -18.224 27.265 1.00 97.88 398 VAL A O 1
ATOM 3154 N N . LEU A 1 399 ? 4.179 -16.196 26.614 1.00 97.75 399 LEU A N 1
ATOM 3155 C CA . LEU A 1 399 ? 3.303 -16.096 25.452 1.00 97.75 399 LEU A CA 1
ATOM 3156 C C . LEU A 1 399 ? 3.697 -17.084 24.346 1.00 97.75 399 LEU A C 1
ATOM 3158 O O . LEU A 1 399 ? 2.822 -17.783 23.840 1.00 97.75 399 LEU A O 1
ATOM 3162 N N . VAL A 1 400 ? 4.986 -17.226 24.023 1.00 98.12 400 VAL A N 1
ATOM 3163 C CA . VAL A 1 400 ? 5.473 -18.203 23.029 1.00 98.12 400 VAL A CA 1
ATOM 3164 C C . VAL A 1 400 ? 5.082 -19.628 23.434 1.00 98.12 400 VAL A C 1
ATOM 3166 O O . VAL A 1 400 ? 4.462 -20.336 22.642 1.00 98.12 400 VAL A O 1
ATOM 3169 N N . LYS A 1 401 ? 5.294 -20.014 24.701 1.00 97.94 401 LYS A N 1
ATOM 3170 C CA . LYS A 1 401 ? 4.876 -21.330 25.229 1.00 97.94 401 LYS A CA 1
ATOM 3171 C C . LYS A 1 401 ? 3.353 -21.552 25.101 1.00 97.94 401 LYS A C 1
ATOM 3173 O O . LYS A 1 401 ? 2.905 -22.665 24.816 1.00 97.94 401 LYS A O 1
ATOM 3178 N N . LYS A 1 402 ? 2.530 -20.501 25.251 1.00 97.38 402 LYS A N 1
ATOM 3179 C CA . LYS A 1 402 ? 1.069 -20.552 25.003 1.00 97.38 402 LYS A CA 1
ATOM 3180 C C . LYS A 1 402 ? 0.725 -20.662 23.510 1.00 97.38 402 LYS A C 1
ATOM 3182 O O . LYS A 1 402 ? -0.188 -21.414 23.161 1.00 97.38 402 LYS A O 1
ATOM 3187 N N . MET A 1 403 ? 1.442 -19.953 22.636 1.00 97.69 403 MET A N 1
ATOM 3188 C CA . MET A 1 403 ? 1.278 -20.029 21.178 1.00 97.69 403 MET A CA 1
ATOM 3189 C C . MET A 1 403 ? 1.590 -21.432 20.656 1.00 97.69 403 MET A C 1
ATOM 3191 O O . MET A 1 403 ? 0.774 -22.002 19.934 1.00 97.69 403 MET A O 1
ATOM 3195 N N . GLU A 1 404 ? 2.705 -22.028 21.081 1.00 96.25 404 GLU A N 1
ATOM 3196 C CA . GLU A 1 404 ? 3.089 -23.407 20.750 1.00 96.25 404 GLU A CA 1
ATOM 3197 C C . GLU A 1 404 ? 2.023 -24.410 21.212 1.00 96.25 404 GLU A C 1
ATOM 3199 O O . GLU A 1 404 ? 1.516 -25.205 20.414 1.00 96.25 404 GLU A O 1
ATOM 3204 N N . ALA A 1 405 ? 1.586 -24.311 22.472 1.00 97.19 405 ALA A N 1
ATOM 3205 C CA . ALA A 1 405 ? 0.535 -25.165 23.018 1.00 97.19 405 ALA A CA 1
ATOM 3206 C C . ALA A 1 405 ? -0.810 -25.024 22.273 1.00 97.19 405 ALA A C 1
ATOM 3208 O O . ALA A 1 405 ? -1.573 -25.995 22.193 1.00 97.19 405 ALA A O 1
ATOM 3209 N N . LYS A 1 406 ? -1.123 -23.848 21.706 1.00 97.25 406 LYS A N 1
ATOM 3210 C CA . LYS A 1 406 ? -2.323 -23.640 20.876 1.00 97.25 406 LYS A CA 1
ATOM 3211 C C . LYS A 1 406 ? -2.134 -24.135 19.440 1.00 97.25 406 LYS A C 1
ATOM 3213 O O . LYS A 1 406 ? -3.022 -24.809 18.917 1.00 97.25 406 LYS A O 1
ATOM 3218 N N . ALA A 1 407 ? -0.966 -23.926 18.836 1.00 95.62 407 ALA A N 1
ATOM 3219 C CA . ALA A 1 407 ? -0.610 -24.511 17.543 1.00 95.62 407 ALA A CA 1
ATOM 3220 C C . ALA A 1 407 ? -0.683 -26.051 17.586 1.00 95.62 407 ALA A C 1
ATOM 3222 O O . ALA A 1 407 ? -1.229 -26.683 16.676 1.00 95.62 407 ALA A O 1
ATOM 3223 N N . GLU A 1 408 ? -0.252 -26.671 18.690 1.00 97.00 408 GLU A N 1
ATOM 3224 C CA . GLU A 1 408 ? -0.448 -28.098 18.948 1.00 97.00 408 GLU A CA 1
ATOM 3225 C C . GLU A 1 408 ? -1.926 -28.518 18.986 1.00 97.00 408 GLU A C 1
ATOM 3227 O O . GLU A 1 408 ? -2.271 -29.579 18.458 1.00 97.00 408 GLU A O 1
ATOM 3232 N N . GLN A 1 409 ? -2.800 -27.732 19.625 1.00 95.88 409 GLN A N 1
ATOM 3233 C CA . GLN A 1 409 ? -4.242 -28.010 19.690 1.00 95.88 409 GLN A CA 1
ATOM 3234 C C . GLN A 1 409 ? -4.872 -27.960 18.296 1.00 95.88 409 GLN A C 1
ATOM 3236 O O . GLN A 1 409 ? -5.546 -28.915 17.899 1.00 95.88 409 GLN A O 1
ATOM 3241 N N . ILE A 1 410 ? -4.558 -26.924 17.512 1.00 94.94 410 ILE A N 1
ATOM 3242 C CA . ILE A 1 410 ? -4.965 -26.808 16.105 1.00 94.94 410 ILE A CA 1
ATOM 3243 C C . ILE A 1 410 ? -4.479 -28.031 15.318 1.00 94.94 410 ILE A C 1
ATOM 3245 O O . ILE A 1 410 ? -5.271 -28.677 14.631 1.00 94.94 410 ILE A O 1
ATOM 3249 N N . CYS A 1 411 ? -3.216 -28.436 15.477 1.00 94.81 411 CYS A N 1
ATOM 3250 C CA . CYS A 1 411 ? -2.673 -29.628 14.825 1.00 94.81 411 CYS A CA 1
ATOM 3251 C C . CYS A 1 411 ? -3.398 -30.922 15.239 1.00 94.81 411 CYS A C 1
ATOM 3253 O O . CYS A 1 411 ? -3.661 -31.783 14.396 1.00 94.81 411 CYS A O 1
ATOM 3255 N N . LYS A 1 412 ? -3.740 -31.088 16.524 1.00 96.19 412 LYS A N 1
ATOM 3256 C CA . LYS A 1 412 ? -4.504 -32.243 17.034 1.00 96.19 412 LYS A CA 1
ATOM 3257 C C . LYS A 1 412 ? -5.907 -32.288 16.406 1.00 96.19 412 LYS A C 1
ATOM 3259 O O . LYS A 1 412 ? -6.327 -33.352 15.942 1.00 96.19 412 LYS A O 1
ATOM 3264 N N . ILE A 1 413 ? -6.584 -31.143 16.299 1.00 93.38 413 ILE A N 1
ATOM 3265 C CA . ILE A 1 413 ? -7.924 -31.008 15.704 1.00 93.38 413 ILE A CA 1
ATOM 3266 C C . ILE A 1 413 ? -7.898 -31.200 14.181 1.00 93.38 413 ILE A C 1
ATOM 3268 O O . ILE A 1 413 ? -8.699 -31.972 13.652 1.00 93.38 413 ILE A O 1
ATOM 3272 N N . GLN A 1 414 ? -6.937 -30.609 13.468 1.00 92.50 414 GLN A N 1
ATOM 3273 C CA . GLN A 1 414 ? -6.742 -30.824 12.029 1.00 92.50 414 GLN A CA 1
ATOM 3274 C C . GLN A 1 414 ? -6.477 -32.303 11.709 1.00 92.50 414 GLN A C 1
ATOM 3276 O O . GLN A 1 414 ? -7.109 -32.867 10.811 1.00 92.50 414 GLN A O 1
ATOM 3281 N N . ARG A 1 415 ? -5.620 -32.979 12.491 1.00 93.56 415 ARG A N 1
ATOM 3282 C CA . ARG A 1 415 ? -5.399 -34.432 12.376 1.00 93.56 415 ARG A CA 1
ATOM 3283 C C . ARG A 1 415 ? -6.680 -35.232 12.638 1.00 93.56 415 ARG A C 1
ATOM 3285 O O . ARG A 1 415 ? -6.912 -36.232 11.958 1.00 93.56 415 ARG A O 1
ATOM 3292 N N . HIS A 1 416 ? -7.521 -34.816 13.586 1.00 90.88 416 HIS A N 1
ATOM 3293 C CA . HIS A 1 416 ? -8.814 -35.461 13.836 1.00 90.88 416 HIS A CA 1
ATOM 3294 C C . HIS A 1 416 ? -9.788 -35.268 12.659 1.00 90.88 416 HIS A C 1
ATOM 3296 O O . HIS A 1 416 ? -10.316 -36.253 12.139 1.00 90.88 416 HIS A O 1
ATOM 3302 N N . ARG A 1 417 ? -9.931 -34.037 12.150 1.00 88.50 417 ARG A N 1
ATOM 3303 C CA . ARG A 1 417 ? -10.738 -33.704 10.962 1.00 88.50 417 ARG A CA 1
ATOM 3304 C C . ARG A 1 417 ? -10.297 -34.498 9.726 1.00 88.50 417 ARG A C 1
ATOM 3306 O O . ARG A 1 417 ? -11.143 -35.042 9.019 1.00 88.50 417 ARG A O 1
ATOM 3313 N N . ALA A 1 418 ? -8.990 -34.649 9.506 1.00 88.31 418 ALA A N 1
ATOM 3314 C CA . ALA A 1 418 ? -8.440 -35.469 8.423 1.00 88.31 418 ALA A CA 1
ATOM 3315 C C . ALA A 1 418 ? -8.772 -36.968 8.577 1.00 88.31 418 ALA A C 1
ATOM 3317 O O . ALA A 1 418 ? -9.121 -37.628 7.596 1.00 88.31 418 ALA A O 1
ATOM 3318 N N . ARG A 1 419 ? -8.729 -37.513 9.805 1.00 89.25 419 ARG A N 1
ATOM 3319 C CA . ARG A 1 419 ? -9.138 -38.903 10.091 1.00 89.25 419 ARG A CA 1
ATOM 3320 C C . ARG A 1 419 ? -10.629 -39.125 9.814 1.00 89.25 419 ARG A C 1
ATOM 3322 O O . ARG A 1 419 ? -10.967 -40.103 9.149 1.00 89.25 419 ARG A O 1
ATOM 3329 N N . LEU A 1 420 ? -11.498 -38.205 10.242 1.00 86.88 420 LEU A N 1
ATOM 3330 C CA . LEU A 1 420 ? -12.939 -38.254 9.953 1.00 86.88 420 LEU A CA 1
ATOM 3331 C C . LEU A 1 420 ? -13.226 -38.163 8.443 1.00 86.88 420 LEU A C 1
ATOM 3333 O O . LEU A 1 420 ? -14.030 -38.931 7.915 1.00 86.88 420 LEU A O 1
ATOM 3337 N N . ALA A 1 421 ? -12.526 -37.283 7.720 1.00 83.44 421 ALA A N 1
ATOM 3338 C CA . ALA A 1 421 ? -12.646 -37.172 6.266 1.00 83.44 421 ALA A CA 1
ATOM 3339 C C . ALA A 1 421 ? -12.213 -38.461 5.539 1.00 83.44 421 ALA A C 1
ATOM 3341 O O . ALA A 1 421 ? -12.883 -38.890 4.596 1.00 83.44 421 ALA A O 1
ATOM 3342 N N . LYS A 1 422 ? -11.139 -39.118 6.003 1.00 85.44 422 LYS A N 1
ATOM 3343 C CA . LYS A 1 422 ? -10.687 -40.411 5.466 1.00 85.44 422 LYS A CA 1
ATOM 3344 C C . LYS A 1 422 ? -11.728 -41.515 5.696 1.00 85.44 422 LYS A C 1
ATOM 3346 O O . LYS A 1 422 ? -12.113 -42.179 4.738 1.00 85.44 422 LYS A O 1
ATOM 3351 N N . GLN A 1 423 ? -12.265 -41.628 6.913 1.00 77.88 423 GLN A N 1
ATOM 3352 C CA . GLN A 1 423 ? -13.333 -42.584 7.245 1.00 77.88 423 GLN A CA 1
ATOM 3353 C C . GLN A 1 423 ? -14.602 -42.358 6.401 1.00 77.88 423 GLN A C 1
ATOM 3355 O O . GLN A 1 423 ? -15.183 -43.312 5.887 1.00 77.88 423 GLN A O 1
ATOM 3360 N N . LYS A 1 424 ? -14.995 -41.097 6.167 1.00 76.75 424 LYS A N 1
ATOM 3361 C CA . LYS A 1 424 ? -16.130 -40.736 5.293 1.00 76.75 424 LYS A CA 1
ATOM 3362 C C . LYS A 1 424 ? -15.896 -41.100 3.818 1.00 76.75 424 LYS A C 1
ATOM 3364 O O . LYS A 1 424 ? -16.860 -41.364 3.100 1.00 76.75 424 LYS A O 1
ATOM 3369 N N . ARG A 1 425 ? -14.639 -41.121 3.356 1.00 69.12 425 ARG A N 1
ATOM 3370 C CA . ARG A 1 425 ? -14.263 -41.541 1.994 1.00 69.12 425 ARG A CA 1
ATOM 3371 C C . ARG A 1 425 ? -14.233 -43.064 1.848 1.00 69.12 425 ARG A C 1
ATOM 3373 O O . ARG A 1 425 ? -14.704 -43.570 0.836 1.00 69.12 425 ARG A O 1
ATOM 3380 N N . GLU A 1 426 ? -13.741 -43.782 2.854 1.00 60.09 426 GLU A N 1
ATOM 3381 C CA . GLU A 1 426 ? -13.736 -45.253 2.885 1.00 60.09 426 GLU A CA 1
ATOM 3382 C C . GLU A 1 426 ? -15.167 -45.816 2.983 1.00 60.09 426 GLU A C 1
ATOM 3384 O O . GLU A 1 426 ? -15.524 -46.716 2.226 1.00 60.09 426 GLU A O 1
ATOM 3389 N N . GLY A 1 427 ? -16.042 -45.202 3.790 1.00 53.62 427 GLY A N 1
ATOM 3390 C CA . GLY A 1 427 ? -17.458 -45.584 3.903 1.00 53.62 427 GLY A CA 1
ATOM 3391 C C . GLY A 1 427 ? -18.328 -45.325 2.660 1.00 53.62 427 GLY A C 1
ATOM 3392 O O . GLY A 1 427 ? -19.473 -45.765 2.623 1.00 53.62 427 GLY A O 1
ATOM 3393 N N . ARG A 1 428 ? -17.821 -44.627 1.630 1.00 50.19 428 ARG A N 1
ATOM 3394 C CA . ARG A 1 428 ? -18.536 -44.401 0.354 1.00 50.19 428 ARG A CA 1
ATOM 3395 C C . ARG A 1 428 ? -18.205 -45.421 -0.742 1.00 50.19 428 ARG A C 1
ATOM 3397 O O . ARG A 1 428 ? -18.764 -45.324 -1.828 1.00 50.19 428 ARG A O 1
ATOM 3404 N N . LEU A 1 429 ? -17.340 -46.401 -0.473 1.00 48.41 429 LEU A N 1
ATOM 3405 C CA . LEU A 1 429 ? -16.976 -47.452 -1.436 1.00 48.41 429 LEU A CA 1
ATOM 3406 C C . LEU A 1 429 ? -17.864 -48.710 -1.358 1.00 48.41 429 LEU A C 1
ATOM 3408 O O . LEU A 1 429 ? -17.587 -49.691 -2.041 1.00 48.41 429 LEU A O 1
ATOM 3412 N N . SER A 1 430 ? -18.942 -48.691 -0.566 1.00 43.88 430 SER A N 1
ATOM 3413 C CA . SER A 1 430 ? -19.843 -49.836 -0.364 1.00 43.88 430 SER A CA 1
ATOM 3414 C C . SER A 1 430 ? -21.322 -49.511 -0.620 1.00 43.88 430 SER A C 1
ATOM 3416 O O . SER A 1 430 ? -22.171 -49.759 0.235 1.00 43.88 430 SER A O 1
ATOM 3418 N N . CYS A 1 431 ? -21.650 -48.968 -1.798 1.00 29.19 431 CYS A N 1
ATOM 3419 C CA . CYS A 1 431 ? -23.000 -49.094 -2.365 1.00 29.19 431 CYS A CA 1
ATOM 3420 C C . CYS A 1 431 ? -22.996 -48.890 -3.897 1.00 29.19 431 CYS A C 1
ATOM 3422 O O . CYS A 1 431 ? -22.637 -47.801 -4.350 1.00 29.19 431 CYS A O 1
ATOM 3424 N N . PRO A 1 432 ? -23.381 -49.891 -4.713 1.00 36.19 432 PRO A N 1
ATOM 3425 C CA . PRO A 1 432 ? -23.554 -49.714 -6.149 1.00 36.19 432 PRO A CA 1
ATOM 3426 C C . PRO A 1 432 ? -24.972 -49.207 -6.457 1.00 36.19 432 PRO A C 1
ATOM 3428 O O . PRO A 1 432 ? -25.945 -49.937 -6.287 1.00 36.19 432 PRO A O 1
ATOM 3431 N N . GLN A 1 433 ? -25.096 -47.981 -6.968 1.00 35.44 433 GLN A N 1
ATOM 3432 C CA . GLN A 1 433 ? -26.323 -47.522 -7.629 1.00 35.44 433 GLN A CA 1
ATOM 3433 C C . GLN A 1 433 ? -26.067 -47.354 -9.128 1.00 35.44 433 GLN A C 1
ATOM 3435 O O . GLN A 1 433 ? -25.148 -46.647 -9.542 1.00 35.44 433 GLN A O 1
ATOM 3440 N N . GLN A 1 434 ? -26.868 -48.054 -9.935 1.00 33.50 434 GLN A N 1
ATOM 3441 C CA . GLN A 1 434 ? -26.860 -47.954 -11.395 1.00 33.50 434 GLN A CA 1
ATOM 3442 C C . GLN A 1 434 ? -27.678 -46.742 -11.894 1.00 33.50 434 GLN A C 1
ATOM 3444 O O . GLN A 1 434 ? -28.465 -46.181 -11.131 1.00 33.50 434 GLN A O 1
ATOM 3449 N N . PRO A 1 435 ? -27.480 -46.303 -13.155 1.00 40.28 435 PRO A N 1
ATOM 3450 C CA . PRO A 1 435 ? -27.889 -44.971 -13.595 1.00 40.28 435 PRO A CA 1
ATOM 3451 C C . PRO A 1 435 ? -29.187 -44.929 -14.422 1.00 40.28 435 PRO A C 1
ATOM 3453 O O . PRO A 1 435 ? -29.420 -45.764 -15.294 1.00 40.28 435 PRO A O 1
ATOM 3456 N N . SER A 1 436 ? -29.939 -43.837 -14.272 1.00 27.34 436 SER A N 1
ATOM 3457 C CA . SER A 1 436 ? -30.949 -43.361 -15.233 1.00 27.34 436 SER A CA 1
ATOM 3458 C C . SER A 1 436 ? -30.776 -41.847 -15.416 1.00 27.34 436 SER A C 1
ATOM 3460 O O . SER A 1 436 ? -31.078 -41.073 -14.515 1.00 27.34 436 SER A O 1
ATOM 3462 N N . ARG A 1 437 ? -30.042 -41.429 -16.455 1.00 33.81 437 ARG A N 1
ATOM 3463 C CA . ARG A 1 437 ? -30.570 -40.871 -17.722 1.00 33.81 437 ARG A CA 1
ATOM 3464 C C . ARG A 1 437 ? -31.280 -39.513 -17.584 1.00 33.81 437 ARG A C 1
ATOM 3466 O O . ARG A 1 437 ? -32.396 -39.441 -17.094 1.00 33.81 437 ARG A O 1
ATOM 3473 N N . GLY A 1 438 ? -30.660 -38.489 -18.172 1.00 24.47 438 GLY A N 1
ATOM 3474 C CA . GLY A 1 438 ? -31.245 -37.181 -18.478 1.00 24.47 438 GLY A CA 1
ATOM 3475 C C . GLY A 1 438 ? -30.232 -36.311 -19.236 1.00 24.47 438 GLY A C 1
ATOM 3476 O O . GLY A 1 438 ? -29.069 -36.283 -18.854 1.00 24.47 438 GLY A O 1
ATOM 3477 N N . CYS A 1 439 ? -30.682 -35.700 -20.333 1.00 25.64 439 CYS A N 1
ATOM 3478 C CA . CYS A 1 439 ? -30.049 -34.740 -21.255 1.00 25.64 439 CYS A CA 1
ATOM 3479 C C . CYS A 1 439 ? -29.037 -33.717 -20.659 1.00 25.64 439 CYS A C 1
ATOM 3481 O O . CYS A 1 439 ? -29.051 -33.455 -19.465 1.00 25.64 439 CYS A O 1
ATOM 3483 N N . GLU A 1 440 ? -28.155 -33.042 -21.413 1.00 26.05 440 GLU A N 1
ATOM 3484 C CA . GLU A 1 440 ? -27.923 -32.952 -22.869 1.00 26.05 440 GLU A CA 1
ATOM 3485 C C . GLU A 1 440 ? -26.527 -32.348 -23.132 1.00 26.05 440 GLU A C 1
ATOM 3487 O O . GLU A 1 440 ? -26.133 -31.419 -22.433 1.00 26.05 440 GLU A O 1
ATOM 3492 N N . ALA A 1 441 ? -25.798 -32.808 -24.160 1.00 26.94 441 ALA A N 1
ATOM 3493 C CA . ALA A 1 441 ? -24.737 -32.026 -24.816 1.00 26.94 441 ALA A CA 1
ATOM 3494 C C . ALA A 1 441 ? -24.219 -32.723 -26.086 1.00 26.94 441 ALA A C 1
ATOM 3496 O O . ALA A 1 441 ? -23.703 -33.839 -25.993 1.00 26.94 441 ALA A O 1
ATOM 3497 N N . LYS A 1 442 ? -24.239 -32.019 -27.234 1.00 27.66 442 LYS A N 1
ATOM 3498 C CA . LYS A 1 442 ? -23.054 -31.735 -28.088 1.00 27.66 442 LYS A CA 1
ATOM 3499 C C . LYS A 1 442 ? -23.425 -31.240 -29.490 1.00 27.66 442 LYS A C 1
ATOM 3501 O O . LYS A 1 442 ? -23.962 -31.980 -30.303 1.00 27.66 442 LYS A O 1
ATOM 3506 N N . THR A 1 443 ? -22.963 -30.036 -29.815 1.00 26.45 443 THR A N 1
ATOM 3507 C CA . THR A 1 443 ? -22.532 -29.585 -31.154 1.00 26.45 443 THR A CA 1
ATOM 3508 C C . THR A 1 443 ? -21.574 -28.409 -30.903 1.00 26.45 443 THR A C 1
ATOM 3510 O O . THR A 1 443 ? -21.932 -27.549 -30.113 1.00 26.45 443 THR A O 1
ATOM 3513 N N . LYS A 1 444 ? -20.364 -28.256 -31.456 1.00 27.36 444 LYS A N 1
ATOM 3514 C CA . LYS A 1 444 ? -19.386 -29.126 -32.149 1.00 27.36 444 LYS A CA 1
ATOM 3515 C C . LYS A 1 444 ? -18.023 -28.423 -31.986 1.00 27.36 444 LYS A C 1
ATOM 3517 O O . LYS A 1 444 ? -17.959 -27.234 -32.268 1.00 27.36 444 LYS A O 1
ATOM 3522 N N . VAL A 1 445 ? -16.938 -29.139 -31.676 1.00 29.58 445 VAL A N 1
ATOM 3523 C CA . VAL A 1 445 ? -15.571 -28.706 -32.043 1.00 29.58 445 VAL A CA 1
ATOM 3524 C C . VAL A 1 445 ? -14.790 -29.921 -32.560 1.00 29.58 445 VAL A C 1
ATOM 3526 O O . VAL A 1 445 ? -14.646 -30.926 -31.871 1.00 29.58 445 VAL A O 1
ATOM 3529 N N . ASN A 1 446 ? -14.338 -29.811 -33.807 1.00 31.30 446 ASN A N 1
ATOM 3530 C CA . ASN A 1 446 ? -13.364 -30.659 -34.513 1.00 31.30 446 ASN A CA 1
ATOM 3531 C C . ASN A 1 446 ? -11.980 -29.971 -34.350 1.00 31.30 446 ASN A C 1
ATOM 3533 O O . ASN A 1 446 ? -11.973 -28.752 -34.235 1.00 31.30 446 ASN A O 1
ATOM 3537 N N . ARG A 1 447 ? -10.768 -30.549 -34.348 1.00 31.45 447 ARG A N 1
ATOM 3538 C CA . ARG A 1 447 ? -10.103 -31.821 -34.745 1.00 31.45 447 ARG A CA 1
ATOM 3539 C C . ARG A 1 447 ? -8.987 -32.101 -33.676 1.00 31.45 447 ARG A C 1
ATOM 3541 O O . ARG A 1 447 ? -8.738 -31.211 -32.876 1.00 31.45 447 ARG A O 1
ATOM 3548 N N . VAL A 1 448 ? -8.235 -33.212 -33.572 1.00 31.69 448 VAL A N 1
ATOM 3549 C CA . VAL A 1 448 ? -8.109 -34.491 -34.314 1.00 31.69 448 VAL A CA 1
ATOM 3550 C C . VAL A 1 448 ? -7.579 -35.617 -33.380 1.00 31.69 448 VAL A C 1
ATOM 3552 O O . VAL A 1 448 ? -7.191 -35.348 -32.253 1.00 31.69 448 VAL A O 1
ATOM 3555 N N . LYS A 1 449 ? -7.584 -36.864 -33.879 1.00 37.41 449 LYS A N 1
ATOM 3556 C CA . LYS A 1 449 ? -6.900 -38.109 -33.434 1.00 37.41 449 LYS A CA 1
ATOM 3557 C C . LYS A 1 449 ? -5.907 -38.058 -32.249 1.00 37.41 449 LYS A C 1
ATOM 3559 O O . LYS A 1 449 ? -4.847 -37.455 -32.363 1.00 37.41 449 LYS A O 1
ATOM 3564 N N . ASP A 1 450 ? -6.121 -38.968 -31.297 1.00 28.27 450 ASP A N 1
ATOM 3565 C CA . ASP A 1 450 ? -5.089 -39.952 -30.932 1.00 28.27 450 ASP A CA 1
ATOM 3566 C C . ASP A 1 450 ? -5.739 -41.337 -30.722 1.00 28.27 450 ASP A C 1
ATOM 3568 O O . ASP A 1 450 ? -6.917 -41.424 -30.363 1.00 28.27 450 ASP A O 1
ATOM 3572 N N . ALA A 1 451 ? -5.015 -42.417 -31.020 1.00 36.97 451 ALA A N 1
ATOM 3573 C CA . ALA A 1 451 ? -5.547 -43.776 -31.136 1.00 36.97 451 ALA A CA 1
ATOM 3574 C C . ALA A 1 451 ? -4.657 -44.824 -30.447 1.00 36.97 451 ALA A C 1
ATOM 3576 O O . ALA A 1 451 ? -4.101 -45.712 -31.088 1.00 36.97 451 ALA A O 1
ATOM 3577 N N . GLY A 1 452 ? -4.631 -44.759 -29.114 1.00 33.69 452 GLY A N 1
ATOM 3578 C CA . GLY A 1 452 ? -4.243 -45.850 -28.218 1.00 33.69 452 GLY A CA 1
ATOM 3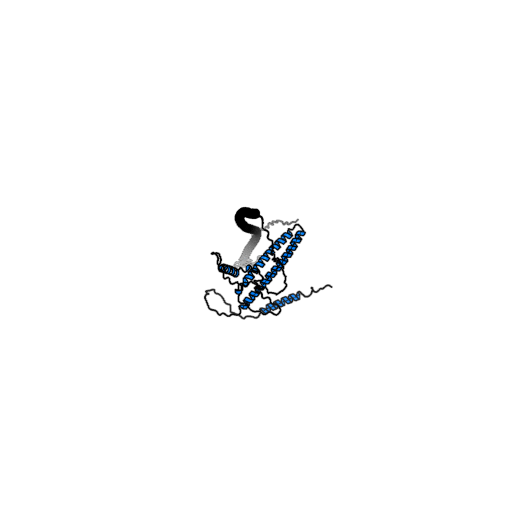579 C C . GLY A 1 452 ? -2.744 -46.135 -28.088 1.00 33.69 452 GLY A C 1
ATOM 3580 O O . GLY A 1 452 ? -1.989 -46.045 -29.043 1.00 33.69 452 GLY A O 1
ATOM 3581 N N . LEU A 1 453 ? -2.336 -46.577 -26.889 1.00 35.25 453 LEU A N 1
ATOM 3582 C CA . LEU A 1 453 ? -1.467 -47.747 -26.678 1.00 35.25 453 LEU A CA 1
ATOM 3583 C C . LEU A 1 453 ? -1.239 -48.026 -25.175 1.00 35.25 453 LEU A C 1
ATOM 3585 O O . LEU A 1 453 ? -0.842 -47.161 -24.405 1.00 35.25 453 LEU A O 1
ATOM 3589 N N . LYS A 1 454 ? -1.453 -49.292 -24.797 1.00 36.84 454 LYS A N 1
ATOM 3590 C CA . LYS A 1 454 ? -0.784 -50.071 -23.729 1.00 36.84 454 LYS A CA 1
ATOM 3591 C C . LYS A 1 454 ? -0.251 -49.319 -22.488 1.00 36.84 454 LYS A C 1
ATOM 3593 O O . LYS A 1 454 ? 0.856 -48.786 -22.480 1.00 36.84 454 LYS A O 1
ATOM 3598 N N . ARG A 1 455 ? -0.957 -49.498 -21.363 1.00 40.56 455 ARG A N 1
ATOM 3599 C CA . ARG A 1 455 ? -0.493 -49.211 -19.991 1.00 40.56 455 ARG A CA 1
ATOM 3600 C C . ARG A 1 455 ? 0.835 -49.947 -19.705 1.00 40.56 455 ARG A C 1
ATOM 3602 O O . ARG A 1 455 ? 0.839 -51.166 -19.551 1.00 40.56 455 ARG A O 1
ATOM 3609 N N . ARG A 1 456 ? 1.962 -49.227 -19.655 1.00 42.16 456 ARG A N 1
ATOM 3610 C CA . ARG A 1 456 ? 3.300 -49.781 -19.348 1.00 42.16 456 ARG A CA 1
ATOM 3611 C C . ARG A 1 456 ? 3.556 -49.813 -17.828 1.00 42.16 456 ARG A C 1
ATOM 3613 O O . ARG A 1 456 ? 3.285 -48.813 -17.164 1.00 42.16 456 ARG A O 1
ATOM 3620 N N . PRO A 1 457 ? 4.135 -50.890 -17.267 1.00 52.41 457 PRO A N 1
ATOM 3621 C CA . PRO A 1 457 ? 4.684 -50.862 -15.914 1.00 52.41 457 PRO A CA 1
ATOM 3622 C C . PRO A 1 457 ? 6.004 -50.074 -15.924 1.00 52.41 457 PRO A C 1
ATOM 3624 O O . PRO A 1 457 ? 6.949 -50.461 -16.605 1.00 52.41 457 PRO A O 1
ATOM 3627 N N . GLY A 1 458 ? 6.065 -48.943 -15.212 1.00 49.00 458 GLY A N 1
ATOM 3628 C CA . GLY A 1 458 ? 7.258 -48.079 -15.225 1.00 49.00 458 GLY A CA 1
ATOM 3629 C C . GLY A 1 458 ? 7.300 -46.925 -14.215 1.00 49.00 458 GLY A C 1
ATOM 3630 O O . GLY A 1 458 ? 8.380 -46.409 -13.939 1.00 49.00 458 GLY A O 1
ATOM 3631 N N . GLU A 1 459 ? 6.177 -46.522 -13.611 1.00 55.91 459 GLU A N 1
ATOM 3632 C CA . GLU A 1 459 ? 6.177 -45.412 -12.638 1.00 55.91 459 GLU A CA 1
ATOM 3633 C C . GLU A 1 459 ? 6.751 -45.784 -11.264 1.00 55.91 459 GLU A C 1
ATOM 3635 O O . GLU A 1 459 ? 7.369 -44.943 -10.614 1.00 55.91 459 GLU A O 1
ATOM 3640 N N . GLN A 1 460 ? 6.590 -47.036 -10.819 1.00 57.28 460 GLN A N 1
ATOM 3641 C CA . GLN A 1 460 ? 7.164 -47.486 -9.544 1.00 57.28 460 GLN A CA 1
ATOM 3642 C C . GLN A 1 460 ? 8.697 -47.547 -9.611 1.00 57.28 460 GLN A C 1
ATOM 3644 O O . GLN A 1 460 ? 9.357 -47.024 -8.719 1.00 57.28 460 GLN A O 1
ATOM 3649 N N . GLY A 1 461 ? 9.265 -48.063 -10.709 1.00 67.00 461 GLY A N 1
ATOM 3650 C CA . GLY A 1 461 ? 10.719 -48.152 -10.893 1.00 67.00 461 GLY A CA 1
ATOM 3651 C C . GLY A 1 461 ? 11.432 -46.796 -10.836 1.00 67.00 461 GLY A C 1
ATOM 3652 O O . GLY A 1 461 ? 12.523 -46.708 -10.282 1.00 67.00 461 GLY A O 1
ATOM 3653 N N . LYS A 1 462 ? 10.797 -45.714 -11.314 1.00 74.56 462 LYS A N 1
ATOM 3654 C CA . LYS A 1 462 ? 11.339 -44.349 -11.179 1.00 74.56 462 LYS A CA 1
ATOM 3655 C C . LYS A 1 462 ? 11.448 -43.914 -9.715 1.00 74.56 462 LYS A C 1
ATOM 3657 O O . LYS A 1 462 ? 12.474 -43.368 -9.328 1.00 74.56 462 LYS A O 1
ATOM 3662 N N . LYS A 1 463 ? 10.430 -44.205 -8.897 1.00 78.12 463 LYS A N 1
ATOM 3663 C CA . LYS A 1 463 ? 10.426 -43.896 -7.456 1.00 78.12 463 LYS A CA 1
ATOM 3664 C C . LYS A 1 463 ? 11.452 -44.739 -6.697 1.00 78.12 463 LYS A C 1
ATOM 3666 O O . LYS A 1 463 ? 12.171 -44.200 -5.868 1.00 78.12 463 LYS A O 1
ATOM 3671 N N . SER A 1 464 ? 11.586 -46.024 -7.030 1.00 77.38 464 SER A N 1
ATOM 3672 C CA . SER A 1 464 ? 12.616 -46.901 -6.454 1.00 77.38 464 SER A CA 1
ATOM 3673 C C . SER A 1 464 ? 14.039 -46.447 -6.804 1.00 77.38 464 SER A C 1
ATOM 3675 O O . SER A 1 464 ? 14.896 -46.414 -5.930 1.00 77.38 464 SER A O 1
ATOM 3677 N N . LEU A 1 465 ? 14.293 -46.043 -8.055 1.00 80.25 465 LEU A N 1
ATOM 3678 C CA . LEU A 1 465 ? 15.593 -45.504 -8.484 1.00 80.25 465 LEU A CA 1
ATOM 3679 C C . LEU A 1 465 ? 15.909 -44.128 -7.889 1.00 80.25 465 LEU A C 1
ATOM 3681 O O . LEU A 1 465 ? 17.081 -43.776 -7.765 1.00 80.25 465 LEU A O 1
ATOM 3685 N N . GLN A 1 466 ? 14.886 -43.340 -7.559 1.00 86.12 466 GLN A N 1
ATOM 3686 C CA . GLN A 1 466 ? 15.062 -42.074 -6.861 1.00 86.12 466 GLN A CA 1
ATOM 3687 C C . GLN A 1 466 ? 15.382 -42.305 -5.378 1.00 86.12 466 GLN A C 1
ATOM 3689 O O . GLN A 1 466 ? 16.387 -41.786 -4.907 1.00 86.12 466 GLN A O 1
ATOM 3694 N N . LEU A 1 467 ? 14.646 -43.192 -4.699 1.00 87.88 467 LEU A N 1
ATOM 3695 C CA . LEU A 1 467 ? 14.933 -43.594 -3.318 1.00 87.88 467 LEU A CA 1
ATOM 3696 C C . LEU A 1 467 ? 16.338 -44.209 -3.170 1.00 87.88 467 LEU A C 1
ATOM 3698 O O . LEU A 1 467 ? 17.042 -43.911 -2.213 1.00 87.88 467 LEU A O 1
ATOM 3702 N N . LEU A 1 468 ? 16.778 -45.031 -4.131 1.00 88.00 468 LEU A N 1
ATOM 3703 C CA . LEU A 1 468 ? 18.142 -45.576 -4.150 1.00 88.00 468 LEU A CA 1
ATOM 3704 C C . LEU A 1 468 ? 19.206 -44.484 -4.332 1.00 88.00 468 LEU A C 1
ATOM 3706 O O . LEU A 1 468 ? 20.246 -44.554 -3.686 1.00 88.00 468 LEU A O 1
ATOM 3710 N N . ARG A 1 469 ? 18.947 -43.460 -5.158 1.00 86.81 469 ARG A N 1
ATOM 3711 C CA . ARG A 1 469 ? 19.845 -42.301 -5.300 1.00 86.81 469 ARG A CA 1
ATOM 3712 C C . ARG A 1 469 ? 19.891 -41.441 -4.041 1.00 86.81 469 ARG A C 1
ATOM 3714 O O . ARG A 1 469 ? 20.970 -41.011 -3.657 1.00 86.81 469 ARG A O 1
ATOM 3721 N N . GLU A 1 470 ? 18.754 -41.223 -3.389 1.00 89.06 470 GLU A N 1
ATOM 3722 C CA . GLU A 1 470 ? 18.670 -40.502 -2.114 1.00 89.06 470 GLU A CA 1
ATOM 3723 C C . GLU A 1 470 ? 19.411 -41.272 -1.007 1.00 89.06 470 GLU A C 1
ATOM 3725 O O . GLU A 1 470 ? 20.234 -40.693 -0.303 1.00 89.06 470 GLU A O 1
ATOM 3730 N N . MET A 1 471 ? 19.231 -42.595 -0.918 1.00 87.62 471 MET A N 1
ATOM 3731 C CA . MET A 1 471 ? 19.957 -43.443 0.035 1.00 87.62 471 MET A CA 1
ATOM 3732 C C . MET A 1 471 ? 21.466 -43.490 -0.249 1.00 87.62 471 MET A C 1
ATOM 3734 O O . MET A 1 471 ? 22.260 -43.421 0.685 1.00 87.62 471 MET A O 1
ATOM 3738 N N . GLN A 1 472 ? 21.873 -43.548 -1.522 1.00 80.31 472 GLN A N 1
ATOM 3739 C CA . GLN A 1 472 ? 23.283 -43.473 -1.913 1.00 80.31 472 GLN A CA 1
ATOM 3740 C C . GLN A 1 472 ? 23.880 -42.098 -1.582 1.00 80.31 472 GLN A C 1
ATOM 3742 O O . GLN A 1 472 ? 24.985 -42.042 -1.054 1.00 80.31 472 GLN A O 1
ATOM 3747 N N . SER A 1 473 ? 23.137 -41.008 -1.810 1.00 80.50 473 SER A N 1
ATOM 3748 C CA . SER A 1 473 ? 23.545 -39.647 -1.437 1.00 80.50 473 SER A CA 1
ATOM 3749 C C . SER A 1 473 ? 23.750 -39.510 0.074 1.00 80.50 473 SER A C 1
ATOM 3751 O O . SER A 1 473 ? 24.732 -38.909 0.502 1.00 80.50 473 SER A O 1
ATOM 3753 N N . ILE A 1 474 ? 22.855 -40.091 0.880 1.00 78.25 474 ILE A N 1
ATOM 3754 C CA . ILE A 1 474 ? 22.971 -40.126 2.344 1.00 78.25 474 ILE A CA 1
ATOM 3755 C C . ILE A 1 474 ? 24.186 -40.967 2.769 1.00 78.25 474 ILE A C 1
ATOM 3757 O O . ILE A 1 474 ? 24.946 -40.534 3.628 1.00 78.25 474 ILE A O 1
ATOM 3761 N N . GLN A 1 475 ? 24.435 -42.120 2.137 1.00 71.38 475 GLN A N 1
ATOM 3762 C CA . GLN A 1 475 ? 25.630 -42.931 2.413 1.00 71.38 475 GLN A CA 1
ATOM 3763 C C . GLN A 1 475 ? 26.936 -42.210 2.053 1.00 71.38 475 GLN A C 1
ATOM 3765 O O . GLN A 1 475 ? 27.884 -42.273 2.831 1.00 71.38 475 GLN A O 1
ATOM 3770 N N . THR A 1 476 ? 26.994 -41.489 0.927 1.00 69.88 476 THR A N 1
ATOM 3771 C CA . THR A 1 476 ? 28.168 -40.671 0.570 1.00 69.88 476 THR A CA 1
ATOM 3772 C C . THR A 1 476 ? 28.322 -39.435 1.454 1.00 69.88 476 THR A C 1
ATOM 3774 O O . THR A 1 476 ? 29.438 -38.972 1.643 1.00 69.88 476 THR A O 1
ATOM 3777 N N . SER A 1 477 ? 27.226 -38.922 2.023 1.00 68.56 477 SER A N 1
ATOM 3778 C CA . SER A 1 477 ? 27.238 -37.810 2.983 1.00 68.56 477 SER A CA 1
ATOM 3779 C C . SER A 1 477 ? 27.661 -38.224 4.397 1.00 68.56 477 SER A C 1
ATOM 3781 O O . SER A 1 477 ? 27.946 -37.345 5.198 1.00 68.56 477 SER A O 1
ATOM 3783 N N . LEU A 1 478 ? 27.662 -39.521 4.724 1.00 62.97 478 LEU A N 1
ATOM 3784 C CA . LEU A 1 478 ? 27.924 -40.052 6.073 1.00 62.97 478 LEU A CA 1
ATOM 3785 C C . LEU A 1 478 ? 29.187 -40.928 6.144 1.00 62.97 478 LEU A C 1
ATOM 3787 O O . LEU A 1 478 ? 29.335 -41.736 7.062 1.00 62.97 478 LEU A O 1
ATOM 3791 N N . GLN A 1 479 ? 30.100 -40.816 5.172 1.00 61.69 479 GLN A N 1
ATOM 3792 C CA . GLN A 1 479 ? 31.345 -41.590 5.158 1.00 61.69 479 GLN A CA 1
ATOM 3793 C C . GLN A 1 479 ? 32.563 -40.773 4.711 1.00 61.69 479 GLN A C 1
ATOM 3795 O O . GLN A 1 479 ? 33.015 -40.908 3.573 1.00 61.69 479 GLN A O 1
ATOM 3800 N N . LYS A 1 480 ? 33.162 -40.040 5.660 1.00 59.31 480 LYS A N 1
ATOM 3801 C CA . LYS A 1 480 ? 34.506 -40.369 6.199 1.00 59.31 480 LYS A CA 1
ATOM 3802 C C . LYS A 1 480 ? 35.021 -39.385 7.253 1.00 59.31 480 LYS A C 1
ATOM 3804 O O . LYS A 1 480 ? 35.812 -39.814 8.086 1.00 59.31 480 LYS A O 1
ATOM 3809 N N . ASP A 1 481 ? 34.527 -38.150 7.258 1.00 59.69 481 ASP A N 1
ATOM 3810 C CA . ASP A 1 481 ? 35.166 -37.061 8.013 1.00 59.69 481 ASP A CA 1
ATOM 3811 C C . ASP A 1 481 ? 34.493 -36.737 9.368 1.00 59.69 481 ASP A C 1
ATOM 3813 O O . ASP A 1 481 ? 35.121 -36.126 10.223 1.00 59.69 481 ASP A O 1
ATOM 3817 N N . ASP A 1 482 ? 33.272 -37.229 9.629 1.00 58.66 482 ASP A N 1
ATOM 3818 C CA . ASP A 1 482 ? 32.513 -36.964 10.875 1.00 58.66 482 ASP A CA 1
ATOM 3819 C C . ASP A 1 482 ? 32.772 -37.971 12.025 1.00 58.66 482 ASP A C 1
ATOM 3821 O O . ASP A 1 482 ? 32.075 -37.964 13.039 1.00 58.66 482 ASP A O 1
ATOM 3825 N N . ASN A 1 483 ? 33.755 -38.871 11.888 1.00 60.34 483 ASN A N 1
ATOM 3826 C CA . ASN A 1 483 ? 34.080 -39.901 12.891 1.00 60.34 483 ASN A CA 1
ATOM 3827 C C . ASN A 1 483 ? 35.408 -39.627 13.630 1.00 60.34 483 ASN A C 1
ATOM 3829 O O . ASN A 1 483 ? 36.202 -40.543 13.849 1.00 60.34 483 ASN A O 1
ATOM 3833 N N . SER A 1 484 ? 35.636 -38.384 14.059 1.00 48.97 484 SER A N 1
ATOM 3834 C CA . SER A 1 484 ? 36.623 -38.058 15.099 1.00 48.97 484 SER A CA 1
ATOM 3835 C C . SER A 1 484 ? 35.916 -37.833 16.439 1.00 48.97 484 SER A C 1
ATOM 3837 O O . SER A 1 484 ? 35.396 -36.751 16.708 1.00 48.97 484 SER A O 1
ATOM 3839 N N . TRP A 1 485 ? 35.901 -38.863 17.286 1.00 58.62 485 TRP A N 1
ATOM 3840 C CA . TRP A 1 485 ? 35.601 -38.702 18.709 1.00 58.62 485 TRP A CA 1
ATOM 3841 C C . TRP A 1 485 ? 36.926 -38.493 19.441 1.00 58.62 485 TRP A C 1
ATOM 3843 O O . TRP A 1 485 ? 37.630 -39.467 19.711 1.00 58.62 485 TRP A O 1
ATOM 3853 N N . ASP A 1 486 ? 37.272 -37.234 19.717 1.00 46.72 486 ASP A N 1
ATOM 3854 C CA . ASP A 1 486 ? 38.383 -36.908 20.616 1.00 46.72 486 ASP A CA 1
ATOM 3855 C C . ASP A 1 486 ? 38.075 -37.424 22.033 1.00 46.72 486 ASP A C 1
ATOM 3857 O O . ASP A 1 486 ? 36.925 -37.375 22.486 1.00 46.72 486 ASP A O 1
ATOM 3861 N N . TYR A 1 487 ? 39.107 -37.933 22.711 1.00 44.59 487 TYR A N 1
ATOM 3862 C CA . TYR A 1 487 ? 39.038 -38.589 24.022 1.00 44.59 487 TYR A CA 1
ATOM 3863 C C . TYR A 1 487 ? 40.156 -38.079 24.940 1.00 44.59 487 TYR A C 1
ATOM 3865 O O . TYR A 1 487 ? 41.287 -37.914 24.428 1.00 44.59 487 TYR A O 1
#

Sequence (487 aa):
MAVAGDLENTGAAFLTSHRTSSFTDGLSAASFTEYPRHKPFINADLRRPPAKPVIAYPESNSRAIFSALKNLQEKIRRLELERIQAEESVKSLAKETSDYKKVLGEQLMEKEQTKFEVSRKNEELAAQLAGAETRCSLLEKQLDYMKQMIAQAELEKTTVLQKQATLERERILDQSHVTSKLERLDLLEKEYARLTSMQSHAEKKMKELEEKLLEEEQARKRVQEKAAELQTGLEKNRQLLEAQTQPVVLVEPLKPKKIKKKAKQLEKNDPGMVHCHAQPHYRLRLGDVPFVAGKSTSPSHSVGANVQHVLHLMKHHSKALCNERVVSNVPLSKPMGRGRRNSGSSISSTSQGDLSEVLLTLQDELGQMGFDHQQLVKLIHEAPTIAVREDLERELEVLVKKMEAKAEQICKIQRHRARLAKQKREGRLSCPQQPSRGCEAKTKVNRVKDAGLKRRPGEQGKKSLQLLREMQSIQTSLQKDDNSWDY